Protein AF-A0A938SDF0-F1 (afdb_monomer)

Nearest PDB structures (foldseek):
  6pr1-assembly1_A  TM=9.388E-01  e=1.724E-12  Salmonella enterica subsp. enterica serovar Typhimurium
  6ulu-assembly1_A  TM=9.358E-01  e=1.625E-12  Salmonella enterica subsp. enterica serovar Typhimurium
  6pr0-assembly1_A  TM=9.405E-01  e=3.955E-12  Salmonella enterica subsp. enterica serovar Typhimurium
  6pr4-assembly1_A  TM=9.401E-01  e=5.015E-12  Salmonella enterica subsp. enterica serovar Typhimurium
  6p5z-assembly1_A  TM=9.401E-01  e=6.746E-12  Salmonella enterica subsp. enterica serovar Typhimurium

pLDDT: mean 92.05, std 7.56, range [51.69, 98.44]

Sequence (375 aa):
AAYAGIPVTHRGLSASFALVTGHEDPTKPESDIDWPSLAGIGTLAFYMGVKNLPHIVEKLVAHGRPESTPVAVIQWGTTSRQRTVVGVLGDIVKLAKDLDPPALTLVGEVVGLREQLNWFETRPLFGKTILVTRAREQASEFARQLEDLGAHVIEMPTIRITAPDDYAPLDQALRDLPTFNWAVFTSANGVDYFLRRLLSRGGDVRDLKGLKLAAIGPATADRLKAYYLNTDCQPATHTAEGLLEALTKTGRLKGQRFLIPRAAEARDVLPNGLREAGAEVVEVHAYKTVMADPPDADVLARLRQGQVDFVTFASSSTVRNFVTLVGANLPKHVRYASIGPITTQTAKDLGIEISVEAKEITIPGLVRAIVEAVH

Secondary structure (DSSP, 8-state):
-GGGT--S-BTTTBS-EEEEES---TT-SS-SS-HHHHHTSSEEEEES-GGGHHHHHHHHHHTT--TT-EEEEEESTTSTT-EEEEEETTTHHHHTTT--SSEEEEESGGGGGHHHH--STTSTTTT-EEEE-S-HHHHHHHHHHHHTTTPEEEE--SEEEE--S--HHHHHHHHTGGG-SEEEESSHHHHHHHHHHHHHTT--GGGGTT-EEEESSHHHHHHHHHTT---SB--SS-SHHHHHHHHHHTS--TT-EEEEEEETT--THHHHHHHHTT-EEEEEEEEEEEEPPPPPHHHHHHHHTT--SEEEESSHHHHHHHHHHH-S---TTSEEEESSHHHHHHHHHTT--EEEE-SSSSHHHHHHHHHHHH-

Foldseek 3Di:
DLLLQFDQADPPWFPFHDEEALDDDPPDPDDPDPLLVVLPHAKYKYFPNLVVLLVNLVSSVVNPRDQQWKKWKWAPPPALPIDIFIDGSVCVNVRCVPGDPPIMMMTHPSNVSSVVSNPQCPQLQRNAEEEEQAEPVPVVVLCVLNVVSRYHYDYHHFKYKFFDPDCVLLVVCLVCLVQAQEEEELDLLLVVLSQVVCVVVVHAPVSNPNYAYEYLDDRNQVSCVVSVHHHPWYFPHSDLVRRLVRVVVVDQLAAGEYEYADEPPDDCSNVVSSVVSNHHYRYDDSIYMDTDDADDPVVLCCQQVLVHQEYEELDLSSLVSCCVRNPLPGDPNHAYEYLADRNCVSCVVSVHHHPWYFPHSDSVSRSVRVSVVSD

Solvent-accessible surface area (backbone atoms only — not comparable to full-atom values): 19942 Å² total; per-residue (Å²): 93,63,59,61,12,19,58,68,57,39,99,90,60,19,94,36,68,49,80,45,70,42,59,73,71,87,88,53,95,69,77,93,70,64,47,66,67,53,36,73,44,40,19,40,35,28,40,67,13,63,92,35,39,62,59,54,40,51,48,30,42,76,44,70,31,60,49,78,40,28,27,33,43,33,23,44,69,89,44,38,74,46,44,77,43,74,41,22,53,75,48,32,60,72,70,44,66,91,60,60,84,66,28,39,37,39,41,21,62,42,45,71,45,18,86,83,44,42,65,46,78,66,27,79,32,40,63,36,28,37,35,39,26,45,37,67,94,64,30,58,66,56,42,46,59,42,41,78,29,19,25,38,68,43,84,48,38,21,34,36,82,42,74,37,99,58,56,66,62,39,55,47,51,61,73,48,38,85,70,32,47,31,41,42,28,81,38,41,64,21,49,50,39,44,51,53,49,43,44,76,71,75,47,56,79,75,66,48,67,82,46,39,33,33,20,26,36,67,70,27,37,54,46,38,41,76,73,76,37,77,64,78,40,64,23,93,46,70,40,56,67,33,30,50,54,42,53,53,73,76,44,85,46,59,77,37,30,36,36,32,38,30,52,70,85,61,80,62,65,42,62,50,54,43,41,73,54,44,24,46,72,49,78,26,43,30,25,29,82,40,73,37,73,77,72,57,69,62,60,55,48,36,51,69,69,71,62,29,51,32,41,42,32,85,38,46,66,33,45,55,34,39,39,70,65,73,40,85,86,65,59,83,83,42,39,29,32,20,26,26,69,70,28,40,52,49,27,47,79,70,74,40,76,68,73,33,67,14,91,40,83,39,71,70,29,30,53,48,36,53,47,65,70,71,108

Mean predicted aligned error: 7.16 Å

Radius of gyration: 28.88 Å; Cα contacts (8 Å, |Δi|>4): 746; chains: 1; bounding box: 72×45×75 Å

Structure (mmCIF, N/CA/C/O backbone):
data_AF-A0A938SDF0-F1
#
_entry.id   AF-A0A938SDF0-F1
#
loop_
_atom_site.group_PDB
_atom_site.id
_atom_site.type_symbol
_atom_site.label_atom_id
_atom_site.label_alt_id
_atom_site.label_comp_id
_atom_site.label_asym_id
_atom_site.label_entity_id
_atom_site.label_seq_id
_atom_site.pdbx_PDB_ins_code
_atom_site.Cartn_x
_atom_site.Cartn_y
_atom_site.Cartn_z
_atom_site.occupancy
_atom_site.B_iso_or_equiv
_atom_site.auth_seq_id
_atom_site.auth_comp_id
_atom_site.auth_asym_id
_atom_site.auth_atom_id
_atom_site.pdbx_PDB_model_num
ATOM 1 N N . ALA A 1 1 ? -16.400 -4.946 16.910 1.00 84.88 1 ALA A N 1
ATOM 2 C CA . ALA A 1 1 ? -16.361 -6.029 17.915 1.00 84.88 1 ALA A CA 1
ATOM 3 C C . ALA A 1 1 ? -15.113 -6.901 17.746 1.00 84.88 1 ALA A C 1
ATOM 5 O O . ALA A 1 1 ? -14.181 -6.734 18.518 1.00 84.88 1 ALA A O 1
ATOM 6 N N . ALA A 1 2 ? -15.020 -7.733 16.698 1.00 92.81 2 ALA A N 1
ATOM 7 C CA . ALA A 1 2 ? -13.911 -8.688 16.535 1.00 92.81 2 ALA A CA 1
ATOM 8 C C . ALA A 1 2 ? -12.504 -8.053 16.484 1.00 92.81 2 ALA A C 1
ATOM 10 O O . ALA A 1 2 ? -11.587 -8.562 17.117 1.00 92.81 2 ALA A O 1
ATOM 11 N N . TYR A 1 3 ? -12.336 -6.909 15.808 1.00 93.19 3 TYR A N 1
ATOM 12 C CA . TYR A 1 3 ? -11.068 -6.153 15.789 1.00 93.19 3 TYR A CA 1
ATOM 13 C C . TYR A 1 3 ? -10.699 -5.539 17.150 1.00 93.19 3 TYR A C 1
ATOM 15 O O . TYR A 1 3 ? -9.570 -5.118 17.347 1.00 93.19 3 TYR A O 1
ATOM 23 N N . ALA A 1 4 ? -11.627 -5.480 18.104 1.00 94.44 4 ALA A N 1
ATOM 24 C CA . ALA A 1 4 ? -11.330 -5.117 19.488 1.00 94.44 4 ALA A CA 1
ATOM 25 C C . ALA A 1 4 ? -11.086 -6.360 20.366 1.00 94.44 4 ALA A C 1
ATOM 27 O O . ALA A 1 4 ? -10.990 -6.233 21.582 1.00 94.44 4 ALA A O 1
ATOM 28 N N . GLY A 1 5 ? -11.016 -7.561 19.779 1.00 95.19 5 GLY A N 1
ATOM 29 C CA . GLY A 1 5 ? -10.880 -8.822 20.510 1.00 95.19 5 GLY A CA 1
ATOM 30 C C . GLY A 1 5 ? -12.164 -9.283 21.204 1.00 95.19 5 GLY A C 1
ATOM 31 O O . GLY A 1 5 ? -12.103 -10.067 22.139 1.00 95.19 5 GLY A O 1
ATOM 32 N N . ILE A 1 6 ? -13.336 -8.792 20.793 1.00 96.62 6 ILE A N 1
ATOM 33 C CA . ILE A 1 6 ? -14.598 -9.104 21.478 1.00 96.62 6 ILE A CA 1
ATOM 34 C C . ILE A 1 6 ? -15.517 -9.869 20.521 1.00 96.62 6 ILE A C 1
ATOM 36 O O . ILE A 1 6 ? -15.970 -9.286 19.525 1.00 96.62 6 ILE A O 1
ATOM 40 N N . PRO A 1 7 ? -15.799 -11.161 20.773 1.00 94.75 7 PRO A N 1
ATOM 41 C CA . PRO A 1 7 ? -16.806 -11.895 20.022 1.00 94.75 7 PRO A CA 1
ATOM 42 C C . PRO A 1 7 ? -18.210 -11.440 20.438 1.00 94.75 7 PRO A C 1
ATOM 44 O O . PRO A 1 7 ? -18.421 -10.970 21.550 1.00 94.75 7 PRO A O 1
ATOM 47 N N . VAL A 1 8 ? -19.191 -11.584 19.547 1.00 93.81 8 VAL A N 1
ATOM 48 C CA . VAL A 1 8 ? -20.593 -11.217 19.843 1.00 93.81 8 VAL A CA 1
ATOM 49 C C . VAL A 1 8 ? -21.376 -12.337 20.533 1.00 93.81 8 VAL A C 1
ATOM 51 O O . VAL A 1 8 ? -22.416 -12.090 21.127 1.00 93.81 8 VAL A O 1
ATOM 54 N N . THR A 1 9 ? -20.856 -13.563 20.480 1.00 94.56 9 THR A N 1
ATOM 55 C CA . THR A 1 9 ? -21.387 -14.763 21.139 1.00 94.56 9 THR A CA 1
ATOM 56 C C . THR A 1 9 ? -20.224 -15.665 21.535 1.00 94.56 9 THR A C 1
ATOM 58 O O . THR A 1 9 ? -19.201 -15.686 20.849 1.00 94.56 9 THR A O 1
ATOM 61 N N . HIS A 1 10 ? -20.376 -16.464 22.587 1.00 94.25 10 HIS A N 1
ATOM 62 C CA . HIS A 1 10 ? -19.371 -17.436 23.009 1.00 94.25 10 HIS A CA 1
ATOM 63 C C . HIS A 1 10 ? -20.027 -18.586 23.780 1.00 94.25 10 HIS A C 1
ATOM 65 O O . HIS A 1 10 ? -20.814 -18.339 24.691 1.00 94.25 10 HIS A O 1
ATOM 71 N N . ARG A 1 11 ? -19.658 -19.840 23.468 1.00 90.00 11 ARG A N 1
ATOM 72 C CA . ARG A 1 11 ? -20.310 -21.064 23.989 1.00 90.00 11 ARG A CA 1
ATOM 73 C C . ARG A 1 11 ? -20.468 -21.086 25.517 1.00 90.00 11 ARG A C 1
ATOM 75 O O . ARG A 1 11 ? -21.450 -21.629 26.001 1.00 90.00 11 ARG A O 1
ATOM 82 N N . GLY A 1 12 ? -19.514 -20.517 26.254 1.00 88.06 12 GLY A N 1
ATOM 83 C CA . GLY A 1 12 ? -19.537 -20.477 27.721 1.00 88.06 12 GLY A CA 1
ATOM 84 C C . GLY A 1 12 ? -19.983 -19.155 28.353 1.00 88.06 12 GLY A C 1
ATOM 85 O O . GLY A 1 12 ? -20.074 -19.105 29.570 1.00 88.06 12 GLY A O 1
ATOM 86 N N . LEU A 1 13 ? -20.212 -18.090 27.572 1.00 89.88 13 LEU A N 1
ATOM 87 C CA . LEU A 1 13 ? -20.479 -16.744 28.119 1.00 89.88 13 LEU A CA 1
ATOM 88 C C . LEU A 1 13 ? -21.776 -16.117 27.601 1.00 89.88 13 LEU A C 1
ATOM 90 O O . LEU A 1 13 ? -22.432 -15.380 28.325 1.00 89.88 13 LEU A O 1
ATOM 94 N N . SER A 1 14 ? -22.138 -16.362 26.341 1.00 90.56 14 SER A N 1
ATOM 95 C CA . SER A 1 14 ? -23.325 -15.762 25.734 1.00 90.56 14 SER A CA 1
ATOM 96 C C . SER A 1 14 ? -23.786 -16.557 24.514 1.00 90.56 14 SER A C 1
ATOM 98 O O . SER A 1 14 ? -23.044 -16.700 23.538 1.00 90.56 14 SER A O 1
ATOM 100 N N . ALA A 1 15 ? -25.022 -17.056 24.567 1.00 91.38 15 ALA A N 1
ATOM 101 C CA . ALA A 1 15 ? -25.679 -17.763 23.467 1.00 91.38 15 ALA A CA 1
ATOM 102 C C . ALA A 1 15 ? -26.615 -16.862 22.639 1.00 91.38 15 ALA A C 1
ATOM 104 O O . ALA A 1 15 ? -27.167 -17.316 21.640 1.00 91.38 15 ALA A O 1
ATOM 105 N N . SER A 1 16 ? -26.805 -15.602 23.043 1.00 93.19 16 SER A N 1
ATOM 106 C CA . SER A 1 16 ? -27.716 -14.659 22.392 1.00 93.19 16 SER A CA 1
ATOM 107 C C . SER A 1 16 ? -27.063 -13.295 22.192 1.00 93.19 16 SER A C 1
ATOM 109 O O . SER A 1 16 ? -26.293 -12.814 23.023 1.00 93.19 16 SER A O 1
ATOM 111 N N . PHE A 1 17 ? -27.380 -12.670 21.062 1.00 96.00 17 PHE A N 1
ATOM 112 C CA . PHE A 1 17 ? -26.844 -11.379 20.662 1.00 96.00 17 PHE A CA 1
ATOM 113 C C . PHE A 1 17 ? -27.964 -10.501 20.114 1.00 96.00 17 PHE A C 1
ATOM 115 O O . PHE A 1 17 ? -28.751 -10.968 19.290 1.00 96.00 17 PHE A O 1
ATOM 122 N N . ALA A 1 18 ? -28.008 -9.238 20.533 1.00 95.56 18 ALA A N 1
ATOM 123 C CA . ALA A 1 18 ? -28.878 -8.233 19.935 1.00 95.56 18 ALA A CA 1
ATOM 124 C C . ALA A 1 18 ? -28.100 -6.995 19.501 1.00 95.56 18 ALA A C 1
ATOM 126 O O . ALA A 1 18 ? -27.154 -6.555 20.158 1.00 95.56 18 ALA A O 1
ATOM 127 N N . LEU A 1 19 ? -28.546 -6.427 18.384 1.00 94.25 19 LEU A N 1
ATOM 128 C CA . LEU A 1 19 ? -28.017 -5.213 17.789 1.00 94.25 19 LEU A CA 1
ATOM 129 C C . LEU A 1 19 ? -29.103 -4.144 17.828 1.00 94.25 19 LEU A C 1
ATOM 131 O O . LEU A 1 19 ? -30.210 -4.368 17.347 1.00 94.25 19 LEU A O 1
ATOM 135 N N . VAL A 1 20 ? -28.774 -3.000 18.416 1.00 91.56 20 VAL A N 1
ATOM 136 C CA . VAL A 1 20 ? -29.722 -1.928 18.720 1.00 91.56 20 VAL A CA 1
ATOM 137 C C . VAL A 1 20 ? -29.102 -0.593 18.329 1.00 91.56 20 VAL A C 1
ATOM 139 O O . VAL A 1 20 ? -27.896 -0.382 18.465 1.00 91.56 20 VAL A O 1
ATOM 142 N N . THR A 1 21 ? -29.910 0.337 17.839 1.00 86.88 21 THR A N 1
ATOM 143 C CA . THR A 1 21 ? -29.493 1.726 17.647 1.00 86.88 21 THR A CA 1
ATOM 144 C C . THR A 1 21 ? -29.685 2.482 18.957 1.00 86.88 21 THR A C 1
ATOM 146 O O . THR A 1 21 ? -30.802 2.630 19.428 1.00 86.88 21 THR A O 1
ATOM 149 N N . GLY A 1 22 ? -28.601 2.966 19.561 1.00 76.62 22 GLY A N 1
ATOM 150 C CA . GLY A 1 22 ? -28.640 3.727 20.814 1.00 76.62 22 GLY A CA 1
ATOM 151 C C . GLY A 1 22 ? -29.051 5.195 20.653 1.00 76.62 22 GLY A C 1
ATOM 152 O O . GLY A 1 22 ? -29.063 5.930 21.638 1.00 76.62 22 GLY A O 1
ATOM 153 N N . HIS A 1 23 ? -29.345 5.633 19.426 1.00 72.50 23 HIS A N 1
ATOM 154 C CA . HIS A 1 23 ? -29.878 6.957 19.128 1.00 72.50 23 HIS A CA 1
ATOM 155 C C . HIS A 1 23 ? -31.287 6.812 18.559 1.00 72.50 23 HIS A C 1
ATOM 157 O O . HIS A 1 23 ? -31.470 6.181 17.518 1.00 72.50 23 HIS A O 1
ATOM 163 N N . GLU A 1 24 ? -32.250 7.405 19.251 1.00 64.69 24 GLU A N 1
ATOM 164 C CA . GLU A 1 24 ? -33.634 7.553 18.810 1.00 64.69 24 GLU A CA 1
ATOM 165 C C . GLU A 1 24 ? -33.911 9.036 18.553 1.00 64.69 24 GLU A C 1
ATOM 167 O O . GLU A 1 24 ? -33.182 9.900 19.046 1.00 64.69 24 GLU A O 1
ATOM 172 N N . ASP A 1 25 ? -34.941 9.332 17.761 1.00 58.62 25 ASP A N 1
ATOM 173 C CA . ASP A 1 25 ? -35.360 10.70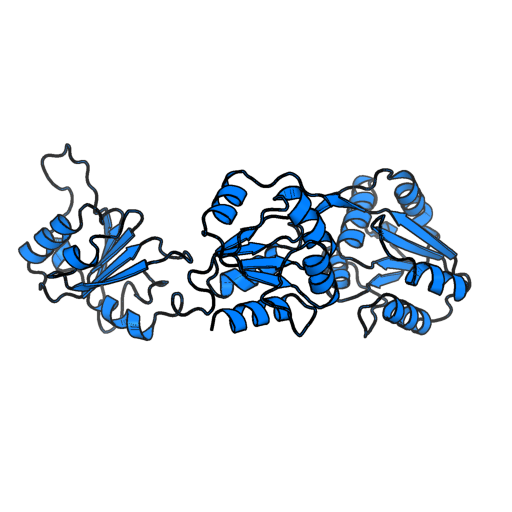6 17.482 1.00 58.62 25 ASP A CA 1
ATOM 174 C C . ASP A 1 25 ? -35.728 11.428 18.800 1.00 58.62 25 ASP A C 1
ATOM 176 O O . ASP A 1 25 ? -36.675 11.006 19.469 1.00 58.62 25 ASP A O 1
ATOM 180 N N . PRO A 1 26 ? -35.030 12.518 19.181 1.00 58.84 26 PRO A N 1
ATOM 181 C CA . PRO A 1 26 ? -35.282 13.248 20.427 1.00 58.84 26 PRO A CA 1
ATOM 182 C C . PRO A 1 26 ? -36.684 13.860 20.528 1.00 58.84 26 PRO A C 1
ATOM 184 O O . PRO A 1 26 ? -37.083 14.295 21.604 1.00 58.84 26 PRO A O 1
ATOM 187 N N . THR A 1 27 ? -37.408 13.959 19.408 1.00 56.97 27 THR A N 1
ATOM 188 C CA . THR A 1 27 ? -38.769 14.508 19.354 1.00 56.97 27 THR A CA 1
ATOM 189 C C . THR A 1 27 ? -39.850 13.483 19.700 1.00 56.97 27 THR A C 1
ATOM 191 O O . THR A 1 27 ? -41.018 13.856 19.844 1.00 56.97 27 THR A O 1
ATOM 194 N N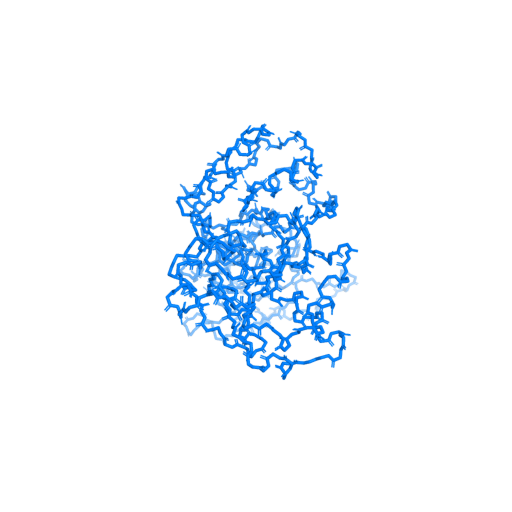 . LYS A 1 28 ? -39.490 12.203 19.867 1.00 58.53 28 LYS A N 1
ATOM 195 C CA . LYS A 1 28 ? -40.436 11.157 20.260 1.00 58.53 28 LYS A CA 1
ATOM 196 C C . LYS A 1 28 ? -40.696 11.163 21.776 1.00 58.53 28 LYS A C 1
ATOM 198 O O . LYS A 1 28 ? -39.753 11.269 22.557 1.00 58.53 28 LYS A O 1
ATOM 203 N N . PRO A 1 29 ? -41.965 11.014 22.206 1.00 51.69 29 PRO A N 1
ATOM 204 C CA . PRO A 1 29 ? -42.332 10.989 23.623 1.00 51.69 29 PRO A CA 1
ATOM 205 C C . PRO A 1 29 ? -41.962 9.676 24.337 1.00 51.69 29 PRO A C 1
ATOM 207 O O . PRO A 1 29 ? -41.797 9.686 25.554 1.00 51.69 29 PRO A O 1
ATOM 210 N N . GLU A 1 30 ? -41.812 8.567 23.605 1.00 58.56 30 GLU A N 1
ATOM 211 C CA . GLU A 1 30 ? -41.439 7.251 24.139 1.00 58.56 30 GLU A CA 1
ATOM 212 C C . GLU A 1 30 ? -40.358 6.588 23.270 1.00 58.56 30 GLU A C 1
ATOM 214 O O . GLU A 1 30 ? -40.259 6.851 22.070 1.00 58.56 30 GLU A O 1
ATOM 219 N N . SER A 1 31 ? -39.539 5.749 23.907 1.00 67.81 31 SER A N 1
ATOM 220 C CA . SER A 1 31 ? -38.502 4.931 23.268 1.00 67.81 31 SER A CA 1
ATOM 221 C C . SER A 1 31 ? -39.155 3.737 22.561 1.00 67.81 31 SER A C 1
ATOM 223 O O . SER A 1 31 ? -39.958 3.039 23.175 1.00 67.81 31 SER A O 1
ATOM 225 N N . ASP A 1 32 ? -38.791 3.466 21.307 1.00 74.69 32 ASP A N 1
ATOM 226 C CA . ASP A 1 32 ? -39.178 2.250 20.574 1.00 74.69 32 ASP A CA 1
ATOM 227 C C . ASP A 1 32 ? -38.387 1.017 21.070 1.00 74.69 32 ASP A C 1
ATOM 229 O O . ASP A 1 32 ? -38.604 -0.109 20.612 1.00 74.69 32 ASP A O 1
ATOM 233 N N . ILE A 1 33 ? -37.434 1.212 21.989 1.00 82.81 33 ILE A N 1
ATOM 234 C CA . ILE A 1 33 ? -36.575 0.158 22.519 1.00 82.81 33 ILE A CA 1
ATOM 235 C C . ILE A 1 33 ? -37.268 -0.573 23.680 1.00 82.81 33 ILE A C 1
ATOM 237 O O . ILE A 1 33 ? -37.508 -0.013 24.750 1.00 82.81 33 ILE A O 1
ATOM 241 N N . ASP A 1 34 ? -37.492 -1.877 23.505 1.00 87.81 34 ASP A N 1
ATOM 242 C CA . ASP A 1 34 ? -37.947 -2.790 24.561 1.00 87.81 34 ASP A CA 1
ATOM 243 C C . ASP A 1 34 ? -36.804 -3.118 25.546 1.00 87.81 34 ASP A C 1
ATOM 245 O O . ASP A 1 34 ? -36.148 -4.164 25.485 1.00 87.81 34 ASP A O 1
ATOM 249 N N . TRP A 1 35 ? -36.535 -2.175 26.451 1.00 90.62 35 TRP A N 1
ATOM 250 C CA . TRP A 1 35 ? -35.511 -2.287 27.494 1.00 90.62 35 TRP A CA 1
ATOM 251 C C . TRP A 1 35 ? -35.651 -3.522 28.401 1.00 90.62 35 TRP A C 1
ATOM 253 O O . TRP A 1 35 ? -34.618 -4.157 28.649 1.00 90.62 35 TRP A O 1
ATOM 263 N N . PRO A 1 36 ? -36.860 -3.907 28.871 1.00 91.12 36 PRO A N 1
ATOM 264 C CA . PRO A 1 36 ? -37.053 -5.149 29.616 1.00 91.12 36 PRO A CA 1
ATOM 265 C C . PRO A 1 36 ? -36.512 -6.381 28.883 1.00 91.12 36 PRO A C 1
ATOM 267 O O . PRO A 1 36 ? -35.751 -7.156 29.465 1.00 91.12 36 PRO A O 1
ATOM 270 N N . SER A 1 37 ? -36.852 -6.545 27.601 1.00 90.38 37 SER A N 1
ATOM 271 C CA . SER A 1 37 ? -36.386 -7.689 26.810 1.00 90.38 37 SER A CA 1
ATOM 272 C C . SER A 1 37 ? -34.878 -7.638 26.560 1.00 90.38 37 SER A C 1
ATOM 274 O O . SER A 1 37 ? -34.200 -8.664 26.647 1.00 90.38 37 SER A O 1
ATOM 276 N N . LEU A 1 38 ? -34.323 -6.452 26.285 1.00 91.38 38 LEU A N 1
ATOM 277 C CA . LEU A 1 38 ? -32.893 -6.296 26.012 1.00 91.38 38 LEU A CA 1
ATOM 278 C C . LEU A 1 38 ? -32.007 -6.604 27.221 1.00 91.38 38 LEU A C 1
ATOM 280 O O . LEU A 1 38 ? -30.955 -7.220 27.050 1.00 91.38 38 LEU A O 1
ATOM 284 N N . ALA A 1 39 ? -32.408 -6.211 28.433 1.00 91.00 39 ALA A N 1
ATOM 285 C CA . ALA A 1 39 ? -31.596 -6.411 29.635 1.00 91.00 39 ALA A CA 1
ATOM 286 C C . ALA A 1 39 ? -31.258 -7.897 29.888 1.00 91.00 39 ALA A C 1
ATOM 288 O O . ALA A 1 39 ? -30.183 -8.207 30.413 1.00 91.00 39 ALA A O 1
ATOM 289 N N . GLY A 1 40 ? -32.125 -8.816 29.446 1.00 90.31 40 GLY A N 1
ATOM 290 C CA . GLY A 1 40 ? -31.932 -10.265 29.560 1.00 90.31 40 GLY A CA 1
ATOM 291 C C . GLY A 1 40 ? -31.064 -10.916 28.472 1.00 90.31 40 GLY A C 1
ATOM 292 O O . GLY A 1 40 ? -30.687 -12.079 28.614 1.00 90.31 40 GLY A O 1
ATOM 293 N N . ILE A 1 41 ? -30.721 -10.213 27.387 1.00 94.69 41 ILE A N 1
ATOM 294 C CA . ILE A 1 41 ? -29.933 -10.784 26.279 1.00 94.69 41 ILE A CA 1
ATOM 295 C C . ILE A 1 41 ? -28.459 -10.871 26.676 1.00 94.69 41 ILE A C 1
ATOM 297 O O . ILE A 1 41 ? -27.903 -9.934 27.248 1.00 94.69 41 ILE A O 1
ATOM 301 N N . GLY A 1 42 ? -27.796 -11.989 26.363 1.00 93.25 42 GLY A N 1
ATOM 302 C CA . GLY A 1 42 ? -26.429 -12.253 26.815 1.00 93.25 42 GLY A CA 1
ATOM 303 C C . GLY A 1 42 ? -25.444 -11.162 26.390 1.00 93.25 42 GLY A C 1
ATOM 304 O O . GLY A 1 42 ? -24.734 -10.604 27.232 1.00 93.25 42 GLY A O 1
ATOM 305 N N . THR A 1 43 ? -25.452 -10.798 25.106 1.00 97.12 43 THR A N 1
ATOM 306 C CA . THR A 1 43 ? -24.613 -9.729 24.551 1.00 97.12 43 THR A CA 1
ATOM 307 C C . THR A 1 43 ? -25.439 -8.687 23.807 1.00 97.12 43 THR A C 1
ATOM 309 O O . THR A 1 43 ? -26.251 -9.020 22.946 1.00 97.12 43 THR A O 1
ATOM 312 N N . LEU A 1 44 ? -25.179 -7.413 24.091 1.00 96.94 44 LEU A N 1
ATOM 313 C CA . LEU A 1 44 ? -25.818 -6.277 23.429 1.00 96.94 44 LEU A CA 1
ATOM 314 C C . LEU A 1 44 ? -24.785 -5.445 22.673 1.00 96.94 44 LEU A C 1
ATOM 316 O O . LEU A 1 44 ? -23.709 -5.166 23.200 1.00 96.94 44 LEU A O 1
ATOM 320 N N . ALA A 1 45 ? -25.132 -5.011 21.465 1.00 96.19 45 ALA A N 1
ATOM 321 C CA . ALA A 1 45 ? -24.384 -4.041 20.676 1.00 96.19 45 ALA A CA 1
ATOM 322 C C . ALA A 1 45 ? -25.234 -2.799 20.409 1.00 96.19 45 ALA A C 1
ATOM 324 O O . ALA A 1 45 ? -26.218 -2.871 19.677 1.00 96.19 45 ALA A O 1
ATOM 325 N N . PHE A 1 46 ? -24.808 -1.651 20.933 1.00 94.62 46 PHE A N 1
ATOM 326 C CA . PHE A 1 46 ? -25.427 -0.359 20.661 1.00 94.62 46 PHE A CA 1
ATOM 327 C C . PHE A 1 46 ? -24.624 0.414 19.615 1.00 94.62 46 PHE A C 1
ATOM 329 O O . PHE A 1 46 ? -23.507 0.875 19.872 1.00 94.62 46 PHE A O 1
ATOM 336 N N . TYR A 1 47 ? -25.215 0.584 18.436 1.00 91.25 47 TYR A N 1
ATOM 337 C CA . TYR A 1 47 ? -24.706 1.446 17.372 1.00 91.25 47 TYR A CA 1
ATOM 338 C C . TYR A 1 47 ? -25.184 2.874 17.588 1.00 91.25 47 TYR A C 1
ATOM 340 O O . TYR A 1 47 ? -26.312 3.088 18.017 1.00 91.25 47 TYR A O 1
ATOM 348 N N . MET A 1 48 ? -24.344 3.863 17.272 1.00 84.06 48 MET A N 1
ATOM 349 C CA . MET A 1 48 ? -24.696 5.289 17.393 1.00 84.06 48 MET A CA 1
ATOM 350 C C . MET A 1 48 ? -25.060 5.721 18.829 1.00 84.06 48 MET A C 1
ATOM 352 O O . MET A 1 48 ? -25.622 6.788 19.033 1.00 84.06 48 MET A O 1
ATOM 356 N N . GLY A 1 49 ? -24.722 4.917 19.842 1.00 79.88 49 GLY A N 1
ATOM 357 C CA . GLY A 1 49 ? -25.168 5.127 21.219 1.00 79.88 49 GLY A CA 1
ATOM 358 C C . GLY A 1 49 ? -24.229 5.946 22.100 1.00 79.88 49 GLY A C 1
ATOM 359 O O . GLY A 1 49 ? -24.598 6.236 23.226 1.00 79.88 49 GLY A O 1
ATOM 360 N N . VAL A 1 50 ? -23.026 6.325 21.648 1.00 85.56 50 VAL A N 1
ATOM 361 C CA . VAL A 1 50 ? -21.987 6.871 22.553 1.00 85.56 50 VAL A CA 1
ATOM 362 C C . VAL A 1 50 ? -22.401 8.161 23.268 1.00 85.56 50 VAL A C 1
ATOM 364 O O . VAL A 1 50 ? -22.151 8.298 24.459 1.00 85.56 50 VAL A O 1
ATOM 367 N N . LYS A 1 51 ? -23.133 9.060 22.596 1.00 87.19 51 LYS A N 1
ATOM 368 C CA . LYS A 1 51 ? -23.697 10.263 23.239 1.00 87.19 51 LYS A CA 1
ATOM 369 C C . LYS A 1 51 ? -24.841 9.941 24.209 1.00 87.19 51 LYS A C 1
ATOM 371 O O . LYS A 1 51 ? -25.059 10.683 25.156 1.00 87.19 51 LYS A O 1
ATOM 376 N N . ASN A 1 52 ? -25.535 8.828 23.980 1.00 89.38 52 ASN A N 1
ATOM 377 C CA . ASN A 1 52 ? -26.635 8.319 24.800 1.00 89.38 52 ASN A CA 1
ATOM 378 C C . ASN A 1 52 ? -26.184 7.250 25.808 1.00 89.38 52 ASN A C 1
ATOM 380 O O . ASN A 1 52 ? -27.019 6.623 26.455 1.00 89.38 52 ASN A O 1
ATOM 384 N N . LEU A 1 53 ? -24.873 7.039 25.969 1.00 93.50 53 LEU A N 1
ATOM 385 C CA . LEU A 1 53 ? -24.330 6.011 26.850 1.00 93.50 53 LEU A CA 1
ATOM 386 C C . LEU A 1 53 ? -24.850 6.114 28.297 1.00 93.50 53 LEU A C 1
ATOM 388 O O . LEU A 1 53 ? -25.207 5.066 28.831 1.00 93.50 53 LEU A O 1
ATOM 392 N N . PRO A 1 54 ? -24.981 7.311 28.916 1.00 94.31 54 PRO A N 1
ATOM 393 C CA . PRO A 1 54 ? -25.576 7.426 30.249 1.00 94.31 54 PRO A CA 1
ATOM 394 C C . PRO A 1 54 ? -26.995 6.853 30.318 1.00 94.31 54 PRO A C 1
ATOM 396 O O . PRO A 1 54 ? -27.308 6.095 31.230 1.00 94.31 54 PRO A O 1
ATOM 399 N N . HIS A 1 55 ? -27.824 7.160 29.317 1.00 92.38 55 HIS A N 1
ATOM 400 C CA . HIS A 1 55 ? -29.207 6.696 29.252 1.00 92.38 55 HIS A CA 1
ATOM 401 C C . HIS A 1 55 ? -29.299 5.182 29.027 1.00 92.38 55 HIS A C 1
ATOM 403 O O . HIS A 1 55 ? -30.084 4.502 29.682 1.00 92.38 55 HIS A O 1
ATOM 409 N N . ILE A 1 56 ? -28.460 4.638 28.136 1.00 93.44 56 ILE A N 1
ATOM 410 C CA . ILE A 1 56 ? -28.377 3.191 27.886 1.00 93.44 56 ILE A CA 1
ATOM 411 C C . ILE A 1 56 ? -28.018 2.451 29.181 1.00 93.44 56 ILE A C 1
ATOM 413 O O . ILE A 1 56 ? -28.651 1.452 29.517 1.00 93.44 56 ILE A O 1
ATOM 417 N N . VAL A 1 57 ? -27.019 2.946 29.918 1.00 95.75 57 VAL A N 1
ATOM 418 C CA . VAL A 1 57 ? -26.589 2.359 31.195 1.00 95.75 57 VAL A CA 1
ATOM 419 C C . VAL A 1 57 ? -27.716 2.405 32.223 1.00 95.75 57 VAL A C 1
ATOM 421 O O . VAL A 1 57 ? -28.053 1.366 32.789 1.00 95.75 57 VAL A O 1
ATOM 424 N N . GLU A 1 58 ? -28.336 3.571 32.417 1.00 95.12 58 GLU A N 1
ATOM 425 C CA . GLU A 1 58 ? -29.458 3.756 33.344 1.00 95.12 58 GLU A CA 1
ATOM 426 C C . GLU A 1 58 ? -30.592 2.766 33.053 1.00 95.12 58 GLU A C 1
ATOM 428 O O . GLU A 1 58 ? -31.057 2.064 33.953 1.00 95.12 58 GLU A O 1
ATOM 433 N N . LYS A 1 59 ? -31.006 2.653 31.784 1.00 94.69 59 LYS A N 1
ATOM 434 C CA . LYS A 1 59 ? -32.091 1.755 31.381 1.00 94.69 59 LYS A CA 1
ATOM 435 C C . LYS A 1 59 ? -31.742 0.289 31.585 1.00 94.69 59 LYS A C 1
ATOM 437 O O . LYS A 1 59 ? -32.594 -0.453 32.066 1.00 94.69 59 LYS A O 1
ATOM 442 N N . LEU A 1 60 ? -30.524 -0.143 31.260 1.00 95.56 60 LEU A N 1
ATOM 443 C CA . LEU A 1 60 ? -30.114 -1.534 31.471 1.00 95.56 60 LEU A CA 1
ATOM 444 C C . LEU A 1 60 ? -30.095 -1.898 32.960 1.00 95.56 60 LEU A C 1
ATOM 446 O O . LEU A 1 60 ? -30.617 -2.950 33.330 1.00 95.56 60 LEU A O 1
ATOM 450 N N . VAL A 1 61 ? -29.547 -1.027 33.812 1.00 96.62 61 VAL A N 1
ATOM 451 C CA . VAL A 1 61 ? -29.490 -1.257 35.265 1.00 96.62 61 VAL A CA 1
ATOM 452 C C . VAL A 1 61 ? -30.894 -1.264 35.874 1.00 96.62 61 VAL A C 1
ATOM 454 O O . VAL A 1 61 ? -31.231 -2.182 36.621 1.00 96.62 61 VAL A O 1
ATOM 457 N N . ALA A 1 62 ? -31.755 -0.317 35.487 1.00 96.25 62 ALA A N 1
ATOM 458 C CA . ALA A 1 62 ? -33.144 -0.255 35.949 1.00 96.25 62 ALA A CA 1
ATOM 459 C C . ALA A 1 62 ? -33.961 -1.513 35.593 1.00 96.25 62 ALA A C 1
ATOM 461 O O . ALA A 1 62 ? -34.875 -1.877 36.331 1.00 96.25 62 ALA A O 1
ATOM 462 N N . HIS A 1 63 ? -33.616 -2.199 34.498 1.00 95.88 63 HIS A N 1
ATOM 463 C CA . HIS A 1 63 ? -34.256 -3.446 34.063 1.00 95.88 63 HIS A CA 1
ATOM 464 C C . HIS A 1 63 ? -33.492 -4.708 34.503 1.00 95.88 63 HIS A C 1
ATOM 466 O O . HIS A 1 63 ? -33.686 -5.786 33.945 1.00 95.88 63 HIS A O 1
ATOM 472 N N . GLY A 1 64 ? -32.644 -4.597 35.531 1.00 94.62 64 GLY A N 1
ATOM 473 C CA . GLY A 1 64 ? -32.065 -5.744 36.232 1.00 94.62 64 GLY A CA 1
ATOM 474 C C . GLY A 1 64 ? -30.702 -6.206 35.720 1.00 94.62 64 GLY A C 1
ATOM 475 O O . GLY A 1 64 ? -30.223 -7.256 36.152 1.00 94.62 64 GLY A O 1
ATOM 476 N N . ARG A 1 65 ? -30.043 -5.449 34.832 1.00 96.31 65 ARG A N 1
ATOM 477 C CA . ARG A 1 65 ? -28.664 -5.756 34.433 1.00 96.31 65 ARG A CA 1
ATOM 478 C C . ARG A 1 65 ? -27.690 -5.354 35.555 1.00 96.31 65 ARG A C 1
ATOM 480 O O . ARG A 1 65 ? -27.705 -4.193 35.958 1.00 96.31 65 ARG A O 1
ATOM 487 N N . PRO A 1 66 ? -26.817 -6.252 36.051 1.00 97.25 66 PRO A N 1
ATOM 488 C CA . PRO A 1 66 ? -25.885 -5.913 37.128 1.00 97.25 66 PRO A CA 1
ATOM 489 C C . PRO A 1 66 ? -24.924 -4.791 36.730 1.00 97.25 66 PRO A C 1
ATOM 491 O O . PRO A 1 66 ? -24.347 -4.843 35.643 1.00 97.25 66 PRO A O 1
ATOM 494 N N . GLU A 1 67 ? -24.666 -3.835 37.624 1.00 97.69 67 GLU A N 1
ATOM 495 C CA . GLU A 1 67 ? -23.695 -2.751 37.389 1.00 97.69 67 GLU A CA 1
ATOM 496 C C . GLU A 1 67 ? -22.273 -3.259 37.113 1.00 97.69 67 GLU A C 1
ATOM 498 O O . GLU A 1 67 ? -21.498 -2.589 36.436 1.00 97.69 67 GLU A O 1
ATOM 503 N N . SER A 1 68 ? -21.946 -4.466 37.585 1.00 97.88 68 SER A N 1
ATOM 504 C CA . SER A 1 68 ? -20.680 -5.154 37.327 1.00 97.88 68 SER A CA 1
ATOM 505 C C . SER A 1 68 ? -20.575 -5.766 35.927 1.00 97.88 68 SER A C 1
ATOM 507 O O . SER A 1 68 ? -19.539 -6.340 35.604 1.00 97.88 68 SER A O 1
ATOM 509 N N . THR A 1 69 ? -21.629 -5.701 35.103 1.00 98.00 69 THR A N 1
ATOM 510 C CA . THR A 1 69 ? -21.613 -6.278 33.751 1.00 98.00 69 THR A CA 1
ATOM 511 C C . THR A 1 69 ? -20.521 -5.601 32.919 1.00 98.00 69 THR A C 1
ATOM 513 O O . THR A 1 69 ? -20.557 -4.374 32.795 1.00 98.00 69 THR A O 1
ATOM 516 N N . PRO A 1 70 ? -19.606 -6.360 32.292 1.00 98.12 70 PRO A N 1
ATOM 517 C CA . PRO A 1 70 ? -18.559 -5.802 31.444 1.00 98.12 70 PRO A CA 1
ATOM 518 C C . PRO A 1 70 ? -19.100 -5.020 30.241 1.00 98.12 70 PRO A C 1
ATOM 520 O O . PRO A 1 70 ? -20.065 -5.432 29.586 1.00 98.12 70 PRO A O 1
ATOM 523 N N . VAL A 1 71 ? -18.440 -3.906 29.920 1.00 98.25 71 VAL A N 1
ATOM 524 C CA . VAL A 1 71 ? -18.768 -3.028 28.792 1.00 98.25 71 VAL A CA 1
ATOM 525 C C . VAL A 1 71 ? -17.501 -2.613 28.055 1.00 98.25 71 VAL A C 1
ATOM 527 O O . VAL A 1 71 ? -16.497 -2.270 28.674 1.00 98.25 71 VAL A O 1
ATOM 530 N N . ALA A 1 72 ? -17.558 -2.590 26.726 1.00 97.88 72 ALA A N 1
ATOM 531 C CA . ALA A 1 72 ? -16.537 -1.980 25.886 1.00 97.88 72 ALA A CA 1
ATOM 532 C C . ALA A 1 72 ? -17.143 -0.913 24.974 1.00 97.88 72 ALA A C 1
ATOM 534 O O . ALA A 1 72 ? -18.119 -1.180 24.278 1.00 97.88 72 ALA A O 1
ATOM 535 N N . VAL A 1 73 ? -16.529 0.266 24.918 1.00 97.62 73 VAL A N 1
ATOM 53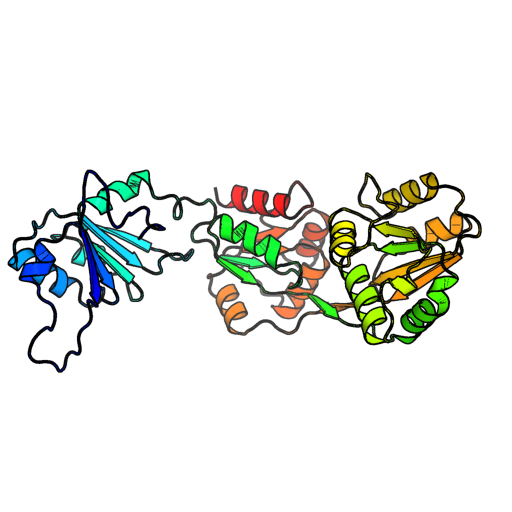6 C CA . VAL A 1 73 ? -16.846 1.314 23.941 1.00 97.62 73 VAL A CA 1
ATOM 537 C C . VAL A 1 73 ? -15.696 1.396 22.943 1.00 97.62 73 VAL A C 1
ATOM 539 O O . VAL A 1 73 ? -14.559 1.687 23.311 1.00 97.62 73 VAL A O 1
ATOM 542 N N . ILE A 1 74 ? -15.991 1.097 21.680 1.00 96.81 74 ILE A N 1
ATOM 543 C CA . ILE A 1 74 ? -15.017 0.964 20.593 1.00 96.81 74 ILE A CA 1
ATOM 544 C C . ILE A 1 74 ? -15.231 2.114 19.611 1.00 96.81 74 ILE A C 1
ATOM 546 O O . ILE A 1 74 ? -16.192 2.100 18.840 1.00 96.81 74 ILE A O 1
ATOM 550 N N . GLN A 1 75 ? -14.333 3.093 19.621 1.00 96.19 75 GLN A N 1
ATOM 551 C CA . GLN A 1 75 ? -14.310 4.219 18.691 1.00 96.19 75 GLN A CA 1
ATOM 552 C C . GLN A 1 75 ? -13.485 3.877 17.449 1.00 96.19 75 GLN A C 1
ATOM 554 O O . GLN A 1 75 ? -12.460 3.209 17.569 1.00 96.19 75 GLN A O 1
ATOM 559 N N . TRP A 1 76 ? -13.906 4.353 16.270 1.00 94.44 76 TRP A N 1
ATOM 560 C CA . TRP A 1 76 ? -13.180 4.163 15.001 1.00 94.44 76 TRP A CA 1
ATOM 561 C C . TRP A 1 76 ? -12.794 2.700 14.742 1.00 94.44 76 TRP A C 1
ATOM 563 O O . TRP A 1 76 ? -11.681 2.401 14.300 1.00 94.44 76 TRP A O 1
ATOM 573 N N . GLY A 1 77 ? -13.716 1.785 15.063 1.00 93.25 77 GLY A N 1
ATOM 574 C CA . GLY A 1 77 ? -13.505 0.349 14.924 1.00 93.25 77 GLY A CA 1
ATOM 575 C C . GLY A 1 77 ? -12.963 -0.021 13.542 1.00 93.25 77 GLY A C 1
ATOM 576 O O . GLY A 1 77 ? -13.331 0.606 12.555 1.00 93.25 77 GLY A O 1
ATOM 577 N N . THR A 1 78 ? -12.084 -1.025 13.498 1.00 91.62 78 THR A N 1
ATOM 578 C CA . THR A 1 78 ? -11.386 -1.533 12.299 1.00 91.62 78 THR A CA 1
ATOM 579 C C . THR A 1 78 ? -10.407 -0.566 11.627 1.00 91.62 78 THR A C 1
ATOM 581 O O . THR A 1 78 ? -9.879 -0.889 10.568 1.00 91.62 78 THR A O 1
ATOM 584 N N . THR A 1 79 ? -10.132 0.599 12.218 1.00 92.25 79 THR A N 1
ATOM 585 C CA . THR A 1 79 ? -9.134 1.553 11.704 1.00 92.25 79 THR A CA 1
ATOM 586 C C . THR A 1 79 ? -7.894 1.587 12.597 1.00 92.25 79 THR A C 1
ATOM 588 O O . THR A 1 79 ? -7.964 1.229 13.770 1.00 92.25 79 THR A O 1
ATOM 591 N N . SER A 1 80 ? -6.760 2.086 12.096 1.00 91.25 80 SER A N 1
ATOM 592 C CA . SER A 1 80 ? -5.559 2.272 12.932 1.00 91.25 80 SER A CA 1
ATOM 593 C C . SER A 1 80 ? -5.760 3.274 14.078 1.00 91.25 80 SER A C 1
ATOM 595 O O . SER A 1 80 ? -4.973 3.294 15.016 1.00 91.25 80 SER A O 1
ATOM 597 N N . ARG A 1 81 ? -6.805 4.111 14.005 1.00 91.44 81 ARG A N 1
ATOM 598 C CA . ARG A 1 81 ? -7.189 5.077 15.044 1.00 91.44 81 ARG A CA 1
ATOM 599 C C . ARG A 1 81 ? -8.158 4.475 16.065 1.00 91.44 81 ARG A C 1
ATOM 601 O O . ARG A 1 81 ? -8.722 5.225 16.861 1.00 91.44 81 ARG A O 1
ATOM 608 N N . GLN A 1 82 ? -8.399 3.161 16.013 1.00 95.44 82 GLN A N 1
ATOM 609 C CA . GLN A 1 82 ? -9.320 2.490 16.922 1.00 95.44 82 GLN A CA 1
ATOM 610 C C . GLN A 1 82 ? -8.904 2.753 18.375 1.00 95.44 82 GLN A C 1
ATOM 612 O O . GLN A 1 82 ? -7.750 2.573 18.757 1.00 95.44 82 GLN A O 1
ATOM 617 N N . ARG A 1 83 ? -9.865 3.191 19.187 1.00 94.75 83 ARG A N 1
ATOM 618 C CA . ARG A 1 83 ? -9.700 3.360 20.633 1.00 94.75 83 ARG A CA 1
ATOM 619 C C . ARG A 1 83 ? -10.765 2.528 21.317 1.00 94.75 83 ARG A C 1
ATOM 621 O O . ARG A 1 83 ? -11.951 2.731 21.064 1.00 94.75 83 ARG A O 1
ATOM 628 N N . THR A 1 84 ? -10.346 1.617 22.184 1.00 96.12 84 THR A N 1
ATOM 629 C CA . THR A 1 84 ? -11.265 0.776 22.950 1.00 96.12 84 THR A CA 1
ATOM 630 C C . THR A 1 84 ? -11.122 1.083 24.431 1.00 96.12 84 THR A C 1
ATOM 632 O O . THR A 1 84 ? -10.053 0.889 25.006 1.00 96.12 84 THR A O 1
ATOM 635 N N . VAL A 1 85 ? -12.208 1.538 25.051 1.00 96.62 85 VAL A N 1
ATOM 636 C CA . VAL A 1 85 ? -12.319 1.697 26.505 1.00 96.62 85 VAL A CA 1
ATOM 637 C C . VAL A 1 85 ? -13.129 0.531 27.051 1.00 96.62 85 VAL A C 1
ATOM 639 O O . VAL A 1 85 ? -14.185 0.214 26.508 1.00 96.62 85 VAL A O 1
ATOM 642 N N . VAL A 1 86 ? -12.633 -0.103 28.111 1.00 97.56 86 VAL A N 1
ATOM 643 C CA . VAL A 1 86 ? -13.299 -1.212 28.805 1.00 97.56 86 VAL A CA 1
ATOM 644 C C . VAL A 1 86 ? -13.581 -0.794 30.241 1.00 97.56 86 VAL A C 1
ATOM 646 O O . VAL A 1 86 ? -12.753 -0.135 30.863 1.00 97.56 86 VAL A O 1
ATOM 649 N N . GLY A 1 87 ? -14.740 -1.191 30.746 1.00 97.81 87 GLY A N 1
ATOM 650 C CA . GLY A 1 87 ? -15.172 -0.990 32.122 1.00 97.81 87 GLY A CA 1
ATOM 651 C C . GLY A 1 87 ? -16.362 -1.886 32.427 1.00 97.81 87 GLY A C 1
ATOM 652 O O . GLY A 1 87 ? -16.561 -2.918 31.780 1.00 97.81 87 GLY A O 1
ATOM 653 N N . VAL A 1 88 ? -17.182 -1.467 33.376 1.00 98.44 88 VAL A N 1
ATOM 654 C CA . VAL A 1 88 ? -18.463 -2.093 33.706 1.00 98.44 88 VAL A CA 1
ATOM 655 C C . VAL A 1 88 ? -19.590 -1.072 33.568 1.00 98.44 88 VAL A C 1
ATOM 657 O O . VAL A 1 88 ? -19.339 0.125 33.428 1.00 98.44 88 VAL A O 1
ATOM 660 N N . LEU A 1 89 ? -20.851 -1.506 33.592 1.00 98.00 89 LEU A N 1
ATOM 661 C CA . LEU A 1 89 ? -21.988 -0.580 33.490 1.00 98.00 89 LEU A CA 1
ATOM 662 C C . LEU A 1 89 ? -21.901 0.564 34.517 1.00 98.00 89 LEU A C 1
ATOM 664 O O . LEU A 1 89 ? -22.167 1.707 34.158 1.00 98.00 89 LEU A O 1
ATOM 668 N N . GLY A 1 90 ? -21.454 0.281 35.744 1.00 97.50 90 GLY A N 1
ATOM 669 C CA . GLY A 1 90 ? -21.340 1.275 36.815 1.00 97.50 90 GLY A CA 1
ATOM 670 C C . GLY A 1 90 ? -20.310 2.396 36.590 1.00 97.50 90 GLY A C 1
ATOM 671 O O . GLY A 1 90 ? -20.429 3.451 37.209 1.00 97.50 90 GLY A O 1
ATOM 672 N N . ASP A 1 91 ? -19.311 2.221 35.714 1.00 97.81 91 ASP A N 1
ATOM 673 C CA . ASP A 1 91 ? -18.235 3.211 35.520 1.00 97.81 91 ASP A CA 1
ATOM 674 C C . ASP A 1 91 ? -17.961 3.608 34.059 1.00 97.81 91 ASP A C 1
ATOM 676 O O . ASP A 1 91 ? -17.302 4.627 33.814 1.00 97.81 91 ASP A O 1
ATOM 680 N N . ILE A 1 92 ? -18.507 2.878 33.079 1.00 97.88 92 ILE A N 1
ATOM 681 C CA . ILE A 1 92 ? -18.161 3.049 31.663 1.00 97.88 92 ILE A CA 1
ATOM 682 C C . ILE A 1 92 ? -18.446 4.457 31.138 1.00 97.88 92 ILE A C 1
ATOM 684 O O . ILE A 1 92 ? -17.681 4.974 30.329 1.00 97.88 92 ILE A O 1
ATOM 688 N N . VAL A 1 93 ? -19.497 5.118 31.631 1.00 97.19 93 VAL A N 1
ATOM 689 C CA . VAL A 1 93 ? -19.837 6.500 31.253 1.00 97.19 93 VAL A CA 1
ATOM 690 C C . VAL A 1 93 ? -18.684 7.452 31.572 1.00 97.19 93 VAL A C 1
ATOM 692 O O . VAL A 1 93 ? -18.331 8.308 30.763 1.00 97.19 93 VAL A O 1
ATOM 695 N N . LYS A 1 94 ? -18.062 7.282 32.743 1.00 97.06 94 LYS A N 1
ATOM 696 C CA . LYS A 1 94 ? -16.925 8.098 33.175 1.00 97.06 94 LYS A CA 1
ATOM 697 C C . LYS A 1 94 ? -15.674 7.769 32.364 1.00 97.06 94 LYS A C 1
ATOM 699 O O . LYS A 1 94 ? -14.934 8.682 32.001 1.00 97.06 94 LYS A O 1
ATOM 704 N N . LEU A 1 95 ? -15.431 6.486 32.097 1.00 97.25 95 LEU A N 1
ATOM 705 C CA . LEU A 1 95 ? -14.250 6.023 31.363 1.00 97.25 95 LEU A CA 1
ATOM 706 C C . LEU A 1 95 ? -14.294 6.416 29.878 1.00 97.25 95 LEU A C 1
ATOM 708 O O . LEU A 1 95 ? -13.263 6.747 29.297 1.00 97.25 95 LEU A O 1
ATOM 712 N N . ALA A 1 96 ? -15.479 6.413 29.267 1.00 95.75 96 ALA A N 1
ATOM 713 C CA . ALA A 1 96 ? -15.683 6.700 27.848 1.00 95.75 96 ALA A CA 1
ATOM 714 C C . ALA A 1 96 ? -15.969 8.184 27.543 1.00 95.75 96 ALA A C 1
ATOM 716 O O . ALA A 1 96 ? -16.319 8.507 26.411 1.00 95.75 96 ALA A O 1
ATOM 717 N N . LYS A 1 97 ? -15.804 9.092 28.516 1.00 94.12 97 LYS A N 1
ATOM 718 C CA . LYS A 1 97 ? -16.149 10.523 28.385 1.00 94.12 97 LYS A CA 1
ATOM 719 C C . LYS A 1 97 ? -15.460 11.247 27.214 1.00 94.12 97 LYS A C 1
ATOM 721 O O . LYS A 1 97 ? -16.013 12.205 26.692 1.00 94.12 97 LYS A O 1
ATOM 726 N N . ASP A 1 98 ? -14.266 10.790 26.824 1.00 93.06 98 ASP A N 1
ATOM 727 C CA . ASP A 1 98 ? -13.429 11.393 25.773 1.00 93.06 98 ASP A CA 1
ATOM 728 C C . ASP A 1 98 ? -13.550 10.638 24.430 1.00 93.06 98 ASP A C 1
ATOM 730 O O . ASP A 1 98 ? -12.666 10.728 23.566 1.00 93.06 98 ASP A O 1
ATOM 734 N N . LEU A 1 99 ? -14.589 9.805 24.281 1.00 93.62 99 LEU A N 1
ATOM 735 C CA . LEU A 1 99 ? -14.916 9.117 23.036 1.00 93.62 99 LEU A CA 1
ATOM 736 C C . LEU A 1 99 ? -16.089 9.806 22.339 1.00 93.62 99 LEU A C 1
ATOM 738 O O . LEU A 1 99 ? -17.155 10.011 22.911 1.00 93.62 99 LEU A O 1
ATOM 742 N N . ASP A 1 100 ? -15.897 10.069 21.054 1.00 91.06 100 ASP A N 1
ATOM 743 C CA . ASP A 1 100 ? -16.886 10.673 20.166 1.00 91.06 100 ASP A CA 1
ATOM 744 C C . ASP A 1 100 ? -17.378 9.672 19.115 1.00 91.06 100 ASP A C 1
ATOM 746 O O . ASP A 1 100 ? -16.711 8.669 18.846 1.00 91.06 100 ASP A O 1
ATOM 750 N N . PRO A 1 101 ? -18.517 9.930 18.452 1.00 90.75 101 PRO A N 1
ATOM 751 C CA . PRO A 1 101 ? -18.907 9.164 17.277 1.00 90.75 101 PRO A CA 1
ATOM 752 C C . PRO A 1 101 ? -17.825 9.190 16.177 1.00 90.75 101 PRO A C 1
ATOM 754 O O . PRO A 1 101 ? -17.149 10.207 16.011 1.00 90.75 101 PRO A O 1
ATOM 757 N N . PRO A 1 102 ? -17.695 8.121 15.372 1.00 92.75 102 PRO A N 1
ATOM 758 C CA . PRO A 1 102 ? -18.436 6.864 15.428 1.00 92.75 102 PRO A CA 1
ATOM 759 C C . PRO A 1 102 ? -17.866 5.901 16.481 1.00 92.75 102 PRO A C 1
ATOM 761 O O . PRO A 1 102 ? -16.669 5.604 16.499 1.00 92.75 102 PRO A O 1
ATOM 764 N N . ALA A 1 103 ? -18.751 5.359 17.323 1.00 94.44 103 ALA A N 1
ATOM 765 C CA . ALA A 1 103 ? -18.399 4.361 18.325 1.00 94.44 103 ALA A CA 1
ATOM 766 C C . ALA A 1 103 ? -19.501 3.303 18.506 1.00 94.44 103 ALA A C 1
ATOM 768 O O . ALA A 1 103 ? -20.690 3.578 18.319 1.00 94.44 103 ALA A O 1
ATOM 769 N N . LEU A 1 104 ? -19.069 2.094 18.862 1.00 95.69 104 LEU A N 1
ATOM 770 C CA . LEU A 1 104 ? -19.893 0.924 19.159 1.00 95.69 104 LEU A CA 1
ATOM 771 C C . LEU A 1 104 ? -19.756 0.582 20.642 1.00 95.69 104 LEU A C 1
ATOM 773 O O . LEU A 1 104 ? -18.638 0.355 21.102 1.00 95.69 104 LEU A O 1
ATOM 777 N N . THR A 1 105 ? -20.870 0.466 21.358 1.00 96.69 105 THR A N 1
ATOM 778 C CA . THR A 1 105 ? -20.871 -0.024 22.744 1.00 96.69 105 THR A CA 1
ATOM 779 C C . THR A 1 105 ? -21.284 -1.491 22.771 1.00 96.69 105 THR A C 1
ATOM 781 O O . THR A 1 105 ? -22.345 -1.839 22.261 1.00 96.69 105 THR A O 1
ATOM 784 N N . LEU A 1 106 ? -20.464 -2.351 23.367 1.00 97.12 106 LEU A N 1
ATOM 785 C CA . LEU A 1 106 ? -20.753 -3.762 23.613 1.00 97.12 106 LEU A CA 1
ATOM 786 C C . LEU A 1 106 ? -20.939 -3.995 25.105 1.00 97.12 106 LEU A C 1
ATOM 788 O O . LEU A 1 106 ? -20.074 -3.606 25.881 1.00 97.12 106 LEU A O 1
ATOM 792 N N . VAL A 1 107 ? -22.026 -4.655 25.492 1.00 97.62 107 VAL A N 1
ATOM 793 C CA . VAL A 1 107 ? -22.339 -4.998 26.886 1.00 97.62 107 VAL A CA 1
ATOM 794 C C . VAL A 1 107 ? -22.469 -6.514 27.011 1.00 97.62 107 VAL A C 1
ATOM 796 O O . VAL A 1 107 ? -23.203 -7.136 26.240 1.00 97.62 107 VAL A O 1
ATOM 799 N N . GLY A 1 108 ? -21.784 -7.107 27.988 1.00 97.25 108 GLY A N 1
ATOM 800 C CA . GLY A 1 108 ? -21.882 -8.527 28.334 1.00 97.25 108 GLY A CA 1
ATOM 801 C C . GLY A 1 108 ? -20.535 -9.201 28.588 1.00 97.25 108 GLY A C 1
ATOM 802 O O . GLY A 1 108 ? -19.481 -8.689 28.220 1.00 97.25 108 GLY A O 1
ATOM 803 N N . GLU A 1 109 ? -20.587 -10.401 29.168 1.00 97.00 109 GLU A N 1
ATOM 804 C CA . GLU A 1 109 ? -19.413 -11.162 29.635 1.00 97.00 109 GLU A CA 1
ATOM 805 C C . GLU A 1 109 ? -18.354 -11.424 28.550 1.00 97.00 109 GLU A C 1
ATOM 807 O O . GLU A 1 109 ? -17.165 -11.542 28.836 1.00 97.00 109 GLU A O 1
ATOM 812 N N . VAL A 1 110 ? -18.758 -11.451 27.276 1.00 96.50 110 VAL A N 1
ATOM 813 C CA . VAL A 1 110 ? -17.846 -11.611 26.129 1.00 96.50 110 VAL A CA 1
ATOM 814 C C . VAL A 1 110 ? -16.782 -10.513 26.028 1.00 96.50 110 VAL A C 1
ATOM 816 O O . VAL A 1 110 ? -15.740 -10.745 25.418 1.00 96.50 110 VAL A O 1
ATOM 819 N N . VAL A 1 111 ? -17.004 -9.339 26.632 1.00 97.31 111 VAL A N 1
ATOM 820 C CA . VAL A 1 111 ? -16.016 -8.248 26.682 1.00 97.31 111 VAL A CA 1
ATOM 821 C C . VAL A 1 111 ? -14.744 -8.680 27.418 1.00 97.31 111 VAL A C 1
ATOM 823 O O . VAL A 1 111 ? -13.653 -8.281 27.013 1.00 97.31 111 VAL A O 1
ATOM 826 N N . GLY A 1 112 ? -14.853 -9.552 28.426 1.00 95.31 112 GLY A N 1
ATOM 827 C CA . GLY A 1 112 ? -13.701 -10.061 29.178 1.00 95.31 112 GLY A CA 1
ATOM 828 C C . GLY A 1 112 ? -12.706 -10.861 28.327 1.00 95.31 112 GLY A C 1
ATOM 829 O O . GLY A 1 112 ? -11.535 -10.962 28.678 1.00 95.31 112 GLY A O 1
ATOM 830 N N . LEU A 1 113 ? -13.122 -11.374 27.163 1.00 95.69 113 LEU A N 1
ATOM 831 C CA . LEU A 1 113 ? -12.231 -12.096 26.245 1.00 95.69 113 LEU A CA 1
ATOM 832 C C . LEU A 1 113 ? -11.254 -11.179 25.497 1.00 95.69 113 LEU A C 1
ATOM 834 O O . LEU A 1 113 ? -10.300 -11.669 24.889 1.00 95.69 113 LEU A O 1
ATOM 838 N N . ARG A 1 114 ? -11.464 -9.858 25.553 1.00 95.06 114 ARG A N 1
ATOM 839 C CA . ARG A 1 114 ? -10.631 -8.870 24.867 1.00 95.06 114 ARG A CA 1
ATOM 840 C C . ARG A 1 114 ? -9.150 -9.034 25.167 1.00 95.06 114 ARG A C 1
ATOM 842 O O . ARG A 1 114 ? -8.356 -8.990 24.235 1.00 95.06 114 ARG A O 1
ATOM 849 N N . GLU A 1 115 ? -8.776 -9.225 26.427 1.00 91.44 115 GLU A N 1
ATOM 850 C CA . GLU A 1 115 ? -7.363 -9.323 26.814 1.00 91.44 115 GLU A CA 1
ATOM 851 C C . GLU A 1 115 ? -6.636 -10.459 26.083 1.00 91.44 115 GLU A C 1
ATOM 853 O O . GLU A 1 115 ? -5.466 -10.327 25.741 1.00 91.44 115 GLU A O 1
ATOM 858 N N . GLN A 1 116 ? -7.346 -11.547 25.778 1.00 92.88 116 GLN A N 1
ATOM 859 C CA . GLN A 1 116 ? -6.789 -12.728 25.116 1.00 92.88 116 GLN A CA 1
ATOM 860 C C . GLN A 1 116 ? -6.881 -12.651 23.588 1.00 92.88 116 GLN A C 1
ATOM 862 O O . GLN A 1 116 ? -6.070 -13.250 22.885 1.00 92.88 116 GLN A O 1
ATOM 867 N N . LEU A 1 117 ? -7.882 -11.941 23.062 1.00 95.19 117 LEU A N 1
ATOM 868 C CA . LEU A 1 117 ? -8.212 -11.929 21.634 1.00 95.19 117 LEU A CA 1
ATOM 869 C C . LEU A 1 117 ? -7.863 -10.606 20.933 1.00 95.19 117 LEU A C 1
ATOM 871 O O . LEU A 1 117 ? -8.147 -10.456 19.743 1.00 95.19 117 LEU A O 1
ATOM 875 N N . ASN A 1 118 ? -7.277 -9.630 21.631 1.00 93.19 118 ASN A N 1
ATOM 876 C CA . ASN A 1 118 ? -6.885 -8.341 21.059 1.00 93.19 118 ASN A CA 1
ATOM 877 C C . ASN A 1 118 ? -5.659 -8.465 20.140 1.00 93.19 118 ASN A C 1
ATOM 879 O O . ASN A 1 118 ? -4.551 -8.127 20.529 1.00 93.19 118 ASN A O 1
ATOM 883 N N . TRP A 1 119 ? -5.860 -8.927 18.908 1.00 92.75 119 TRP A N 1
ATOM 884 C CA . TRP A 1 119 ? -4.785 -9.083 17.921 1.00 92.75 119 TRP A CA 1
ATOM 885 C C . TRP A 1 119 ? -4.509 -7.816 17.095 1.00 92.75 119 TRP A C 1
ATOM 887 O O . TRP A 1 119 ? -3.440 -7.690 16.501 1.00 92.75 119 TRP A O 1
ATOM 897 N N . PHE A 1 120 ? -5.484 -6.908 16.975 1.00 93.19 120 PHE A N 1
ATOM 898 C CA . PHE A 1 120 ? -5.411 -5.781 16.037 1.00 93.19 120 PHE A CA 1
ATOM 899 C C . PHE A 1 120 ? -4.685 -4.574 16.626 1.00 93.19 120 PHE A C 1
ATOM 901 O O . PHE A 1 120 ? -3.795 -4.021 15.984 1.00 93.19 120 PHE A O 1
ATOM 908 N N . GLU A 1 121 ? -5.027 -4.187 17.857 1.00 92.94 121 GLU A N 1
ATOM 909 C CA . GLU A 1 121 ? -4.409 -3.029 18.519 1.00 92.94 121 GLU A CA 1
ATOM 910 C C . GLU A 1 121 ? -2.986 -3.327 19.021 1.00 92.94 121 GLU A C 1
ATOM 912 O O . GLU A 1 121 ? -2.260 -2.422 19.414 1.00 92.94 121 GLU A O 1
ATOM 917 N N . THR A 1 122 ? -2.574 -4.597 18.989 1.00 92.56 122 THR A N 1
ATOM 918 C CA . THR A 1 122 ? -1.215 -5.051 19.315 1.00 92.56 122 THR A CA 1
ATOM 919 C C . THR A 1 122 ? -0.323 -5.180 18.082 1.00 92.56 122 THR A C 1
ATOM 921 O O . THR A 1 122 ? 0.794 -5.686 18.186 1.00 92.56 122 THR A O 1
ATOM 924 N N . ARG A 1 123 ? -0.809 -4.800 16.891 1.00 95.31 123 ARG A N 1
ATOM 925 C CA . ARG A 1 123 ? 0.007 -4.872 15.676 1.00 95.31 123 ARG A CA 1
ATOM 926 C C . ARG A 1 123 ? 1.172 -3.866 15.741 1.00 95.31 123 ARG A C 1
ATOM 928 O O . ARG A 1 123 ? 0.994 -2.780 16.291 1.00 95.31 123 ARG A O 1
ATOM 935 N N . PRO A 1 124 ? 2.337 -4.171 15.137 1.00 96.25 124 PRO A N 1
ATOM 936 C CA . PRO A 1 124 ? 3.561 -3.382 15.329 1.00 96.25 124 PRO A CA 1
ATOM 937 C C . PRO A 1 124 ? 3.467 -1.906 14.918 1.00 96.25 124 PRO A C 1
ATOM 939 O O . PRO A 1 124 ? 4.144 -1.055 15.485 1.00 96.25 124 PRO A O 1
ATOM 942 N N . LEU A 1 125 ? 2.629 -1.586 13.928 1.00 96.75 125 LEU A N 1
ATOM 943 C CA . LEU A 1 125 ? 2.432 -0.225 13.424 1.00 96.75 125 LEU A CA 1
ATOM 944 C C . LEU A 1 125 ? 1.058 0.350 13.797 1.00 96.75 125 LEU A C 1
ATOM 946 O O . LEU A 1 125 ? 0.639 1.353 13.216 1.00 96.75 125 LEU A O 1
ATOM 950 N N . PHE A 1 126 ? 0.345 -0.262 14.748 1.00 96.06 126 PHE A N 1
ATOM 951 C CA . PHE A 1 126 ? -0.959 0.228 15.182 1.00 96.06 126 PHE A CA 1
ATOM 952 C C . PHE A 1 126 ? -0.877 1.688 15.662 1.00 96.06 126 PHE A C 1
ATOM 954 O O . PHE A 1 126 ? 0.046 2.083 16.376 1.00 96.06 126 PHE A O 1
ATOM 961 N N . GLY A 1 127 ? -1.822 2.520 15.218 1.00 94.19 127 GLY A N 1
ATOM 962 C CA . GLY A 1 127 ? -1.841 3.956 15.511 1.00 94.19 127 GLY A CA 1
ATOM 963 C C . GLY A 1 127 ? -0.852 4.811 14.714 1.00 94.19 127 GLY A C 1
ATOM 964 O O . GLY A 1 127 ? -0.915 6.034 14.820 1.00 94.19 127 GLY A O 1
ATOM 965 N N . LYS A 1 128 ? 0.034 4.223 13.898 1.00 96.19 128 LYS A N 1
ATOM 966 C CA . LYS A 1 128 ? 1.005 4.984 13.098 1.00 96.19 128 LYS A CA 1
ATOM 967 C C . LYS A 1 128 ? 0.418 5.430 11.770 1.00 96.19 128 LYS A C 1
ATOM 969 O O . LYS A 1 128 ? -0.225 4.649 11.072 1.00 96.19 128 LYS A O 1
ATOM 974 N N . THR A 1 129 ? 0.674 6.680 11.399 1.00 96.94 129 THR A N 1
ATOM 975 C CA . THR A 1 129 ? 0.355 7.221 10.077 1.00 96.94 129 THR A CA 1
ATOM 976 C C . THR A 1 129 ? 1.615 7.314 9.225 1.00 96.94 129 THR A C 1
ATOM 978 O O . THR A 1 129 ? 2.577 7.986 9.599 1.00 96.94 129 THR A O 1
ATOM 981 N N . ILE A 1 130 ? 1.609 6.662 8.063 1.00 96.56 130 ILE A N 1
ATOM 982 C CA . ILE A 1 130 ? 2.776 6.554 7.182 1.00 96.56 130 ILE A CA 1
ATOM 983 C C . ILE A 1 130 ? 2.432 7.102 5.801 1.00 96.56 130 ILE A C 1
ATOM 985 O O . ILE A 1 130 ? 1.486 6.653 5.161 1.00 96.56 130 ILE A O 1
ATOM 989 N N . LEU A 1 131 ? 3.226 8.054 5.324 1.00 95.56 131 LEU A N 1
ATOM 990 C CA . LEU A 1 131 ? 3.105 8.632 3.996 1.00 95.56 131 LEU A CA 1
ATOM 991 C C . LEU A 1 131 ? 4.017 7.895 3.003 1.00 95.56 131 LEU A C 1
ATOM 993 O O . LEU A 1 131 ? 5.235 7.785 3.190 1.00 95.56 131 LEU A O 1
ATOM 997 N N . VAL A 1 132 ? 3.419 7.386 1.926 1.00 94.12 132 VAL A N 1
ATOM 998 C CA . VAL A 1 132 ? 4.093 6.601 0.885 1.00 94.12 132 VAL A CA 1
ATOM 999 C C . VAL A 1 132 ? 4.261 7.433 -0.381 1.00 94.12 132 VAL A C 1
ATOM 1001 O O . VAL A 1 132 ? 3.281 7.829 -1.003 1.00 94.12 132 VAL A O 1
ATOM 1004 N N . THR A 1 133 ? 5.514 7.679 -0.785 1.00 90.88 133 THR A N 1
ATOM 1005 C CA . THR A 1 133 ? 5.844 8.608 -1.890 1.00 90.88 133 THR A CA 1
ATOM 1006 C C . THR A 1 133 ? 5.961 7.965 -3.277 1.00 90.88 133 THR A C 1
ATOM 1008 O O . THR A 1 133 ? 6.291 8.635 -4.264 1.00 90.88 133 THR A O 1
ATOM 1011 N N . ARG A 1 134 ? 5.734 6.651 -3.376 1.00 79.81 134 ARG A N 1
ATOM 1012 C CA . ARG A 1 134 ? 5.942 5.858 -4.598 1.00 79.81 134 ARG A CA 1
ATOM 1013 C C . ARG A 1 134 ? 4.792 6.034 -5.604 1.00 79.81 134 ARG A C 1
ATOM 1015 O O . ARG A 1 134 ? 3.687 6.398 -5.226 1.00 79.81 134 ARG A O 1
ATOM 1022 N N . ALA A 1 135 ? 5.050 5.756 -6.887 1.00 67.50 135 ALA A N 1
ATOM 1023 C CA . ALA A 1 135 ? 4.024 5.723 -7.937 1.00 67.50 135 ALA A CA 1
ATOM 1024 C C . ALA A 1 135 ? 2.821 4.848 -7.537 1.00 67.50 135 ALA A C 1
ATOM 1026 O O . ALA A 1 135 ? 3.016 3.739 -7.043 1.00 67.50 135 ALA A O 1
ATOM 1027 N N . ARG A 1 136 ? 1.600 5.312 -7.837 1.00 61.50 136 ARG A N 1
ATOM 1028 C CA . ARG A 1 136 ? 0.318 4.681 -7.456 1.00 61.50 136 ARG A CA 1
ATOM 1029 C C . ARG A 1 136 ? 0.225 3.187 -7.803 1.00 61.50 136 ARG A C 1
ATOM 1031 O O . ARG A 1 136 ? -0.213 2.393 -6.983 1.00 61.50 136 ARG A O 1
ATOM 1038 N N . GLU A 1 137 ? 0.712 2.784 -8.979 1.00 59.84 137 GLU A N 1
ATOM 1039 C CA . GLU A 1 137 ? 0.699 1.378 -9.432 1.00 59.84 137 GLU A CA 1
ATOM 1040 C C . GLU A 1 137 ? 1.606 0.450 -8.597 1.00 59.84 137 GLU A C 1
ATOM 1042 O O . GLU A 1 137 ? 1.439 -0.763 -8.621 1.00 59.84 137 GLU A O 1
ATOM 1047 N N . GLN A 1 138 ? 2.555 1.012 -7.841 1.00 58.59 138 GLN A N 1
ATOM 1048 C CA . GLN A 1 138 ? 3.498 0.291 -6.976 1.00 58.59 138 GLN A CA 1
ATOM 1049 C C . GLN A 1 138 ? 3.298 0.613 -5.485 1.00 58.59 138 GLN A C 1
ATOM 1051 O O . GLN A 1 138 ? 3.957 0.016 -4.633 1.00 58.59 138 GLN A O 1
ATOM 1056 N N . ALA A 1 139 ? 2.437 1.583 -5.167 1.00 62.09 139 ALA A N 1
ATOM 1057 C CA . ALA A 1 139 ? 2.121 1.981 -3.803 1.00 62.09 139 ALA A CA 1
ATOM 1058 C C . ALA A 1 139 ? 1.201 0.962 -3.125 1.00 62.09 139 ALA A C 1
ATOM 1060 O O . ALA A 1 139 ? 1.369 0.724 -1.938 1.00 62.09 139 ALA A O 1
ATOM 1061 N N . SER A 1 140 ? 0.321 0.292 -3.876 1.00 70.69 140 SER A N 1
ATOM 1062 C CA . SER A 1 140 ? -0.697 -0.614 -3.329 1.00 70.69 140 SER A CA 1
ATOM 1063 C C . SER A 1 140 ? -0.127 -1.804 -2.549 1.00 70.69 140 SER A C 1
ATOM 1065 O O . SER A 1 140 ? -0.621 -2.121 -1.471 1.00 70.69 140 SER A O 1
ATOM 1067 N N . GLU A 1 141 ? 0.938 -2.454 -3.033 1.00 82.31 141 GLU A N 1
ATOM 1068 C CA . GLU A 1 141 ? 1.564 -3.565 -2.300 1.00 82.31 141 GLU A CA 1
ATOM 1069 C C . GLU A 1 141 ? 2.274 -3.075 -1.033 1.00 82.31 141 GLU A C 1
ATOM 1071 O O . GLU A 1 141 ? 2.146 -3.684 0.028 1.00 82.31 141 GLU A O 1
ATOM 1076 N N . PHE A 1 142 ? 3.007 -1.965 -1.134 1.00 88.25 142 PHE A N 1
ATOM 1077 C CA . PHE A 1 142 ? 3.731 -1.402 0.000 1.00 88.25 142 PHE A CA 1
ATOM 1078 C C . PHE A 1 142 ? 2.771 -0.862 1.069 1.00 88.25 142 PHE A C 1
ATOM 1080 O O . PHE A 1 142 ? 2.950 -1.152 2.249 1.00 88.25 142 PHE A O 1
ATOM 1087 N N . ALA A 1 143 ? 1.723 -0.147 0.655 1.00 90.44 143 ALA A N 1
ATOM 1088 C CA . ALA A 1 143 ? 0.650 0.322 1.520 1.00 90.44 143 ALA A CA 1
ATOM 1089 C C . ALA A 1 143 ? -0.005 -0.853 2.249 1.00 90.44 143 ALA A C 1
ATOM 1091 O O . ALA A 1 143 ? -0.044 -0.859 3.477 1.00 90.44 143 ALA A O 1
ATOM 1092 N N . ARG A 1 144 ? -0.386 -1.906 1.514 1.00 90.06 144 ARG A N 1
ATOM 1093 C CA . ARG A 1 144 ? -0.985 -3.107 2.100 1.00 90.06 144 ARG A CA 1
ATOM 1094 C C . ARG A 1 144 ? -0.081 -3.765 3.142 1.00 90.06 144 ARG A C 1
ATOM 1096 O O . ARG A 1 144 ? -0.562 -4.116 4.210 1.00 90.06 144 ARG A O 1
ATOM 1103 N N . GLN A 1 145 ? 1.224 -3.897 2.881 1.00 92.94 145 GLN A N 1
ATOM 1104 C CA . GLN A 1 145 ? 2.159 -4.465 3.866 1.00 92.94 145 GLN A CA 1
ATOM 1105 C C . GLN A 1 145 ? 2.203 -3.649 5.172 1.00 92.94 145 GLN A C 1
ATOM 1107 O O . GLN A 1 145 ? 2.333 -4.228 6.247 1.00 92.94 145 GLN A O 1
ATOM 1112 N N . LEU A 1 146 ? 2.077 -2.320 5.102 1.00 95.00 146 LEU A N 1
ATOM 1113 C CA . LEU A 1 146 ? 2.031 -1.452 6.284 1.00 95.00 146 LEU A CA 1
ATOM 1114 C C . LEU A 1 146 ? 0.668 -1.521 7.001 1.00 95.00 146 LEU A C 1
ATOM 1116 O O . LEU A 1 146 ? 0.619 -1.572 8.230 1.00 95.00 146 LEU A O 1
ATOM 1120 N N . GLU A 1 147 ? -0.436 -1.559 6.255 1.00 93.88 147 GLU A N 1
ATOM 1121 C CA . GLU A 1 147 ? -1.804 -1.690 6.787 1.00 93.88 147 GLU A CA 1
ATOM 1122 C C . GLU A 1 147 ? -2.040 -3.054 7.458 1.00 93.88 147 GLU A C 1
ATOM 1124 O O . GLU A 1 147 ? -2.645 -3.137 8.534 1.00 93.88 147 GLU A O 1
ATOM 1129 N N . ASP A 1 148 ? -1.480 -4.127 6.893 1.00 93.31 148 ASP A N 1
ATOM 1130 C CA . ASP A 1 148 ? -1.459 -5.470 7.486 1.00 93.31 148 ASP A CA 1
ATOM 1131 C C . ASP A 1 148 ? -0.730 -5.476 8.846 1.00 93.31 148 ASP A C 1
ATOM 1133 O O . ASP A 1 148 ? -1.041 -6.283 9.723 1.00 93.31 148 ASP A O 1
ATOM 1137 N N . LEU A 1 149 ? 0.169 -4.515 9.072 1.00 95.75 149 LEU A N 1
ATOM 1138 C CA . LEU A 1 149 ? 0.854 -4.275 10.343 1.00 95.75 149 LEU A CA 1
ATOM 1139 C C . LEU A 1 149 ? 0.171 -3.206 11.215 1.00 95.75 149 LEU A C 1
ATOM 1141 O O . LEU A 1 149 ? 0.699 -2.855 12.267 1.00 95.75 149 LEU A O 1
ATOM 1145 N N . GLY A 1 150 ? -1.012 -2.721 10.832 1.00 94.56 150 GLY A N 1
ATOM 1146 C CA . GLY A 1 150 ? -1.848 -1.818 11.632 1.00 94.56 150 GLY A CA 1
ATOM 1147 C C . GLY A 1 150 ? -1.646 -0.325 11.364 1.00 94.56 150 GLY A C 1
ATOM 1148 O O . GLY A 1 150 ? -2.287 0.487 12.032 1.00 94.56 150 GLY A O 1
ATOM 1149 N N . ALA A 1 151 ? -0.801 0.052 10.400 1.00 96.06 151 ALA A N 1
ATOM 1150 C CA . ALA A 1 151 ? -0.612 1.452 10.034 1.00 96.06 151 ALA A CA 1
ATOM 1151 C C . ALA A 1 151 ? -1.835 2.021 9.297 1.00 96.06 151 ALA A C 1
ATOM 1153 O O . ALA A 1 151 ? -2.591 1.301 8.649 1.00 96.06 151 ALA A O 1
ATOM 1154 N N . HIS A 1 152 ? -1.986 3.343 9.331 1.00 95.31 152 HIS A N 1
ATOM 1155 C CA . HIS A 1 152 ? -2.785 4.075 8.355 1.00 95.31 152 HIS A CA 1
ATOM 1156 C C . HIS A 1 152 ? -1.873 4.692 7.305 1.00 95.31 152 HIS A C 1
ATOM 1158 O O . HIS A 1 152 ? -0.991 5.491 7.626 1.00 95.31 152 HIS A O 1
ATOM 1164 N N . VAL A 1 153 ? -2.095 4.324 6.049 1.00 94.38 153 VAL A N 1
ATOM 1165 C CA . VAL A 1 153 ? -1.258 4.771 4.942 1.00 94.38 153 VAL A CA 1
ATOM 1166 C C . VAL A 1 153 ? -1.905 5.951 4.228 1.00 94.38 153 VAL A C 1
ATOM 1168 O O . VAL A 1 153 ? -3.094 5.941 3.917 1.00 94.38 153 VAL A O 1
ATOM 1171 N N . ILE A 1 154 ? -1.104 6.984 3.974 1.00 93.12 154 ILE A N 1
ATOM 1172 C CA . ILE A 1 154 ? -1.441 8.075 3.063 1.00 93.12 154 ILE A CA 1
ATOM 1173 C C . ILE A 1 154 ? -0.594 7.890 1.812 1.00 93.12 154 ILE A C 1
ATOM 1175 O O . ILE A 1 154 ? 0.630 8.026 1.852 1.00 93.12 154 ILE A O 1
ATOM 1179 N N . GLU A 1 155 ? -1.230 7.593 0.688 1.00 91.94 155 GLU A N 1
ATOM 1180 C CA . GLU A 1 155 ? -0.535 7.582 -0.592 1.00 91.94 155 GLU A CA 1
ATOM 1181 C C . GLU A 1 155 ? -0.348 9.016 -1.089 1.00 91.94 155 GLU A C 1
ATOM 1183 O O . GLU A 1 155 ? -1.311 9.751 -1.292 1.00 91.94 155 GLU A O 1
ATOM 1188 N N . MET A 1 156 ? 0.904 9.407 -1.314 1.00 91.62 156 MET A N 1
ATOM 1189 C CA . MET A 1 156 ? 1.256 10.687 -1.920 1.00 91.62 156 MET A CA 1
ATOM 1190 C C . MET A 1 156 ? 2.317 10.460 -3.001 1.00 91.62 156 MET A C 1
ATOM 1192 O O . MET A 1 156 ? 3.497 10.757 -2.786 1.00 91.62 156 MET A O 1
ATOM 1196 N N . PRO A 1 157 ? 1.937 9.891 -4.159 1.00 90.44 157 PRO A N 1
ATOM 1197 C CA . PRO A 1 157 ? 2.876 9.633 -5.237 1.00 90.44 157 PRO A CA 1
ATOM 1198 C C . PRO A 1 157 ? 3.617 10.907 -5.625 1.00 90.44 157 PRO A C 1
ATOM 1200 O O . PRO A 1 157 ? 3.011 11.947 -5.844 1.00 90.44 157 PRO A O 1
ATOM 1203 N N . THR A 1 158 ? 4.936 10.818 -5.736 1.00 90.00 158 THR A N 1
ATOM 1204 C CA . THR A 1 158 ? 5.785 11.94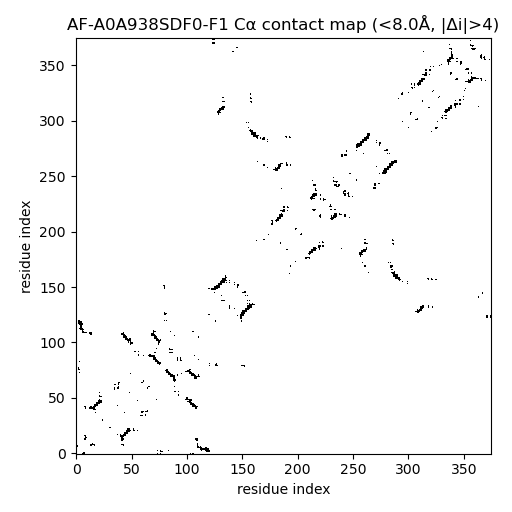1 -6.174 1.00 90.00 158 THR A CA 1
ATOM 1205 C C . THR A 1 158 ? 6.186 11.819 -7.644 1.00 90.00 158 THR A C 1
ATOM 1207 O O . THR A 1 158 ? 6.733 12.746 -8.242 1.00 90.00 158 THR A O 1
ATOM 1210 N N . ILE A 1 159 ? 5.886 10.669 -8.246 1.00 86.81 159 ILE A N 1
ATOM 1211 C CA . ILE A 1 159 ? 6.081 10.375 -9.661 1.00 86.81 159 ILE A CA 1
ATOM 1212 C C . ILE A 1 159 ? 4.802 9.790 -10.257 1.00 86.81 159 ILE A C 1
ATOM 1214 O O . ILE A 1 159 ? 4.041 9.090 -9.582 1.00 86.81 159 ILE A O 1
ATOM 1218 N N . ARG A 1 160 ? 4.608 10.025 -11.551 1.00 87.56 160 ARG A N 1
ATOM 1219 C CA . ARG A 1 160 ? 3.571 9.404 -12.366 1.00 87.56 160 ARG A CA 1
ATOM 1220 C C . ARG A 1 160 ? 4.195 8.833 -13.630 1.00 87.56 160 ARG A C 1
ATOM 1222 O O . ARG A 1 160 ? 5.061 9.443 -14.251 1.00 87.56 160 ARG A O 1
ATOM 1229 N N . ILE A 1 161 ? 3.733 7.650 -14.006 1.00 87.38 161 ILE A N 1
ATOM 1230 C CA . ILE A 1 161 ? 4.108 7.014 -15.263 1.00 87.38 161 ILE A CA 1
ATOM 1231 C C . ILE A 1 161 ? 3.117 7.481 -16.324 1.00 87.38 161 ILE A C 1
ATOM 1233 O O . ILE A 1 161 ? 1.909 7.442 -16.095 1.00 87.38 161 ILE A O 1
ATOM 1237 N N . THR A 1 162 ? 3.627 7.967 -17.451 1.00 90.12 162 THR A N 1
ATOM 1238 C CA . THR A 1 162 ? 2.808 8.475 -18.558 1.00 90.12 162 THR A CA 1
ATOM 1239 C C . THR A 1 162 ? 3.303 7.937 -19.894 1.00 90.12 162 THR A C 1
ATOM 1241 O O . THR A 1 162 ? 4.396 7.372 -19.985 1.00 90.12 162 THR A O 1
ATOM 1244 N N . ALA A 1 163 ? 2.483 8.117 -20.930 1.00 91.75 163 ALA A N 1
ATOM 1245 C CA . ALA A 1 163 ? 2.864 7.866 -22.313 1.00 91.75 163 ALA A CA 1
ATOM 1246 C C . ALA A 1 163 ? 4.150 8.630 -22.694 1.00 91.75 163 ALA A C 1
ATOM 1248 O O . ALA A 1 163 ? 4.384 9.718 -22.159 1.00 91.75 163 ALA A O 1
ATOM 1249 N N . PRO A 1 164 ? 4.973 8.088 -23.610 1.00 93.31 164 PRO A N 1
ATOM 1250 C CA . PRO A 1 164 ? 6.105 8.814 -24.165 1.00 93.31 164 PRO A CA 1
ATOM 1251 C C . PRO A 1 164 ? 5.610 10.060 -24.912 1.00 93.31 164 PRO A C 1
ATOM 1253 O O . PRO A 1 164 ? 4.452 10.124 -25.326 1.00 93.31 164 PRO A O 1
ATOM 1256 N N . ASP A 1 165 ? 6.494 11.039 -25.103 1.00 91.25 165 ASP A N 1
ATOM 1257 C CA . ASP A 1 165 ? 6.170 12.246 -25.878 1.00 91.25 165 ASP A CA 1
ATOM 1258 C C . ASP A 1 165 ? 5.856 11.931 -27.343 1.00 91.25 165 ASP A C 1
ATOM 1260 O O . ASP A 1 165 ? 5.040 12.606 -27.966 1.00 91.25 165 ASP A O 1
ATOM 1264 N N . ASP A 1 166 ? 6.476 10.876 -27.873 1.00 93.19 166 ASP A N 1
ATOM 1265 C CA . ASP A 1 166 ? 6.259 10.402 -29.228 1.00 93.19 166 ASP A CA 1
ATOM 1266 C C . ASP A 1 166 ? 6.156 8.873 -29.262 1.00 93.19 166 ASP A C 1
ATOM 1268 O O . ASP A 1 166 ? 7.034 8.149 -28.785 1.00 93.19 166 ASP A O 1
ATOM 1272 N N . TYR A 1 167 ? 5.068 8.384 -29.856 1.00 95.62 167 TYR A N 1
ATOM 1273 C CA . TYR A 1 167 ? 4.847 6.963 -30.099 1.00 95.62 167 TYR A CA 1
ATOM 1274 C C . TYR A 1 167 ? 5.460 6.478 -31.413 1.00 95.62 167 TYR A C 1
ATOM 1276 O O . TYR A 1 167 ? 5.527 5.267 -31.605 1.00 95.62 167 TYR A O 1
ATOM 1284 N N . ALA A 1 168 ? 5.897 7.354 -32.323 1.00 96.81 168 ALA A N 1
ATOM 1285 C CA . ALA A 1 168 ? 6.346 6.955 -33.655 1.00 96.81 168 ALA A CA 1
ATOM 1286 C C . ALA A 1 168 ? 7.461 5.887 -33.643 1.00 96.81 168 ALA A C 1
ATOM 1288 O O . ALA A 1 168 ? 7.327 4.919 -34.402 1.00 96.81 168 ALA A O 1
ATOM 1289 N N . PRO A 1 169 ? 8.491 5.952 -32.768 1.00 96.50 169 PRO A N 1
ATOM 1290 C CA . PRO A 1 169 ? 9.503 4.898 -32.682 1.00 96.50 169 PRO A CA 1
ATOM 1291 C C . PRO A 1 169 ? 8.927 3.558 -32.214 1.00 96.50 169 PRO A C 1
ATOM 1293 O O . PRO A 1 169 ? 9.232 2.516 -32.794 1.00 96.50 169 PRO A O 1
ATOM 1296 N N . LEU A 1 170 ? 8.055 3.576 -31.199 1.00 96.81 170 LEU A N 1
ATOM 1297 C CA . LEU A 1 170 ? 7.396 2.368 -30.702 1.00 96.81 170 LEU A CA 1
ATOM 1298 C C . LEU A 1 170 ? 6.454 1.785 -31.761 1.00 96.81 170 LEU A C 1
ATOM 1300 O O . LEU A 1 170 ? 6.465 0.585 -31.998 1.00 96.81 170 LEU A O 1
ATOM 1304 N N . ASP A 1 171 ? 5.686 2.620 -32.451 1.00 97.62 171 ASP A N 1
ATOM 1305 C CA . ASP A 1 171 ? 4.775 2.195 -33.510 1.00 97.62 171 ASP A CA 1
ATOM 1306 C C . ASP A 1 171 ? 5.513 1.598 -34.708 1.00 97.62 171 ASP A C 1
ATOM 1308 O O . ASP A 1 171 ? 5.009 0.663 -35.331 1.00 97.62 171 ASP A O 1
ATOM 1312 N N . GLN A 1 172 ? 6.691 2.130 -35.044 1.00 97.81 172 GLN A N 1
ATOM 1313 C CA . GLN A 1 172 ? 7.557 1.541 -36.061 1.00 97.81 172 GLN A CA 1
ATOM 1314 C C . GLN A 1 172 ? 8.094 0.187 -35.596 1.00 97.81 172 GLN A C 1
ATOM 1316 O O . GLN A 1 172 ? 7.965 -0.790 -36.327 1.00 97.81 172 GLN A O 1
ATOM 1321 N N . ALA A 1 173 ? 8.590 0.090 -34.362 1.00 97.31 173 ALA A N 1
ATOM 1322 C CA . ALA A 1 173 ? 9.044 -1.181 -33.807 1.00 97.31 173 ALA A CA 1
ATOM 1323 C C . ALA A 1 173 ? 7.925 -2.234 -33.739 1.00 97.31 173 ALA A C 1
ATOM 1325 O O . ALA A 1 173 ? 8.184 -3.408 -33.985 1.00 97.31 173 ALA A O 1
ATOM 1326 N N . LEU A 1 174 ? 6.681 -1.823 -33.463 1.00 97.19 174 LEU A N 1
ATOM 1327 C CA . LEU A 1 174 ? 5.514 -2.706 -33.487 1.00 97.19 174 LEU A CA 1
ATOM 1328 C C . LEU A 1 174 ? 5.213 -3.234 -34.899 1.00 97.19 174 LEU A C 1
ATOM 1330 O O . LEU A 1 174 ? 4.888 -4.406 -35.051 1.00 97.19 174 LEU A O 1
ATOM 1334 N N . ARG A 1 175 ? 5.358 -2.404 -35.943 1.00 96.31 175 ARG A N 1
ATOM 1335 C CA . ARG A 1 175 ? 5.247 -2.862 -37.344 1.00 96.31 175 ARG A CA 1
ATOM 1336 C C . ARG A 1 175 ? 6.369 -3.825 -37.722 1.00 96.31 175 ARG A C 1
ATOM 1338 O O . ARG A 1 175 ? 6.130 -4.798 -38.430 1.00 96.31 175 ARG A O 1
ATOM 1345 N N . ASP A 1 176 ? 7.566 -3.569 -37.211 1.00 96.25 176 ASP A N 1
ATOM 1346 C CA . ASP A 1 176 ? 8.760 -4.360 -37.492 1.00 96.25 176 ASP A CA 1
ATOM 1347 C C . ASP A 1 176 ? 8.913 -5.568 -36.551 1.00 96.25 176 ASP A C 1
ATOM 1349 O O . ASP A 1 176 ? 9.955 -6.227 -36.593 1.00 96.25 176 ASP A O 1
ATOM 1353 N N . LEU A 1 177 ? 7.899 -5.898 -35.729 1.00 96.38 177 LEU A N 1
ATOM 1354 C CA . LEU A 1 177 ? 7.931 -7.018 -34.774 1.00 96.38 177 LEU A CA 1
ATOM 1355 C C . LEU A 1 177 ? 8.475 -8.327 -35.362 1.00 96.38 177 LEU A C 1
ATOM 1357 O O . LEU A 1 177 ? 9.362 -8.910 -34.736 1.00 96.38 177 LEU A O 1
ATOM 1361 N N . PRO A 1 178 ? 8.058 -8.758 -36.573 1.00 96.06 178 PRO A N 1
ATOM 1362 C CA . PRO A 1 178 ? 8.563 -9.988 -37.186 1.00 96.06 178 PRO A CA 1
ATOM 1363 C C . PRO A 1 178 ? 10.074 -10.000 -37.464 1.00 96.06 178 PRO A C 1
ATOM 1365 O O . PRO A 1 178 ? 10.639 -11.060 -37.723 1.00 96.06 178 PRO A O 1
ATOM 1368 N N . THR A 1 179 ? 10.735 -8.838 -37.451 1.00 96.69 179 THR A N 1
ATOM 1369 C CA . THR A 1 179 ? 12.184 -8.713 -37.680 1.00 96.69 179 THR A CA 1
ATOM 1370 C C . THR A 1 179 ? 13.007 -8.894 -36.407 1.00 96.69 179 THR A C 1
ATOM 1372 O O . THR A 1 179 ? 14.219 -9.094 -36.489 1.00 96.69 179 THR A O 1
ATOM 1375 N N . PHE A 1 180 ? 12.379 -8.805 -35.232 1.00 98.19 180 PHE A N 1
ATOM 1376 C CA . PHE A 1 180 ? 13.063 -8.934 -33.953 1.00 98.19 180 PHE A CA 1
ATOM 1377 C C . PHE A 1 180 ? 13.139 -10.393 -33.515 1.00 98.19 180 PHE A C 1
ATOM 1379 O O . PHE A 1 180 ? 12.205 -11.172 -33.678 1.00 98.19 180 PHE A O 1
ATOM 1386 N N . ASN A 1 181 ? 14.265 -10.760 -32.909 1.00 98.00 181 ASN A N 1
ATOM 1387 C CA . ASN A 1 181 ? 14.436 -12.065 -32.277 1.00 98.00 181 ASN A CA 1
ATOM 1388 C C . ASN A 1 181 ? 14.077 -12.016 -30.793 1.00 98.00 181 ASN A C 1
ATOM 1390 O O . ASN A 1 181 ? 13.629 -13.020 -30.241 1.00 98.00 181 ASN A O 1
ATOM 1394 N N . TRP A 1 182 ? 14.262 -10.853 -30.164 1.00 98.44 182 TRP A N 1
ATOM 1395 C CA . TRP A 1 182 ? 14.033 -10.648 -28.741 1.00 98.44 182 TRP A CA 1
ATOM 1396 C C . TRP A 1 182 ? 13.287 -9.350 -28.455 1.00 98.44 182 TRP A C 1
ATOM 1398 O O . TRP A 1 182 ? 13.595 -8.315 -29.046 1.00 98.44 182 TRP A O 1
ATOM 1408 N N . ALA A 1 183 ? 12.390 -9.389 -27.471 1.00 98.12 183 ALA A N 1
ATOM 1409 C CA . ALA A 1 183 ? 11.957 -8.216 -26.724 1.00 98.12 183 ALA A CA 1
ATOM 1410 C C . ALA A 1 183 ? 12.430 -8.322 -25.271 1.00 98.12 183 ALA A C 1
ATOM 1412 O O . ALA A 1 183 ? 12.215 -9.336 -24.602 1.00 98.12 183 ALA A O 1
ATOM 1413 N N . VAL A 1 184 ? 13.088 -7.270 -24.787 1.00 97.75 184 VAL A N 1
ATOM 1414 C CA . VAL A 1 184 ? 13.709 -7.244 -23.462 1.00 97.75 184 VAL A CA 1
ATOM 1415 C C . VAL A 1 184 ? 13.053 -6.188 -22.590 1.00 97.75 184 VAL A C 1
ATOM 1417 O O . VAL A 1 184 ? 13.109 -4.995 -22.883 1.00 97.75 184 VAL A O 1
ATOM 1420 N N . PHE A 1 185 ? 12.473 -6.634 -21.480 1.00 96.69 185 PHE A N 1
ATOM 1421 C CA . PHE A 1 185 ? 11.765 -5.790 -20.532 1.00 96.69 185 PHE A CA 1
ATOM 1422 C C . PHE A 1 185 ? 12.547 -5.662 -19.227 1.00 96.69 185 PHE A C 1
ATOM 1424 O O . PHE A 1 185 ? 12.830 -6.640 -18.529 1.00 96.69 185 PHE A O 1
ATOM 1431 N N . THR A 1 186 ? 12.862 -4.421 -18.865 1.00 92.31 186 THR A N 1
ATOM 1432 C CA . THR A 1 186 ? 13.550 -4.082 -17.610 1.00 92.31 186 THR A CA 1
ATOM 1433 C C . THR A 1 186 ? 12.608 -3.522 -16.543 1.00 92.31 186 THR A C 1
ATOM 1435 O O . THR A 1 186 ? 13.047 -3.151 -15.456 1.00 92.31 186 THR A O 1
ATOM 1438 N N . SER A 1 187 ? 11.305 -3.463 -16.829 1.00 89.38 187 SER A N 1
ATOM 1439 C CA . SER A 1 187 ? 10.277 -3.083 -15.865 1.00 89.38 187 SER A CA 1
ATOM 1440 C C . SER A 1 187 ? 8.904 -3.631 -16.258 1.00 89.38 187 SER A C 1
ATOM 1442 O O . SER A 1 187 ? 8.598 -3.786 -17.442 1.00 89.38 187 SER A O 1
ATOM 1444 N N . ALA A 1 188 ? 8.041 -3.849 -15.261 1.00 89.94 188 ALA A N 1
ATOM 1445 C CA . ALA A 1 188 ? 6.629 -4.166 -15.484 1.00 89.94 188 ALA A CA 1
ATOM 1446 C C . ALA A 1 188 ? 5.908 -3.060 -16.284 1.00 89.94 188 ALA A C 1
ATOM 1448 O O . ALA A 1 188 ? 5.082 -3.360 -17.140 1.00 89.94 188 ALA A O 1
ATOM 1449 N N . ASN A 1 189 ? 6.287 -1.791 -16.090 1.00 90.81 189 ASN A N 1
ATOM 1450 C CA . ASN A 1 189 ? 5.744 -0.671 -16.865 1.00 90.81 189 ASN A CA 1
ATOM 1451 C C . ASN A 1 189 ? 6.106 -0.788 -18.353 1.00 90.81 189 ASN A C 1
ATOM 1453 O O . ASN A 1 189 ? 5.270 -0.522 -19.208 1.00 90.81 189 ASN A O 1
ATOM 1457 N N . GLY A 1 190 ? 7.331 -1.220 -18.675 1.00 93.81 190 GLY A N 1
ATOM 1458 C CA . GLY A 1 190 ? 7.743 -1.466 -20.057 1.00 93.81 190 GLY A CA 1
ATOM 1459 C C . GLY A 1 190 ? 6.854 -2.508 -20.731 1.00 93.81 190 GLY A C 1
ATOM 1460 O O . GLY A 1 190 ? 6.417 -2.290 -21.857 1.00 93.81 190 GLY A O 1
ATOM 1461 N N . VAL A 1 191 ? 6.520 -3.587 -20.011 1.00 96.19 191 VAL A N 1
ATOM 1462 C CA . VAL A 1 191 ? 5.581 -4.626 -20.471 1.00 96.19 191 VAL A CA 1
ATOM 1463 C C . VAL A 1 191 ? 4.203 -4.026 -20.732 1.00 96.19 191 VAL A C 1
ATOM 1465 O O . VAL A 1 191 ? 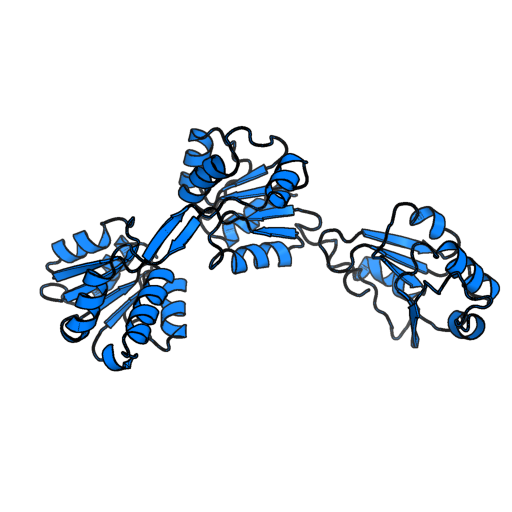3.646 -4.197 -21.815 1.00 96.19 191 VAL A O 1
ATOM 1468 N N . ASP A 1 192 ? 3.668 -3.288 -19.759 1.00 95.19 192 ASP A N 1
ATOM 1469 C CA . ASP A 1 192 ? 2.330 -2.711 -19.849 1.00 95.19 192 ASP A CA 1
ATOM 1470 C C . ASP A 1 192 ? 2.168 -1.738 -20.998 1.00 95.19 192 ASP A C 1
ATOM 1472 O O . ASP A 1 192 ? 1.232 -1.857 -21.784 1.00 95.19 192 ASP A O 1
ATOM 1476 N N . TYR A 1 193 ? 3.064 -0.766 -21.100 1.00 96.06 193 TYR A N 1
ATOM 1477 C CA . TYR A 1 193 ? 2.951 0.265 -22.116 1.00 96.06 193 TYR A CA 1
ATOM 1478 C C . TYR A 1 193 ? 3.197 -0.291 -23.519 1.00 96.06 193 TYR A C 1
ATOM 1480 O O . TYR A 1 193 ? 2.512 0.114 -24.457 1.00 96.06 193 TYR A O 1
ATOM 1488 N N . PHE A 1 194 ? 4.105 -1.260 -23.660 1.00 97.56 194 PHE A N 1
ATOM 1489 C CA . PHE A 1 194 ? 4.321 -1.963 -24.920 1.00 97.56 194 PHE A CA 1
ATOM 1490 C C . PHE A 1 194 ? 3.074 -2.752 -25.352 1.00 97.56 194 PHE A C 1
ATOM 1492 O O . PHE A 1 194 ? 2.564 -2.537 -26.453 1.00 97.56 194 PHE A O 1
ATOM 1499 N N . LEU A 1 195 ? 2.533 -3.615 -24.481 1.00 97.44 195 LEU A N 1
ATOM 1500 C CA . LEU A 1 195 ? 1.391 -4.472 -24.823 1.00 97.44 195 LEU A CA 1
ATOM 1501 C C . LEU A 1 195 ? 0.091 -3.683 -24.972 1.00 97.44 195 LEU A C 1
ATOM 1503 O O . LEU A 1 195 ? -0.663 -3.925 -25.911 1.00 97.44 195 LEU A O 1
ATOM 1507 N N . ARG A 1 196 ? -0.160 -2.680 -24.122 1.00 96.44 196 ARG A N 1
ATOM 1508 C CA . ARG A 1 196 ? -1.307 -1.775 -24.304 1.00 96.44 196 ARG A CA 1
ATOM 1509 C C . ARG A 1 196 ? -1.215 -1.029 -25.627 1.00 96.44 196 ARG A C 1
ATOM 1511 O O . ARG A 1 196 ? -2.241 -0.852 -26.282 1.00 96.44 196 ARG A O 1
ATOM 1518 N N . ARG A 1 197 ? -0.012 -0.610 -26.044 1.00 97.19 197 ARG A N 1
ATOM 1519 C CA . ARG A 1 197 ? 0.158 0.064 -27.333 1.00 97.19 197 ARG A CA 1
ATOM 1520 C C . ARG A 1 197 ? -0.122 -0.885 -28.495 1.00 97.19 197 ARG A C 1
ATOM 1522 O O . ARG A 1 197 ? -0.907 -0.505 -29.361 1.00 97.19 197 ARG A O 1
ATOM 1529 N N . LEU A 1 198 ? 0.429 -2.103 -28.470 1.00 97.19 198 LEU A N 1
ATOM 1530 C CA . LEU A 1 198 ? 0.133 -3.163 -29.444 1.00 97.19 198 LEU A CA 1
ATOM 1531 C C . LEU A 1 198 ? -1.383 -3.382 -29.595 1.00 97.19 198 LEU A C 1
ATOM 1533 O O . LEU A 1 198 ? -1.917 -3.239 -30.694 1.00 97.19 198 LEU A O 1
ATOM 1537 N N . LEU A 1 199 ? -2.084 -3.609 -28.479 1.00 97.00 199 LEU A N 1
ATOM 1538 C CA . LEU A 1 199 ? -3.535 -3.831 -28.454 1.00 97.00 199 LEU A CA 1
ATOM 1539 C C . LEU A 1 199 ? -4.324 -2.614 -28.963 1.00 97.00 199 LEU A C 1
ATOM 1541 O O . LEU A 1 199 ? -5.262 -2.757 -29.744 1.00 97.00 199 LEU A O 1
ATOM 1545 N N . SER A 1 200 ? -3.924 -1.395 -28.582 1.00 96.56 200 SER A N 1
ATOM 1546 C CA . SER A 1 200 ? -4.591 -0.160 -29.031 1.00 96.56 200 SER A CA 1
ATOM 1547 C C . SER A 1 200 ? -4.479 0.076 -30.539 1.00 96.56 200 SER A C 1
ATOM 1549 O O . SER A 1 200 ? -5.270 0.822 -31.113 1.00 96.56 200 SER A O 1
ATOM 1551 N N . ARG A 1 201 ? -3.491 -0.556 -31.183 1.00 95.56 201 ARG A N 1
ATOM 1552 C CA . ARG A 1 201 ? -3.264 -0.496 -32.627 1.00 95.56 201 ARG A CA 1
ATOM 1553 C C . ARG A 1 201 ? -3.949 -1.632 -33.390 1.00 95.56 201 ARG A C 1
ATOM 1555 O O . ARG A 1 201 ? -3.708 -1.771 -34.585 1.00 95.56 201 ARG A O 1
ATOM 1562 N N . GLY A 1 202 ? -4.801 -2.411 -32.723 1.00 95.19 202 GLY A N 1
ATOM 1563 C CA . GLY A 1 202 ? -5.517 -3.537 -33.322 1.00 95.19 202 GLY A CA 1
ATOM 1564 C C . GLY A 1 202 ? -4.682 -4.810 -33.458 1.00 95.19 202 GLY A C 1
ATOM 1565 O O . GLY A 1 202 ? -5.165 -5.765 -34.060 1.00 95.19 202 GLY A O 1
ATOM 1566 N N . GLY A 1 203 ? -3.455 -4.822 -32.924 1.00 95.38 203 GLY A N 1
ATOM 1567 C CA . GLY A 1 203 ? -2.649 -6.034 -32.807 1.00 95.38 203 GLY A CA 1
ATOM 1568 C C . GLY A 1 203 ? -3.050 -6.875 -31.597 1.00 95.38 203 GLY A C 1
ATOM 1569 O O . GLY A 1 203 ? -3.845 -6.449 -30.756 1.00 95.38 203 GLY A O 1
ATOM 1570 N N . ASP A 1 204 ? -2.475 -8.065 -31.481 1.00 95.81 204 ASP A N 1
ATOM 1571 C CA . ASP A 1 204 ? -2.665 -8.957 -30.339 1.00 95.81 204 ASP A CA 1
ATOM 1572 C C . ASP A 1 204 ? -1.452 -9.866 -30.090 1.00 95.81 204 ASP A C 1
ATOM 1574 O O . ASP A 1 204 ? -0.403 -9.751 -30.717 1.00 95.81 204 ASP A O 1
ATOM 1578 N N . VAL A 1 205 ? -1.571 -10.782 -29.127 1.00 93.38 205 VAL A N 1
ATOM 1579 C CA . VAL A 1 205 ? -0.477 -11.679 -28.721 1.00 93.38 205 VAL A CA 1
ATOM 1580 C C . VAL A 1 205 ? 0.057 -12.568 -29.854 1.00 93.38 205 VAL A C 1
ATOM 1582 O O . VAL A 1 205 ? 1.190 -13.037 -29.764 1.00 93.38 205 VAL A O 1
ATOM 1585 N N . ARG A 1 206 ? -0.709 -12.797 -30.931 1.00 94.94 206 ARG A N 1
ATOM 1586 C CA . ARG A 1 206 ? -0.261 -13.563 -32.107 1.00 94.94 206 ARG A CA 1
ATOM 1587 C C . ARG A 1 206 ? 0.828 -12.826 -32.882 1.00 94.94 206 ARG A C 1
ATOM 1589 O O . ARG A 1 206 ? 1.661 -13.491 -33.497 1.00 94.94 206 ARG A O 1
ATOM 1596 N N . ASP A 1 207 ? 0.875 -11.498 -32.795 1.00 95.06 207 ASP A N 1
ATOM 1597 C CA . ASP A 1 207 ? 1.917 -10.673 -33.420 1.00 95.06 207 ASP A CA 1
ATOM 1598 C C . ASP A 1 207 ? 3.294 -10.879 -32.769 1.00 95.06 207 ASP A C 1
ATOM 1600 O O . ASP A 1 207 ? 4.322 -10.550 -33.355 1.00 95.06 207 ASP A O 1
ATOM 1604 N N . LEU A 1 208 ? 3.333 -11.478 -31.573 1.00 95.50 208 LEU A N 1
ATOM 1605 C CA . LEU A 1 208 ? 4.564 -11.824 -30.857 1.00 95.50 208 LEU A CA 1
ATOM 1606 C C . LEU A 1 208 ? 5.091 -13.220 -31.226 1.00 95.50 208 LEU A C 1
ATOM 1608 O O . LEU A 1 208 ? 6.055 -13.702 -30.631 1.00 95.50 208 LEU A O 1
ATOM 1612 N N . LYS A 1 209 ? 4.470 -13.912 -32.190 1.00 93.94 209 LYS A N 1
ATOM 1613 C CA . LYS A 1 209 ? 4.889 -15.257 -32.597 1.00 93.94 209 LYS A CA 1
ATOM 1614 C C . LYS A 1 209 ? 6.348 -15.259 -33.066 1.00 93.94 209 LYS A C 1
ATOM 1616 O O . LYS A 1 209 ? 6.701 -14.601 -34.037 1.00 93.94 209 LYS A O 1
ATOM 1621 N N . GLY A 1 210 ? 7.168 -16.094 -32.427 1.00 92.88 210 GLY A N 1
ATOM 1622 C CA . GLY A 1 210 ? 8.590 -16.257 -32.754 1.00 92.88 210 GLY A CA 1
ATOM 1623 C C . GLY A 1 210 ? 9.517 -15.255 -32.060 1.00 92.88 210 GLY A C 1
ATOM 1624 O O . GLY A 1 210 ? 10.733 -15.428 -32.126 1.00 92.88 210 GLY A O 1
ATOM 1625 N N . LEU A 1 211 ? 8.960 -14.265 -31.359 1.00 97.00 211 LEU A N 1
ATOM 1626 C CA . LEU A 1 211 ? 9.706 -13.320 -30.541 1.00 97.00 211 LEU A CA 1
ATOM 1627 C C . LEU A 1 211 ? 10.003 -13.941 -29.174 1.00 97.00 211 LEU A C 1
ATOM 1629 O O . LEU A 1 211 ? 9.083 -14.341 -28.462 1.00 97.00 211 LEU A O 1
ATOM 1633 N N . LYS A 1 212 ? 11.279 -13.995 -28.791 1.00 98.00 212 LYS A N 1
ATOM 1634 C CA . LYS A 1 212 ? 11.671 -14.415 -27.444 1.00 98.00 212 LYS A CA 1
ATOM 1635 C C . LYS A 1 212 ? 11.554 -13.259 -26.459 1.00 98.00 212 LYS A C 1
ATOM 1637 O O . LYS A 1 212 ? 11.856 -12.113 -26.794 1.00 98.00 212 LYS A O 1
ATOM 1642 N N . LEU A 1 213 ? 11.150 -13.551 -25.232 1.00 98.31 213 LEU A N 1
ATOM 1643 C CA . LEU A 1 213 ? 10.874 -12.549 -24.208 1.00 98.31 213 LEU A CA 1
ATOM 1644 C C . LEU A 1 213 ? 11.870 -12.671 -23.060 1.00 98.31 213 LEU A C 1
ATOM 1646 O O . LEU A 1 213 ? 12.004 -13.725 -22.438 1.00 98.31 213 LEU A O 1
ATOM 1650 N N . ALA A 1 214 ? 12.550 -11.574 -22.743 1.00 98.00 214 ALA A N 1
ATOM 1651 C CA . ALA A 1 214 ? 13.457 -11.506 -21.607 1.00 98.00 214 ALA A CA 1
ATOM 1652 C C . ALA A 1 214 ? 12.948 -10.512 -20.561 1.00 98.00 214 ALA A C 1
ATOM 1654 O O . ALA A 1 214 ? 12.511 -9.411 -20.899 1.00 98.00 214 ALA A O 1
ATOM 1655 N N . ALA A 1 215 ? 13.031 -10.889 -19.288 1.00 97.06 215 ALA A N 1
ATOM 1656 C CA . ALA A 1 215 ? 12.649 -10.047 -18.162 1.00 97.06 215 ALA A CA 1
ATOM 1657 C C . ALA A 1 215 ? 13.813 -9.898 -17.184 1.00 97.06 215 ALA A C 1
ATOM 1659 O O . ALA A 1 215 ? 14.473 -10.873 -16.837 1.00 97.06 215 ALA A O 1
ATOM 1660 N N . ILE A 1 216 ? 14.033 -8.684 -16.677 1.00 93.94 216 ILE A N 1
ATOM 1661 C CA . ILE A 1 216 ? 15.105 -8.422 -15.701 1.00 93.94 216 ILE A CA 1
ATOM 1662 C C . ILE A 1 216 ? 14.891 -9.124 -14.351 1.00 93.94 216 ILE A C 1
ATOM 1664 O O . ILE A 1 216 ? 15.848 -9.350 -13.618 1.00 93.94 216 ILE A O 1
ATOM 1668 N N . GLY A 1 217 ? 13.648 -9.458 -13.995 1.00 90.12 217 GLY A N 1
ATOM 1669 C CA . GLY A 1 217 ? 13.340 -10.082 -12.711 1.00 90.12 217 GLY A CA 1
ATOM 1670 C C . GLY A 1 217 ? 11.870 -10.484 -12.541 1.00 90.12 217 GLY A C 1
ATOM 1671 O O . GLY A 1 217 ? 11.055 -10.207 -13.431 1.00 90.12 217 GLY A O 1
ATOM 1672 N N . PRO A 1 218 ? 11.514 -11.085 -11.385 1.00 87.56 218 PRO A N 1
ATOM 1673 C CA . PRO A 1 218 ? 10.246 -11.786 -11.180 1.00 87.56 218 PRO A CA 1
ATOM 1674 C C . PRO A 1 218 ? 9.023 -10.905 -11.420 1.00 87.56 218 PRO A C 1
ATOM 1676 O O . PRO A 1 218 ? 8.156 -11.279 -12.193 1.00 87.56 218 PRO A O 1
ATOM 1679 N N . ALA A 1 219 ? 9.004 -9.679 -10.887 1.00 85.44 219 ALA A N 1
ATOM 1680 C CA . ALA A 1 219 ? 7.878 -8.761 -11.078 1.00 85.44 219 ALA A CA 1
ATOM 1681 C C . ALA A 1 219 ? 7.620 -8.405 -12.558 1.00 85.44 219 ALA A C 1
ATOM 1683 O O . ALA A 1 219 ? 6.480 -8.187 -12.960 1.00 85.44 219 ALA A O 1
ATOM 1684 N N . THR A 1 220 ? 8.669 -8.356 -13.388 1.00 92.00 220 THR A N 1
ATOM 1685 C CA . THR A 1 220 ? 8.521 -8.099 -14.831 1.00 92.00 220 THR A CA 1
ATOM 1686 C C . THR A 1 220 ? 8.039 -9.355 -15.561 1.00 92.00 220 THR A C 1
ATOM 1688 O O . THR A 1 220 ? 7.164 -9.263 -16.420 1.00 92.00 220 THR A O 1
ATOM 1691 N N . ALA A 1 221 ? 8.550 -10.530 -15.178 1.00 95.00 221 ALA A N 1
ATOM 1692 C CA . ALA A 1 221 ? 8.101 -11.817 -15.706 1.00 95.00 221 ALA A CA 1
ATOM 1693 C C . ALA A 1 221 ? 6.634 -12.107 -15.346 1.00 95.00 221 ALA A C 1
ATOM 1695 O O . ALA A 1 221 ? 5.852 -12.508 -16.203 1.00 95.00 221 ALA A O 1
ATOM 1696 N N . ASP A 1 222 ? 6.223 -11.836 -14.109 1.00 92.94 222 ASP A N 1
ATOM 1697 C CA . ASP A 1 222 ? 4.839 -12.003 -13.664 1.00 92.94 222 ASP A CA 1
ATOM 1698 C C . ASP A 1 222 ? 3.898 -11.026 -14.375 1.00 92.94 222 ASP A C 1
ATOM 1700 O O . ASP A 1 222 ? 2.760 -11.384 -14.688 1.00 92.94 222 ASP A O 1
ATOM 1704 N N . ARG A 1 223 ? 4.380 -9.825 -14.735 1.00 94.75 223 ARG A N 1
ATOM 1705 C CA . ARG A 1 223 ? 3.598 -8.923 -15.586 1.00 94.75 223 ARG A CA 1
ATOM 1706 C C . ARG A 1 223 ? 3.409 -9.477 -16.996 1.00 94.75 223 ARG A C 1
ATOM 1708 O O . ARG A 1 223 ? 2.300 -9.386 -17.508 1.00 94.75 223 ARG A O 1
ATOM 1715 N N . LEU A 1 224 ? 4.429 -10.090 -17.601 1.00 97.25 224 LEU A N 1
ATOM 1716 C CA . LEU A 1 224 ? 4.282 -10.786 -18.889 1.00 97.25 224 LEU A CA 1
ATOM 1717 C C . LEU A 1 224 ? 3.284 -11.951 -18.786 1.00 97.25 224 LEU A C 1
ATOM 1719 O O . LEU A 1 224 ? 2.388 -12.058 -19.624 1.00 97.25 224 LEU A O 1
ATOM 1723 N N . LYS A 1 225 ? 3.345 -12.749 -17.711 1.00 97.00 225 LYS A N 1
ATOM 1724 C CA . LYS A 1 225 ? 2.377 -13.833 -17.454 1.00 97.00 225 LYS A CA 1
ATOM 1725 C C . LYS A 1 225 ? 0.942 -13.333 -17.311 1.00 97.00 225 LYS A C 1
ATOM 1727 O O . LYS A 1 225 ? 0.025 -14.033 -17.724 1.00 97.00 225 LYS A O 1
ATOM 1732 N N . ALA A 1 226 ? 0.728 -12.131 -16.773 1.00 95.94 226 ALA A N 1
ATOM 1733 C CA . ALA A 1 226 ? -0.604 -11.521 -16.699 1.00 95.94 226 ALA A CA 1
ATOM 1734 C C . ALA A 1 226 ? -1.204 -11.208 -18.087 1.00 95.94 226 ALA A C 1
ATOM 1736 O O . ALA A 1 226 ? -2.417 -11.065 -18.209 1.00 95.94 226 ALA A O 1
ATOM 1737 N N . TYR A 1 227 ? -0.366 -11.144 -19.126 1.00 96.38 227 TYR A N 1
ATOM 1738 C CA . TYR A 1 227 ? -0.766 -11.114 -20.536 1.00 96.38 227 TYR A CA 1
ATOM 1739 C C . TYR A 1 227 ? -0.648 -12.489 -21.219 1.00 96.38 227 TYR A C 1
ATOM 1741 O O . TYR A 1 227 ? -0.677 -12.573 -22.444 1.00 96.38 227 TYR A O 1
ATOM 1749 N N . TYR A 1 228 ? -0.536 -13.567 -20.436 1.00 95.94 228 TYR A N 1
ATOM 1750 C CA . TYR A 1 228 ? -0.394 -14.956 -20.888 1.00 95.94 228 TYR A CA 1
ATOM 1751 C C . TYR A 1 228 ? 0.895 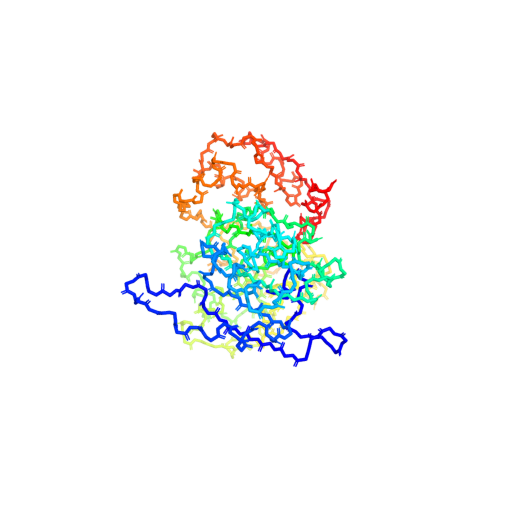-15.242 -21.673 1.00 95.94 228 TYR A C 1
ATOM 1753 O O . TYR A 1 228 ? 0.944 -16.166 -22.485 1.00 95.94 228 TYR A O 1
ATOM 1761 N N . LEU A 1 229 ? 1.954 -14.468 -21.418 1.00 97.19 229 LEU A N 1
ATOM 1762 C CA . LEU A 1 229 ? 3.257 -14.615 -22.062 1.00 97.19 229 LEU A CA 1
ATOM 1763 C C . LEU A 1 229 ? 4.286 -15.192 -21.085 1.00 97.19 229 LEU A C 1
ATOM 1765 O O . LEU A 1 229 ? 4.438 -14.707 -19.964 1.00 97.19 229 LEU A O 1
ATOM 1769 N N . ASN A 1 230 ? 5.021 -16.211 -21.530 1.00 96.44 230 ASN A N 1
ATOM 1770 C CA . ASN A 1 230 ? 6.138 -16.779 -20.777 1.00 96.44 230 ASN A CA 1
ATOM 1771 C C . ASN A 1 230 ? 7.446 -16.068 -21.137 1.00 96.44 230 ASN A C 1
ATOM 1773 O O . ASN A 1 230 ? 7.658 -15.681 -22.281 1.00 96.44 230 ASN A O 1
ATOM 1777 N N . THR A 1 231 ? 8.335 -15.926 -20.160 1.00 96.25 231 THR A N 1
ATOM 1778 C CA . THR A 1 231 ? 9.697 -15.420 -20.366 1.00 96.25 231 THR A CA 1
ATOM 1779 C C . THR A 1 231 ? 10.657 -16.546 -20.724 1.00 96.25 231 THR A C 1
ATOM 1781 O O . THR A 1 231 ? 10.743 -17.531 -19.994 1.00 96.25 231 THR A O 1
ATOM 1784 N N . ASP A 1 232 ? 11.430 -16.359 -21.791 1.00 97.75 232 ASP A N 1
ATOM 1785 C CA . ASP A 1 232 ? 12.494 -17.262 -22.242 1.00 97.75 232 ASP A CA 1
ATOM 1786 C C . ASP A 1 232 ? 13.819 -17.034 -21.503 1.00 97.75 232 ASP A C 1
ATOM 1788 O O . ASP A 1 232 ? 14.658 -17.930 -21.427 1.00 97.75 232 ASP A O 1
ATOM 1792 N N . CYS A 1 233 ? 14.039 -15.823 -20.981 1.00 96.56 233 CYS A N 1
ATOM 1793 C CA . CYS A 1 233 ? 15.266 -15.464 -20.277 1.00 96.56 233 CYS A CA 1
ATOM 1794 C C . CYS A 1 233 ? 14.977 -14.577 -19.063 1.00 96.56 233 CYS A C 1
ATOM 1796 O O . CYS A 1 233 ? 14.279 -13.565 -19.159 1.00 96.56 233 CYS A O 1
ATOM 1798 N N . GLN A 1 234 ? 15.556 -14.950 -17.924 1.00 96.12 234 GLN A N 1
ATOM 1799 C CA . GLN A 1 234 ? 15.570 -14.158 -16.702 1.00 96.12 234 GLN A CA 1
ATOM 1800 C C . GLN A 1 234 ? 16.906 -14.390 -15.977 1.00 96.12 234 GLN A C 1
ATOM 1802 O O . GLN A 1 234 ? 17.348 -15.540 -15.890 1.00 96.12 234 GLN A O 1
ATOM 1807 N N . PRO A 1 235 ? 17.574 -13.343 -15.464 1.00 93.75 235 PRO A N 1
ATOM 1808 C CA . PRO A 1 235 ? 18.849 -13.495 -14.782 1.00 93.75 235 PRO A CA 1
ATOM 1809 C C . PRO A 1 235 ? 18.682 -13.926 -13.324 1.00 93.75 235 PRO A C 1
ATOM 1811 O O . P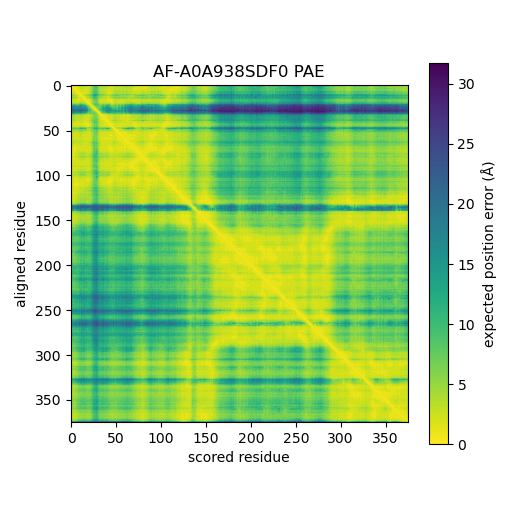RO A 1 235 ? 17.652 -13.672 -12.702 1.00 93.75 235 PRO A O 1
ATOM 1814 N N . ALA A 1 236 ? 19.736 -14.523 -12.761 1.00 88.38 236 ALA A N 1
ATOM 1815 C CA . ALA A 1 236 ? 19.807 -14.821 -11.328 1.00 88.38 236 ALA A CA 1
ATOM 1816 C C . ALA A 1 236 ? 19.985 -13.543 -10.488 1.00 88.38 236 ALA A C 1
ATOM 1818 O O . ALA A 1 236 ? 19.401 -13.402 -9.417 1.00 88.38 236 ALA A O 1
ATOM 1819 N N . THR A 1 237 ? 20.777 -12.595 -10.993 1.00 82.50 237 THR A N 1
ATOM 1820 C CA . THR A 1 237 ? 20.949 -11.257 -10.427 1.00 82.50 237 THR A CA 1
ATOM 1821 C C . THR A 1 237 ? 20.067 -10.289 -11.212 1.00 82.50 237 THR A C 1
ATOM 1823 O O . THR A 1 237 ? 20.254 -10.098 -12.409 1.00 82.50 237 THR A O 1
ATOM 1826 N N . HIS A 1 238 ? 19.065 -9.690 -10.562 1.00 88.25 238 HIS A N 1
ATOM 1827 C CA . HIS A 1 238 ? 18.048 -8.846 -11.211 1.00 88.25 238 HIS A CA 1
ATOM 1828 C C . HIS A 1 238 ? 18.572 -7.450 -11.619 1.00 88.25 238 HIS A C 1
ATOM 1830 O O . HIS A 1 238 ? 17.966 -6.423 -11.304 1.00 88.25 238 HIS A O 1
ATOM 1836 N N . THR A 1 239 ? 19.728 -7.399 -12.286 1.00 87.50 239 THR A N 1
ATOM 1837 C CA . THR A 1 239 ? 20.401 -6.186 -12.767 1.00 87.50 239 THR A CA 1
ATOM 1838 C C . THR A 1 239 ? 20.549 -6.206 -14.291 1.00 87.50 239 THR A C 1
ATOM 1840 O O . THR A 1 239 ? 20.313 -7.225 -14.943 1.00 87.50 239 THR A O 1
ATOM 1843 N N . ALA A 1 240 ? 20.924 -5.066 -14.879 1.00 87.38 240 ALA A N 1
ATOM 1844 C CA . ALA A 1 240 ? 21.142 -4.957 -16.323 1.00 87.38 240 ALA A CA 1
ATOM 1845 C C . ALA A 1 240 ? 22.304 -5.852 -16.789 1.00 87.38 240 ALA A C 1
ATOM 1847 O O . ALA A 1 240 ? 22.212 -6.506 -17.824 1.00 87.38 240 ALA A O 1
ATOM 1848 N N . GLU A 1 241 ? 23.364 -5.915 -15.987 1.00 92.12 241 GLU A N 1
ATOM 1849 C CA . GLU A 1 241 ? 24.550 -6.742 -16.198 1.00 92.12 241 GLU A CA 1
ATOM 1850 C C . GLU A 1 241 ? 24.206 -8.232 -16.085 1.00 92.12 241 GLU A C 1
ATOM 1852 O O . GLU A 1 241 ? 24.563 -9.015 -16.963 1.00 92.12 241 GLU A O 1
ATOM 1857 N N . GLY A 1 242 ? 23.439 -8.614 -15.055 1.00 92.88 242 GLY A N 1
ATOM 1858 C CA . GLY A 1 242 ? 22.965 -9.988 -14.893 1.00 92.88 242 GLY A CA 1
ATOM 1859 C C . GLY A 1 242 ? 22.107 -10.444 -16.071 1.00 92.88 242 GLY A C 1
ATOM 1860 O O . GLY A 1 242 ? 22.261 -11.563 -16.561 1.00 92.88 242 GLY A O 1
ATOM 1861 N N . LEU A 1 243 ? 21.232 -9.567 -16.576 1.00 94.31 243 LEU A N 1
ATOM 1862 C CA . LEU A 1 243 ? 20.406 -9.849 -17.751 1.00 94.31 243 LEU A CA 1
ATOM 1863 C C . LEU A 1 243 ? 21.240 -10.024 -19.026 1.00 94.31 243 LEU A C 1
ATOM 1865 O O . LEU A 1 243 ? 20.965 -10.937 -19.802 1.00 94.31 243 LEU A O 1
ATOM 1869 N N . LEU A 1 244 ? 22.273 -9.204 -19.230 1.00 94.44 244 LEU A N 1
ATOM 1870 C CA . LEU A 1 244 ? 23.200 -9.356 -20.354 1.00 94.44 244 LEU A CA 1
ATOM 1871 C C . LEU A 1 244 ? 23.942 -10.703 -20.304 1.00 94.44 244 LEU A C 1
ATOM 1873 O O . LEU A 1 244 ? 24.054 -11.398 -21.319 1.00 94.44 244 LEU A O 1
ATOM 1877 N N . GLU A 1 245 ? 24.408 -11.101 -19.119 1.00 94.06 245 GLU A N 1
ATOM 1878 C CA . GLU A 1 245 ? 25.050 -12.399 -18.901 1.00 94.06 245 GLU A CA 1
ATOM 1879 C C . GLU A 1 245 ? 24.085 -13.557 -19.205 1.00 94.06 245 GLU A C 1
ATOM 1881 O O . GLU A 1 245 ? 24.433 -14.499 -19.923 1.00 94.06 245 GLU A O 1
ATOM 1886 N N . ALA A 1 246 ? 22.849 -13.473 -18.704 1.00 95.50 246 ALA A N 1
ATOM 1887 C CA . ALA A 1 246 ? 21.819 -14.479 -18.938 1.00 95.50 246 ALA A CA 1
ATOM 1888 C C . ALA A 1 246 ? 21.461 -14.601 -20.427 1.00 95.50 246 ALA A C 1
ATOM 1890 O O . ALA A 1 246 ? 21.380 -15.716 -20.938 1.00 95.50 246 ALA A O 1
ATOM 1891 N N . LEU A 1 247 ? 21.321 -13.478 -21.141 1.00 95.75 247 LEU A N 1
ATOM 1892 C CA . LEU A 1 247 ? 21.081 -13.462 -22.586 1.00 95.75 247 LEU A CA 1
ATOM 1893 C C . LEU A 1 247 ? 22.232 -14.121 -23.350 1.00 95.75 247 LEU A C 1
ATOM 1895 O O . LEU A 1 247 ? 21.984 -14.962 -24.212 1.00 95.75 247 LEU A O 1
ATOM 1899 N N . THR A 1 248 ? 23.482 -13.830 -22.986 1.00 93.00 248 THR A N 1
ATOM 1900 C CA . THR A 1 248 ? 24.671 -14.450 -23.603 1.00 93.00 248 THR A CA 1
ATOM 1901 C C . THR A 1 248 ? 24.678 -15.974 -23.431 1.00 93.00 248 THR A C 1
ATOM 1903 O O . THR A 1 248 ? 25.077 -16.706 -24.336 1.00 93.00 248 THR A O 1
ATOM 1906 N N . LYS A 1 249 ? 24.164 -16.481 -22.304 1.00 93.75 249 LYS A N 1
ATOM 1907 C CA . LYS A 1 249 ? 24.016 -17.926 -22.053 1.00 93.75 249 LYS A CA 1
ATOM 1908 C C . LYS A 1 249 ? 22.930 -18.592 -22.905 1.00 93.75 249 LYS A C 1
ATOM 1910 O O . LYS A 1 249 ? 22.954 -19.810 -23.051 1.00 93.75 249 LYS A O 1
ATOM 1915 N N . THR A 1 250 ? 22.005 -17.830 -23.497 1.00 92.31 250 THR A N 1
ATOM 1916 C CA . THR A 1 250 ? 20.969 -18.385 -24.392 1.00 92.31 250 THR A CA 1
ATOM 1917 C C . THR A 1 250 ? 21.495 -18.740 -25.786 1.00 92.31 250 THR A C 1
ATOM 1919 O O . THR A 1 250 ? 20.821 -19.457 -26.528 1.00 92.31 250 THR A O 1
ATOM 1922 N N . GLY A 1 251 ? 22.689 -18.257 -26.151 1.00 90.38 251 GLY A N 1
ATOM 1923 C CA . GLY A 1 251 ? 23.351 -18.564 -27.413 1.00 90.38 251 GLY A CA 1
ATOM 1924 C C . GLY A 1 251 ? 23.995 -17.345 -28.073 1.00 90.38 251 GLY A C 1
ATOM 1925 O O . GLY A 1 251 ? 24.329 -16.348 -27.438 1.00 90.38 251 GLY A O 1
ATOM 1926 N N . ARG A 1 252 ? 24.197 -17.433 -29.392 1.00 91.56 252 ARG A N 1
ATOM 1927 C CA . ARG A 1 252 ? 24.862 -16.385 -30.174 1.00 91.56 252 ARG A CA 1
ATOM 1928 C C . ARG A 1 252 ? 23.996 -15.126 -30.275 1.00 91.56 252 ARG A C 1
ATOM 1930 O O . ARG A 1 252 ? 22.969 -15.149 -30.944 1.00 91.56 252 ARG A O 1
ATOM 1937 N N . LEU A 1 253 ? 24.493 -14.020 -29.720 1.00 93.19 253 LEU A N 1
ATOM 1938 C CA . LEU A 1 253 ? 23.864 -12.696 -29.827 1.00 93.19 253 LEU A CA 1
ATOM 1939 C C . LEU A 1 253 ? 24.195 -11.977 -31.143 1.00 93.19 253 LEU A C 1
ATOM 1941 O O . LEU A 1 253 ? 23.384 -11.212 -31.658 1.00 93.19 253 LEU A O 1
ATOM 1945 N N . LYS A 1 254 ? 25.374 -12.244 -31.721 1.00 95.19 254 LYS A N 1
ATOM 1946 C CA . LYS A 1 254 ? 25.844 -11.569 -32.936 1.00 95.19 254 LYS A CA 1
ATOM 1947 C C . LYS A 1 254 ? 24.889 -11.766 -34.116 1.00 95.19 254 LYS A C 1
ATOM 1949 O O . LYS A 1 254 ? 24.756 -12.896 -34.599 1.00 95.19 254 LYS A O 1
ATOM 1954 N N . GLY A 1 255 ? 24.351 -10.657 -34.627 1.00 93.50 255 GLY A N 1
ATOM 1955 C CA . GLY A 1 255 ? 23.391 -10.604 -35.734 1.00 93.50 255 GLY A CA 1
ATOM 1956 C C . GLY A 1 255 ? 21.927 -10.794 -35.325 1.00 93.50 255 GLY A C 1
ATOM 1957 O O . GLY A 1 255 ? 21.067 -10.818 -36.197 1.00 93.50 255 GLY A O 1
ATOM 1958 N N . GLN A 1 256 ? 21.630 -10.946 -34.029 1.00 96.88 256 GLN A N 1
ATOM 1959 C CA . GLN A 1 256 ? 20.252 -10.946 -33.542 1.00 96.88 256 GLN A CA 1
ATOM 1960 C C . GLN A 1 256 ? 19.744 -9.518 -33.344 1.00 96.88 256 GLN A C 1
ATOM 1962 O O . GLN A 1 256 ? 20.497 -8.635 -32.933 1.00 96.88 256 GLN A O 1
ATOM 1967 N N . ARG A 1 257 ? 18.448 -9.319 -33.587 1.00 98.19 257 ARG A N 1
ATOM 1968 C CA . ARG A 1 257 ? 17.739 -8.056 -33.374 1.00 98.19 257 ARG A CA 1
ATOM 1969 C C . ARG A 1 257 ? 16.987 -8.048 -32.050 1.00 98.19 257 ARG A C 1
ATOM 1971 O O . ARG A 1 257 ? 16.130 -8.900 -31.810 1.00 98.19 257 ARG A O 1
ATOM 1978 N N . PHE A 1 258 ? 17.275 -7.051 -31.225 1.00 98.25 258 PHE A N 1
ATOM 1979 C CA . PHE A 1 258 ? 16.691 -6.837 -29.908 1.00 98.25 258 PHE A CA 1
ATOM 1980 C C . PHE A 1 258 ? 15.845 -5.569 -29.898 1.00 98.25 258 PHE A C 1
ATOM 1982 O O . PHE A 1 258 ? 16.331 -4.493 -30.242 1.00 98.25 258 PHE A O 1
ATOM 1989 N N . LEU A 1 259 ? 14.602 -5.696 -29.446 1.00 98.25 259 LEU A N 1
ATOM 1990 C CA . LEU A 1 259 ? 13.735 -4.580 -29.100 1.00 98.25 259 LEU A CA 1
ATOM 1991 C C . LEU A 1 259 ? 13.775 -4.354 -27.587 1.00 98.25 259 LEU A C 1
ATOM 1993 O O . LEU A 1 259 ? 13.558 -5.286 -26.812 1.00 98.25 259 LEU A O 1
ATOM 1997 N N . ILE A 1 260 ? 14.014 -3.117 -27.156 1.00 97.25 260 ILE A N 1
ATOM 1998 C CA . ILE A 1 260 ? 14.032 -2.748 -25.735 1.00 97.25 260 ILE A CA 1
ATOM 1999 C C . ILE A 1 260 ? 13.005 -1.636 -25.477 1.00 97.25 260 ILE A C 1
ATOM 2001 O O . ILE A 1 260 ? 13.336 -0.453 -25.610 1.00 97.25 260 ILE A O 1
ATOM 2005 N N . PRO A 1 261 ? 11.760 -1.987 -25.099 1.00 95.81 261 PRO A N 1
ATOM 2006 C CA . PRO A 1 261 ? 10.768 -1.026 -24.629 1.00 95.81 261 PRO A CA 1
ATOM 2007 C C . PRO A 1 261 ? 11.127 -0.568 -23.209 1.00 95.81 261 PRO A C 1
ATOM 2009 O O . PRO A 1 261 ? 11.076 -1.350 -22.256 1.00 95.81 261 PRO A O 1
ATOM 2012 N N . ARG A 1 262 ? 11.515 0.701 -23.055 1.00 91.44 262 ARG A N 1
ATOM 2013 C CA . ARG A 1 262 ? 12.081 1.234 -21.802 1.00 91.44 262 ARG A CA 1
ATOM 2014 C C . ARG A 1 262 ? 11.530 2.610 -21.427 1.00 91.44 262 ARG A C 1
ATOM 2016 O O . ARG A 1 262 ? 10.810 3.234 -22.205 1.00 91.44 262 ARG A O 1
ATOM 2023 N N . ALA A 1 263 ? 11.864 3.059 -20.215 1.00 87.25 263 ALA A N 1
ATOM 2024 C CA . ALA A 1 263 ? 11.669 4.451 -19.808 1.00 87.25 263 ALA A CA 1
ATOM 2025 C C . ALA A 1 263 ? 12.567 5.377 -20.635 1.00 87.25 263 ALA A C 1
ATOM 2027 O O . ALA A 1 263 ? 13.695 4.990 -20.950 1.00 87.25 263 ALA A O 1
ATOM 2028 N N . ALA A 1 264 ? 12.110 6.603 -20.890 1.00 80.44 264 ALA A N 1
ATOM 2029 C CA . ALA A 1 264 ? 12.919 7.639 -21.532 1.00 80.44 264 ALA A CA 1
ATOM 2030 C C . ALA A 1 264 ? 14.226 7.953 -20.770 1.00 80.44 264 ALA A C 1
ATOM 2032 O O . ALA A 1 264 ? 15.229 8.293 -21.383 1.00 80.44 264 ALA A O 1
ATOM 2033 N N . GLU A 1 265 ? 14.244 7.800 -19.441 1.00 73.94 265 GLU A N 1
ATOM 2034 C CA . GLU A 1 265 ? 15.372 8.188 -18.576 1.00 73.94 265 GLU A CA 1
ATOM 2035 C C . GLU A 1 265 ? 16.267 7.012 -18.131 1.00 73.94 265 GLU A C 1
ATOM 2037 O O . GLU A 1 265 ? 17.034 7.123 -17.171 1.00 73.94 265 GLU A O 1
ATOM 2042 N N . ALA A 1 266 ? 16.133 5.833 -18.740 1.00 77.19 266 ALA A N 1
ATOM 2043 C CA . ALA A 1 266 ? 16.826 4.641 -18.257 1.00 77.19 266 ALA A CA 1
ATOM 2044 C C . ALA A 1 266 ? 18.334 4.633 -18.623 1.00 77.19 266 ALA A C 1
ATOM 2046 O O . ALA A 1 266 ? 18.759 5.244 -19.598 1.00 77.19 266 ALA A O 1
ATOM 2047 N N . ARG A 1 267 ? 19.145 3.823 -17.919 1.00 79.88 267 ARG A N 1
ATOM 2048 C CA . ARG A 1 267 ? 20.607 3.664 -18.138 1.00 79.88 267 ARG A CA 1
ATOM 2049 C C . ARG A 1 267 ? 20.986 2.791 -19.345 1.00 79.88 267 ARG A C 1
ATOM 2051 O O . ARG A 1 267 ? 20.371 1.747 -19.551 1.00 79.88 267 ARG A O 1
ATOM 2058 N N . ASP A 1 268 ? 22.061 3.120 -20.057 1.00 86.81 268 ASP A N 1
ATOM 2059 C CA . ASP A 1 268 ? 22.422 2.468 -21.338 1.00 86.81 268 ASP A CA 1
ATOM 2060 C C . ASP A 1 268 ? 23.277 1.199 -21.235 1.00 86.81 268 ASP A C 1
ATOM 2062 O O . ASP A 1 268 ? 23.704 0.653 -22.248 1.00 86.81 268 ASP A O 1
ATOM 2066 N N . VAL A 1 269 ? 23.485 0.676 -20.022 1.00 88.50 269 VAL A N 1
ATOM 2067 C CA . VAL A 1 269 ? 24.330 -0.507 -19.770 1.00 88.50 269 VAL A CA 1
ATOM 2068 C C . VAL A 1 269 ? 23.920 -1.711 -20.628 1.00 88.50 269 VAL A C 1
ATOM 2070 O O . VAL A 1 269 ? 24.753 -2.298 -21.310 1.00 88.50 269 VAL A O 1
ATOM 2073 N N . LEU A 1 270 ? 22.633 -2.070 -20.619 1.00 91.12 270 LEU A N 1
ATOM 2074 C CA . LEU A 1 270 ? 22.129 -3.237 -21.348 1.00 91.12 270 LEU A CA 1
ATOM 2075 C C . LEU A 1 270 ? 22.179 -3.053 -22.881 1.00 91.12 270 LEU A C 1
ATOM 2077 O O . LEU A 1 270 ? 22.728 -3.932 -23.545 1.00 91.12 270 LEU A O 1
ATOM 2081 N N . PRO A 1 271 ? 21.658 -1.952 -23.466 1.00 93.50 271 PRO A N 1
ATOM 2082 C CA . PRO A 1 271 ? 21.793 -1.708 -24.901 1.00 93.50 271 PRO A CA 1
ATOM 2083 C C . PRO A 1 271 ? 23.243 -1.703 -25.383 1.00 93.50 271 PRO A C 1
ATOM 2085 O O . PRO A 1 271 ? 23.543 -2.320 -26.404 1.00 93.50 271 PRO A O 1
ATOM 2088 N N . ASN A 1 272 ? 24.146 -1.046 -24.650 1.00 95.12 272 ASN A N 1
ATOM 2089 C CA . ASN A 1 272 ? 25.553 -0.966 -25.035 1.00 95.12 272 ASN A CA 1
ATOM 2090 C C . ASN A 1 272 ? 26.222 -2.340 -24.971 1.00 95.12 272 ASN A C 1
ATOM 2092 O O . ASN A 1 272 ? 26.838 -2.749 -25.951 1.00 95.12 272 ASN A O 1
ATOM 2096 N N . GLY A 1 273 ? 26.001 -3.104 -23.899 1.00 94.69 273 GLY A N 1
ATOM 2097 C CA . GLY A 1 273 ? 26.542 -4.459 -23.790 1.00 94.69 273 GLY A CA 1
ATOM 2098 C C . GLY A 1 273 ? 26.026 -5.417 -24.873 1.00 94.69 273 GLY A C 1
ATOM 2099 O O . GLY A 1 273 ? 26.783 -6.234 -25.395 1.00 94.69 273 GLY A O 1
ATOM 2100 N N . LEU A 1 274 ? 24.757 -5.296 -25.284 1.00 95.69 274 LEU A N 1
ATOM 2101 C CA . LEU A 1 274 ? 24.212 -6.075 -26.404 1.00 95.69 274 LEU A CA 1
ATOM 2102 C C . LEU A 1 274 ? 24.852 -5.68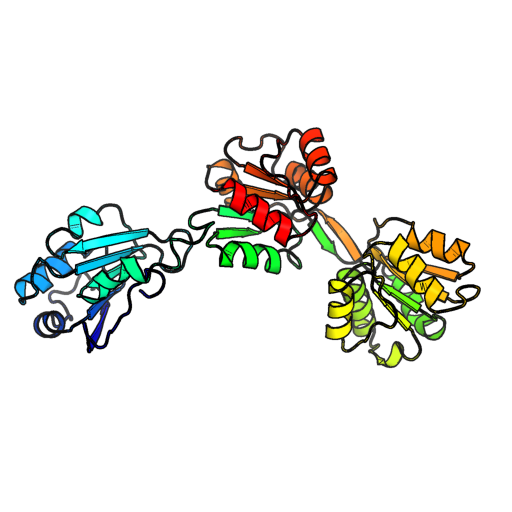3 -27.746 1.00 95.69 274 LEU A C 1
ATOM 2104 O O . LEU A 1 274 ? 25.187 -6.562 -28.545 1.00 95.69 274 LEU A O 1
ATOM 2108 N N . ARG A 1 275 ? 25.068 -4.383 -27.988 1.00 96.56 275 ARG A N 1
ATOM 2109 C CA . ARG A 1 275 ? 25.774 -3.890 -29.185 1.00 96.56 275 ARG A CA 1
ATOM 2110 C C . ARG A 1 275 ? 27.225 -4.364 -29.226 1.00 96.56 275 ARG A C 1
ATOM 2112 O O . ARG A 1 275 ? 27.682 -4.817 -30.272 1.00 96.56 275 ARG A O 1
ATOM 2119 N N . GLU A 1 276 ? 27.928 -4.326 -28.096 1.00 95.50 276 GLU A N 1
ATOM 2120 C CA . GLU A 1 276 ? 29.296 -4.845 -27.956 1.00 95.50 276 GLU A CA 1
ATOM 2121 C C . GLU A 1 276 ? 29.370 -6.354 -28.237 1.00 95.50 276 GLU A C 1
ATOM 2123 O O . GLU A 1 276 ? 30.309 -6.824 -28.880 1.00 95.50 276 GLU A O 1
ATOM 2128 N N . ALA A 1 277 ? 28.334 -7.113 -27.864 1.00 93.69 277 ALA A N 1
ATOM 2129 C CA . ALA A 1 277 ? 28.187 -8.528 -28.218 1.00 93.69 277 ALA A CA 1
ATOM 2130 C C . ALA A 1 277 ? 27.793 -8.772 -29.698 1.00 93.69 277 ALA A C 1
ATOM 2132 O O . ALA A 1 277 ? 27.617 -9.920 -30.125 1.00 93.69 277 ALA A O 1
ATOM 2133 N N . GLY A 1 278 ? 27.672 -7.710 -30.502 1.00 95.81 278 GLY A N 1
ATOM 2134 C CA . GLY A 1 278 ? 27.387 -7.750 -31.936 1.00 95.81 278 GLY A CA 1
ATOM 2135 C C . GLY A 1 278 ? 25.906 -7.871 -32.296 1.00 95.81 278 GLY A C 1
ATOM 2136 O O . GLY A 1 278 ? 25.600 -8.283 -33.419 1.00 95.81 278 GLY A O 1
ATOM 2137 N N . ALA A 1 279 ? 24.995 -7.584 -31.364 1.00 97.44 279 ALA A N 1
ATOM 2138 C CA . ALA A 1 279 ? 23.560 -7.557 -31.623 1.00 97.44 279 ALA A CA 1
ATOM 2139 C C . ALA A 1 279 ? 23.110 -6.211 -32.217 1.00 97.44 279 ALA A C 1
ATOM 2141 O O . ALA A 1 279 ? 23.687 -5.157 -31.945 1.00 97.44 279 ALA A O 1
ATOM 2142 N N . GLU A 1 280 ? 22.033 -6.240 -32.995 1.00 97.75 280 GLU A N 1
ATOM 2143 C CA . GLU A 1 280 ? 21.323 -5.041 -33.434 1.00 97.75 280 GLU A CA 1
ATOM 2144 C C . GLU A 1 280 ? 20.288 -4.659 -32.374 1.00 97.75 280 GLU A C 1
ATOM 2146 O O . GLU A 1 280 ? 19.395 -5.445 -32.065 1.00 97.75 280 GLU A O 1
ATOM 2151 N N . VAL A 1 281 ? 20.391 -3.456 -31.809 1.00 97.44 281 VAL A N 1
ATOM 2152 C CA . VAL A 1 281 ? 19.538 -3.029 -30.691 1.00 97.44 281 VAL A CA 1
ATOM 2153 C C . VAL A 1 281 ? 18.702 -1.819 -31.084 1.00 97.44 281 VAL A C 1
ATOM 2155 O O . VAL A 1 281 ? 19.249 -0.748 -31.360 1.00 97.44 281 VAL A O 1
ATOM 2158 N N . VAL A 1 282 ? 17.381 -1.993 -31.047 1.00 97.38 282 VAL A N 1
ATOM 2159 C CA . VAL A 1 282 ? 16.380 -0.939 -31.220 1.00 97.38 282 VAL A CA 1
ATOM 2160 C C . VAL A 1 282 ? 15.775 -0.613 -29.862 1.00 97.38 282 VAL A C 1
ATOM 2162 O O . VAL A 1 282 ? 15.128 -1.439 -29.219 1.00 97.38 282 VAL A O 1
ATOM 2165 N N . GLU A 1 283 ? 15.991 0.618 -29.426 1.00 95.50 283 GLU A N 1
ATOM 2166 C CA . GLU A 1 283 ? 15.477 1.136 -28.166 1.00 95.50 283 GLU A CA 1
ATOM 2167 C C . GLU A 1 283 ? 14.280 2.029 -28.455 1.00 95.50 283 GLU A C 1
ATOM 2169 O O . GLU A 1 283 ? 14.344 2.890 -29.333 1.00 95.50 283 GLU A O 1
ATOM 2174 N N . VAL A 1 284 ? 13.185 1.826 -27.725 1.00 95.50 284 VAL A N 1
ATOM 2175 C CA . VAL A 1 284 ? 11.981 2.647 -27.872 1.00 95.50 284 VAL A CA 1
ATOM 2176 C C . VAL A 1 284 ? 11.482 3.090 -26.510 1.00 95.50 284 VAL A C 1
ATOM 2178 O O . VAL A 1 284 ? 11.449 2.315 -25.549 1.00 95.50 284 VAL A O 1
ATOM 2181 N N . HIS A 1 285 ? 11.072 4.352 -26.424 1.00 95.12 285 HIS A N 1
ATOM 2182 C CA . HIS A 1 285 ? 10.443 4.878 -25.223 1.00 95.12 285 HIS A CA 1
ATOM 2183 C C . HIS A 1 285 ? 9.008 4.364 -25.173 1.00 95.12 285 HIS A C 1
ATOM 2185 O O . HIS A 1 285 ? 8.160 4.772 -25.962 1.00 95.12 285 HIS A O 1
ATOM 2191 N N . ALA A 1 286 ? 8.744 3.431 -24.262 1.00 94.62 286 ALA A N 1
ATOM 2192 C CA . ALA A 1 286 ? 7.400 2.906 -24.048 1.00 94.62 286 ALA A CA 1
ATOM 2193 C C . ALA A 1 286 ? 6.611 3.772 -23.066 1.00 94.62 286 ALA A C 1
ATOM 2195 O O . ALA A 1 286 ? 5.391 3.854 -23.156 1.00 94.62 286 ALA A O 1
ATOM 2196 N N . TYR A 1 287 ? 7.308 4.424 -22.138 1.00 92.25 287 TYR A N 1
ATOM 2197 C CA . TYR A 1 287 ? 6.734 5.306 -21.133 1.00 92.25 287 TYR A CA 1
ATOM 2198 C C . TYR A 1 287 ? 7.771 6.334 -20.683 1.00 92.25 287 TYR A C 1
ATOM 2200 O O . TYR A 1 287 ? 8.970 6.179 -20.927 1.00 92.25 287 TYR A O 1
ATOM 2208 N N . LYS A 1 288 ? 7.313 7.357 -19.967 1.00 90.44 288 LYS A N 1
ATOM 2209 C CA . LYS A 1 288 ? 8.177 8.306 -19.258 1.00 90.44 288 LYS A CA 1
ATOM 2210 C C . LYS A 1 288 ? 7.740 8.463 -17.810 1.00 90.44 288 LYS A C 1
ATOM 2212 O O . LYS A 1 288 ? 6.560 8.277 -17.482 1.00 90.44 288 LYS A O 1
ATOM 2217 N N . THR A 1 289 ? 8.692 8.804 -16.949 1.00 86.81 289 THR A N 1
ATOM 2218 C CA . THR A 1 289 ? 8.418 9.084 -15.537 1.00 86.81 289 THR A CA 1
ATOM 2219 C C . THR A 1 289 ? 8.412 10.588 -15.331 1.00 86.81 289 THR A C 1
ATOM 2221 O O . THR A 1 289 ? 9.453 11.230 -15.381 1.00 86.81 289 THR A O 1
ATOM 2224 N N . VAL A 1 290 ? 7.239 11.157 -15.071 1.00 88.88 290 VAL A N 1
ATOM 2225 C CA . VAL A 1 290 ? 7.089 12.587 -14.776 1.00 88.88 290 VAL A CA 1
ATOM 2226 C C . VAL A 1 290 ? 6.839 12.807 -13.291 1.00 88.88 290 VAL A C 1
ATOM 2228 O O . VAL A 1 290 ? 6.478 11.880 -12.561 1.00 88.88 290 VAL A O 1
ATOM 2231 N N . MET A 1 291 ? 7.018 14.042 -12.831 1.00 90.44 291 MET A N 1
ATOM 2232 C CA . MET A 1 291 ? 6.566 14.445 -11.501 1.00 90.44 291 MET A CA 1
ATOM 2233 C C . MET A 1 291 ? 5.047 14.254 -11.391 1.00 90.44 291 MET A C 1
ATOM 2235 O O . MET A 1 291 ? 4.313 14.460 -12.362 1.00 90.44 291 MET A O 1
ATOM 2239 N N . ALA A 1 292 ? 4.586 13.796 -10.230 1.00 90.31 292 ALA A N 1
ATOM 2240 C CA . ALA A 1 292 ? 3.157 13.718 -9.955 1.00 90.31 292 ALA A CA 1
ATOM 2241 C C . ALA A 1 292 ? 2.538 15.119 -9.838 1.00 90.31 292 ALA A C 1
ATOM 2243 O O . ALA A 1 292 ? 3.247 16.114 -9.678 1.00 90.31 292 ALA A O 1
ATOM 2244 N N . ASP A 1 293 ? 1.211 15.176 -9.914 1.00 88.38 293 ASP A N 1
ATOM 2245 C CA . ASP A 1 293 ? 0.472 16.406 -9.651 1.00 88.38 293 ASP A CA 1
ATOM 2246 C C . ASP A 1 293 ? 0.656 16.827 -8.172 1.00 88.38 293 ASP A C 1
ATOM 2248 O O . ASP A 1 293 ? 0.978 15.978 -7.329 1.00 88.38 293 ASP A O 1
ATOM 2252 N N . PRO A 1 294 ? 0.486 18.119 -7.834 1.00 88.06 294 PRO A N 1
ATOM 2253 C CA . PRO A 1 294 ? 0.563 18.584 -6.453 1.00 88.06 294 PRO A CA 1
ATOM 2254 C C . PRO A 1 294 ? -0.338 17.764 -5.517 1.00 88.06 294 PRO A C 1
ATOM 2256 O O . PRO A 1 294 ? -1.470 17.453 -5.892 1.00 88.06 294 PRO A O 1
ATOM 2259 N N . PRO A 1 295 ? 0.138 17.415 -4.309 1.00 88.94 295 PRO A N 1
ATOM 2260 C CA . PRO A 1 295 ? -0.662 16.656 -3.358 1.00 88.94 295 PRO A CA 1
ATOM 2261 C C . PRO A 1 295 ? -1.862 17.468 -2.867 1.00 88.94 295 PRO A C 1
ATOM 2263 O O . PRO A 1 295 ? -1.808 18.699 -2.792 1.00 88.94 295 PRO A O 1
ATOM 2266 N N . ASP A 1 296 ? -2.918 16.763 -2.463 1.00 90.50 296 ASP A N 1
ATOM 2267 C CA . ASP A 1 296 ? -4.104 17.387 -1.884 1.00 90.50 296 ASP A CA 1
ATOM 2268 C C . ASP A 1 296 ? -3.743 18.253 -0.669 1.00 90.50 296 ASP A C 1
ATOM 2270 O O . ASP A 1 296 ? -2.881 17.908 0.149 1.00 90.50 296 ASP A O 1
ATOM 2274 N N . ALA A 1 297 ? -4.451 19.374 -0.514 1.00 91.25 297 ALA A N 1
ATOM 2275 C CA . ALA A 1 297 ? -4.215 20.314 0.581 1.00 91.25 297 ALA A CA 1
ATOM 2276 C C . ALA A 1 297 ? -4.348 19.652 1.966 1.00 91.25 297 ALA A C 1
ATOM 2278 O O . ALA A 1 297 ? -3.599 20.001 2.879 1.00 91.25 297 ALA A O 1
ATOM 2279 N N . ASP A 1 298 ? -5.245 18.669 2.105 1.00 93.06 298 ASP A N 1
ATOM 2280 C CA . ASP A 1 298 ? -5.401 17.880 3.331 1.00 93.06 298 ASP A CA 1
ATOM 2281 C C . ASP A 1 298 ? -4.136 17.072 3.651 1.00 93.06 298 ASP A C 1
ATOM 2283 O O . ASP A 1 298 ? -3.631 17.137 4.767 1.00 93.06 298 ASP A O 1
ATOM 2287 N N . VAL A 1 299 ? -3.537 16.397 2.665 1.00 92.31 299 VAL A N 1
ATOM 2288 C CA . VAL A 1 299 ? -2.301 15.622 2.865 1.00 92.31 299 VAL A CA 1
ATOM 2289 C C . VAL A 1 299 ? -1.164 16.523 3.351 1.00 92.31 299 VAL A C 1
ATOM 2291 O O . VAL A 1 299 ? -0.466 16.183 4.310 1.00 92.31 299 VAL A O 1
ATOM 2294 N N . LEU A 1 300 ? -1.014 17.707 2.748 1.00 91.94 300 LEU A N 1
ATOM 2295 C CA . LEU A 1 300 ? -0.026 18.697 3.187 1.00 91.94 300 LEU A CA 1
ATOM 2296 C C . LEU A 1 300 ? -0.319 19.231 4.593 1.00 91.94 300 LEU A C 1
ATOM 2298 O O . LEU A 1 300 ? 0.611 19.417 5.381 1.00 91.94 300 LEU A O 1
ATOM 2302 N N . ALA A 1 301 ? -1.587 19.486 4.919 1.00 92.12 301 ALA A N 1
ATOM 2303 C CA . ALA A 1 301 ? -1.990 19.930 6.248 1.00 92.12 301 ALA A CA 1
ATOM 2304 C C . ALA A 1 301 ? -1.661 18.865 7.301 1.00 92.12 301 ALA A C 1
ATOM 2306 O O . ALA A 1 301 ? -1.001 19.176 8.291 1.00 92.12 301 ALA A O 1
ATOM 2307 N N . ARG A 1 302 ? -2.017 17.601 7.050 1.00 92.81 302 ARG A N 1
ATOM 2308 C CA . ARG A 1 302 ? -1.729 16.464 7.935 1.00 92.81 302 ARG A CA 1
ATOM 2309 C C . ARG A 1 302 ? -0.234 16.276 8.169 1.00 92.81 302 ARG A C 1
ATOM 2311 O O . ARG A 1 302 ? 0.185 16.102 9.314 1.00 92.81 302 ARG A O 1
ATOM 2318 N N . LEU A 1 303 ? 0.568 16.371 7.107 1.00 92.88 303 LEU A N 1
ATOM 2319 C CA . LEU A 1 303 ? 2.026 16.318 7.199 1.00 92.88 303 LEU A CA 1
ATOM 2320 C C . LEU A 1 303 ? 2.579 17.453 8.075 1.00 92.88 303 LEU A C 1
ATOM 2322 O O . LEU A 1 303 ? 3.437 17.219 8.917 1.00 92.88 303 LEU A O 1
ATOM 2326 N N . ARG A 1 304 ? 2.080 18.683 7.911 1.00 91.25 304 ARG A N 1
ATOM 2327 C CA . ARG A 1 304 ? 2.565 19.855 8.663 1.00 91.25 304 ARG A CA 1
ATOM 2328 C C . ARG A 1 304 ? 2.082 19.894 10.116 1.00 91.25 304 ARG A C 1
ATOM 2330 O O . ARG A 1 304 ? 2.785 20.432 10.965 1.00 91.25 304 ARG A O 1
ATOM 2337 N N . GLN A 1 305 ? 0.910 19.334 10.405 1.00 90.94 305 GLN A N 1
ATOM 2338 C CA . GLN A 1 305 ? 0.250 19.393 11.714 1.00 90.94 305 GLN A CA 1
ATOM 2339 C C . GLN A 1 305 ? 0.652 18.273 12.688 1.00 90.94 305 GLN A C 1
ATOM 2341 O O . GLN A 1 305 ? 0.038 18.162 13.746 1.00 90.94 305 GLN A O 1
ATOM 2346 N N . GLY A 1 306 ? 1.641 17.426 12.381 1.00 89.06 306 GLY A N 1
ATOM 2347 C CA . GLY A 1 306 ? 2.001 16.339 13.304 1.00 89.06 306 GLY A CA 1
ATOM 2348 C C . GLY A 1 306 ? 1.165 15.079 13.173 1.00 89.06 306 GLY A C 1
ATOM 2349 O O . GLY A 1 306 ? 1.220 14.235 14.058 1.00 89.06 306 GLY A O 1
ATOM 2350 N N . GLN A 1 307 ? 0.392 14.928 12.094 1.00 92.69 307 GLN A N 1
ATOM 2351 C CA . GLN A 1 307 ? -0.485 13.768 11.902 1.00 92.69 307 GLN A CA 1
ATOM 2352 C C . GLN A 1 307 ? 0.142 12.672 11.030 1.00 92.69 307 GLN A C 1
ATOM 2354 O O . GLN A 1 307 ? -0.552 11.737 10.630 1.00 92.69 307 GLN A O 1
ATOM 2359 N N . VAL A 1 308 ? 1.426 12.806 10.693 1.00 96.12 308 VAL A N 1
ATOM 2360 C CA . VAL A 1 308 ? 2.212 11.829 9.936 1.00 96.12 308 VAL A CA 1
ATOM 2361 C C . VAL A 1 308 ? 3.433 11.463 10.773 1.00 96.12 308 VAL A C 1
ATOM 2363 O O . VAL A 1 308 ? 4.250 12.324 11.083 1.00 96.12 308 VAL A O 1
ATOM 2366 N N . ASP A 1 309 ? 3.562 10.187 11.132 1.00 96.50 309 ASP A N 1
ATOM 2367 C CA . ASP A 1 309 ? 4.707 9.679 11.892 1.00 96.50 309 ASP A CA 1
ATOM 2368 C C . ASP A 1 309 ? 5.918 9.437 10.984 1.00 96.50 309 ASP A C 1
ATOM 2370 O O . ASP A 1 309 ? 7.058 9.677 11.387 1.00 96.50 309 ASP A O 1
ATOM 2374 N N . PHE A 1 310 ? 5.670 8.949 9.762 1.00 97.19 310 PHE A N 1
ATOM 2375 C CA . PHE A 1 310 ? 6.716 8.594 8.807 1.00 97.19 310 PHE A CA 1
ATOM 2376 C C . PHE A 1 310 ? 6.444 9.081 7.389 1.00 97.19 310 PHE A C 1
ATOM 2378 O O . PHE A 1 310 ? 5.319 9.008 6.904 1.00 97.19 310 PHE A O 1
ATOM 2385 N N . VAL A 1 311 ? 7.509 9.449 6.681 1.00 96.81 311 VAL A N 1
ATOM 2386 C CA . VAL A 1 311 ? 7.531 9.609 5.220 1.00 96.81 311 VAL A CA 1
ATOM 2387 C C . VAL A 1 311 ? 8.544 8.627 4.647 1.00 96.81 311 VAL A C 1
ATOM 2389 O O . VAL A 1 311 ? 9.666 8.529 5.137 1.00 96.81 311 VAL A O 1
ATOM 2392 N N . THR A 1 312 ? 8.161 7.896 3.606 1.00 96.06 312 THR A N 1
ATOM 2393 C CA . THR A 1 312 ? 8.991 6.828 3.032 1.00 96.06 312 THR A CA 1
ATOM 2394 C C . THR A 1 312 ? 9.491 7.190 1.638 1.00 96.06 312 THR A C 1
ATOM 2396 O O . THR A 1 312 ? 8.735 7.734 0.836 1.00 96.06 312 THR A O 1
ATOM 2399 N N . PHE A 1 313 ? 10.740 6.847 1.318 1.00 94.44 313 PHE A N 1
ATOM 2400 C CA . PHE A 1 313 ? 11.371 7.089 0.020 1.00 94.44 313 PHE A CA 1
ATOM 2401 C C . PHE A 1 313 ? 11.943 5.804 -0.576 1.00 94.44 313 PHE A C 1
ATOM 2403 O O . PHE A 1 313 ? 12.874 5.198 -0.041 1.00 94.44 313 PHE A O 1
ATOM 2410 N N . ALA A 1 314 ? 11.413 5.414 -1.736 1.00 89.12 314 ALA A N 1
ATOM 2411 C CA . ALA A 1 314 ? 11.833 4.209 -2.453 1.00 89.12 314 ALA A CA 1
ATOM 2412 C C . ALA A 1 314 ? 12.867 4.480 -3.561 1.00 89.12 314 ALA A C 1
ATOM 2414 O O . ALA A 1 314 ? 13.345 3.547 -4.200 1.00 89.12 314 ALA A O 1
ATOM 2415 N N . SER A 1 315 ? 13.188 5.746 -3.841 1.00 88.38 315 SER A N 1
ATOM 2416 C CA . SER A 1 315 ? 14.264 6.119 -4.767 1.00 88.38 315 SER A CA 1
ATOM 2417 C C . SER A 1 315 ? 14.678 7.580 -4.602 1.00 88.38 315 SER A C 1
ATOM 2419 O O . SER A 1 315 ? 13.896 8.416 -4.146 1.00 88.38 315 SER A O 1
ATOM 2421 N N . SER A 1 316 ? 15.859 7.938 -5.096 1.00 89.69 316 SER A N 1
ATOM 2422 C CA . SER A 1 316 ? 16.316 9.331 -5.172 1.00 89.69 316 SER A CA 1
ATOM 2423 C C . SER A 1 316 ? 15.343 10.266 -5.905 1.00 89.69 316 SER A C 1
ATOM 2425 O O . SER A 1 316 ? 15.220 11.432 -5.540 1.00 89.69 316 SER A O 1
ATOM 2427 N N . SER A 1 317 ? 14.630 9.773 -6.926 1.00 88.44 317 SER A N 1
ATOM 2428 C CA . SER A 1 317 ? 13.630 10.579 -7.645 1.00 88.44 317 SER A CA 1
ATOM 2429 C C . SER A 1 317 ? 12.449 10.962 -6.750 1.00 88.44 317 SER A C 1
ATOM 2431 O O . SER A 1 317 ? 12.005 12.106 -6.786 1.00 88.44 317 SER A O 1
ATOM 2433 N N . THR A 1 318 ? 12.014 10.047 -5.873 1.00 90.75 318 THR A N 1
ATOM 2434 C CA . THR A 1 318 ? 10.914 10.317 -4.937 1.00 90.75 318 THR A CA 1
ATOM 2435 C C . THR A 1 318 ? 11.282 11.376 -3.904 1.00 90.75 318 THR A C 1
ATOM 2437 O O . THR A 1 318 ? 10.452 12.212 -3.573 1.00 90.75 318 THR A O 1
ATOM 2440 N N . VAL A 1 319 ? 12.544 11.411 -3.465 1.00 93.69 319 VAL A N 1
ATOM 2441 C CA . VAL A 1 319 ? 13.058 12.437 -2.544 1.00 93.69 319 VAL A CA 1
ATOM 2442 C C . VAL A 1 319 ? 13.058 13.816 -3.209 1.00 93.69 319 VAL A C 1
ATOM 2444 O O . VAL A 1 319 ? 12.512 14.768 -2.659 1.00 93.69 319 VAL A O 1
ATOM 2447 N N . ARG A 1 320 ? 13.642 13.923 -4.411 1.00 93.38 320 ARG A N 1
ATOM 2448 C CA . ARG A 1 320 ? 13.717 15.192 -5.155 1.00 93.38 320 ARG A CA 1
ATOM 2449 C C . ARG A 1 320 ? 12.334 15.777 -5.401 1.00 93.38 320 ARG A C 1
ATOM 2451 O O . ARG A 1 320 ? 12.078 16.927 -5.058 1.00 93.38 320 ARG A O 1
ATOM 2458 N N . ASN A 1 321 ? 11.434 14.953 -5.926 1.00 93.75 321 ASN A N 1
ATOM 2459 C CA . ASN A 1 321 ? 10.081 15.386 -6.237 1.00 93.75 321 ASN A CA 1
ATOM 2460 C C . ASN A 1 321 ? 9.288 15.718 -4.970 1.00 93.75 321 ASN A C 1
ATOM 2462 O O . ASN A 1 321 ? 8.535 16.682 -4.975 1.00 93.75 321 ASN A O 1
ATOM 2466 N N . PHE A 1 322 ? 9.482 14.984 -3.870 1.00 94.25 322 PHE A N 1
ATOM 2467 C CA . PHE A 1 322 ? 8.872 15.322 -2.583 1.00 94.25 322 PHE A CA 1
ATOM 2468 C C . PHE A 1 322 ? 9.256 16.729 -2.117 1.00 94.25 322 PHE A C 1
ATOM 2470 O O . PHE A 1 322 ? 8.374 17.510 -1.770 1.00 94.25 322 PHE A O 1
ATOM 2477 N N . VAL A 1 323 ? 10.544 17.085 -2.164 1.00 93.69 323 VAL A N 1
ATOM 2478 C CA . VAL A 1 323 ? 11.012 18.430 -1.782 1.00 93.69 323 VAL A CA 1
ATOM 2479 C C . VAL A 1 323 ? 10.413 19.504 -2.691 1.00 93.69 323 VAL A C 1
ATOM 2481 O O . VAL A 1 323 ? 10.001 20.553 -2.200 1.00 93.69 323 VAL A O 1
ATOM 2484 N N . THR A 1 324 ? 10.299 19.243 -3.996 1.00 93.31 324 THR A N 1
ATOM 2485 C CA . THR A 1 324 ? 9.640 20.169 -4.929 1.00 93.31 324 THR A CA 1
ATOM 2486 C C . THR A 1 324 ? 8.146 20.334 -4.633 1.00 93.31 324 THR A C 1
ATOM 2488 O O . THR A 1 324 ? 7.648 21.456 -4.654 1.00 93.31 324 THR A O 1
ATOM 2491 N N . LEU A 1 325 ? 7.435 19.240 -4.343 1.00 91.88 325 LEU A N 1
ATOM 2492 C CA . LEU A 1 325 ? 5.980 19.232 -4.147 1.00 91.88 325 LEU A CA 1
ATOM 2493 C C . LEU A 1 325 ? 5.555 19.775 -2.774 1.00 91.88 325 LEU A C 1
ATOM 2495 O O . LEU A 1 325 ? 4.521 20.428 -2.660 1.00 91.88 325 LEU A O 1
ATOM 2499 N N . VAL A 1 326 ? 6.332 19.501 -1.725 1.00 91.00 326 VAL A N 1
ATOM 2500 C CA . VAL A 1 326 ? 6.003 19.866 -0.334 1.00 91.00 326 VAL A CA 1
ATOM 2501 C C . VAL A 1 326 ? 6.667 21.183 0.091 1.00 91.00 326 VAL A C 1
ATOM 2503 O O . VAL A 1 326 ? 6.126 21.906 0.939 1.00 91.00 326 VAL A O 1
ATOM 2506 N N . GLY A 1 327 ? 7.807 21.512 -0.521 1.00 87.94 327 GLY A N 1
ATOM 2507 C CA . GLY A 1 327 ? 8.686 22.617 -0.152 1.00 87.94 327 GLY A CA 1
ATOM 2508 C C . GLY A 1 327 ? 9.807 22.194 0.807 1.00 87.94 327 GLY A C 1
ATOM 2509 O O . GLY A 1 327 ? 9.727 21.171 1.481 1.00 87.94 327 GLY A O 1
ATOM 2510 N N . ALA A 1 328 ? 10.858 23.016 0.893 1.00 76.56 328 ALA A N 1
ATOM 2511 C CA . ALA A 1 328 ? 12.063 22.719 1.678 1.00 76.56 328 ALA A CA 1
ATOM 2512 C C . ALA A 1 328 ? 11.874 22.813 3.207 1.00 76.56 328 ALA A C 1
ATOM 2514 O O . ALA A 1 328 ? 12.693 22.292 3.961 1.00 76.56 328 ALA A O 1
ATOM 2515 N N . ASN A 1 329 ? 10.811 23.470 3.687 1.00 82.44 329 ASN A N 1
ATOM 2516 C CA . ASN A 1 329 ? 10.539 23.591 5.121 1.00 82.44 329 ASN A CA 1
ATOM 2517 C C . ASN A 1 329 ? 9.778 22.361 5.629 1.00 82.44 329 ASN A C 1
ATOM 2519 O O . ASN A 1 329 ? 8.557 22.383 5.812 1.00 82.44 329 ASN A O 1
ATOM 2523 N N . LEU A 1 330 ? 10.518 21.268 5.779 1.00 85.44 330 LEU A N 1
ATOM 2524 C CA . LEU A 1 330 ? 9.968 19.978 6.153 1.00 85.44 330 LEU A CA 1
ATOM 2525 C C . LEU A 1 330 ? 9.800 19.848 7.674 1.00 85.44 330 LEU A C 1
ATOM 2527 O O . LEU A 1 330 ? 10.647 20.327 8.435 1.00 85.44 330 LEU A O 1
ATOM 2531 N N . PRO A 1 331 ? 8.719 19.206 8.155 1.00 86.19 331 PRO A N 1
ATOM 2532 C CA . PRO A 1 331 ? 8.477 19.113 9.585 1.00 86.19 331 PRO A CA 1
ATOM 2533 C C . PRO A 1 331 ? 9.500 18.202 10.271 1.00 86.19 331 PRO A C 1
ATOM 2535 O O . PRO A 1 331 ? 9.725 17.070 9.843 1.00 86.19 331 PRO A O 1
ATOM 2538 N N . LYS A 1 332 ? 10.078 18.687 11.377 1.00 86.25 332 LYS A N 1
ATOM 2539 C CA . LYS A 1 332 ? 11.097 17.971 12.169 1.00 86.25 332 LYS A CA 1
ATOM 2540 C C . LYS A 1 332 ? 10.547 16.817 13.014 1.00 86.25 332 LYS A C 1
ATOM 2542 O O . LYS A 1 332 ? 11.315 15.982 13.465 1.00 86.25 332 LYS A O 1
ATOM 2547 N N . HIS A 1 333 ? 9.239 16.797 13.274 1.00 88.00 333 HIS A N 1
ATOM 2548 C CA . HIS A 1 333 ? 8.593 15.735 14.056 1.00 88.00 333 HIS A CA 1
ATOM 2549 C C . HIS A 1 333 ? 8.356 14.456 13.236 1.00 88.00 333 HIS A C 1
ATOM 2551 O O . HIS A 1 333 ? 8.069 13.409 13.808 1.00 88.00 333 HIS A O 1
ATOM 2557 N N . VAL A 1 334 ? 8.447 14.547 11.906 1.00 93.81 334 VAL A N 1
ATOM 2558 C CA . VAL A 1 334 ? 8.268 13.420 10.989 1.00 93.81 334 VAL A CA 1
ATOM 2559 C C . VAL A 1 334 ? 9.577 12.654 10.892 1.00 93.81 334 VAL A C 1
ATOM 2561 O O . VAL A 1 334 ? 10.637 13.251 10.711 1.00 93.81 334 VAL A O 1
ATOM 2564 N N . ARG A 1 335 ? 9.503 11.324 10.946 1.00 96.44 335 ARG A N 1
ATOM 2565 C CA . ARG A 1 335 ? 10.655 10.464 10.669 1.00 96.44 335 ARG A CA 1
ATOM 2566 C C . ARG A 1 335 ? 10.708 10.108 9.193 1.00 96.44 335 ARG A C 1
ATOM 2568 O O . ARG A 1 335 ? 9.717 9.675 8.609 1.00 96.44 335 ARG A O 1
ATOM 2575 N N . TYR A 1 336 ? 11.873 10.250 8.582 1.00 96.75 336 TYR A N 1
ATOM 2576 C CA . TYR A 1 336 ? 12.051 9.928 7.168 1.00 96.75 336 TYR A CA 1
ATOM 2577 C C . TYR A 1 336 ? 12.726 8.569 7.028 1.00 96.75 336 TYR A C 1
ATOM 2579 O O . TYR A 1 336 ? 13.751 8.313 7.662 1.00 96.75 336 TYR A O 1
ATOM 2587 N N . ALA A 1 337 ? 12.146 7.701 6.203 1.00 97.50 337 ALA A N 1
ATOM 2588 C CA . ALA A 1 337 ? 12.636 6.355 5.954 1.00 97.50 337 ALA A CA 1
ATOM 2589 C C . ALA A 1 337 ? 13.066 6.194 4.492 1.00 97.50 337 ALA A C 1
ATOM 2591 O O . ALA A 1 337 ? 12.332 6.583 3.583 1.00 97.50 337 ALA A O 1
ATOM 2592 N N . SER A 1 338 ? 14.230 5.603 4.244 1.00 96.69 338 SER A N 1
ATOM 2593 C CA . SER A 1 338 ? 14.764 5.368 2.901 1.00 96.69 338 SER A CA 1
ATOM 2594 C C . SER A 1 338 ? 14.975 3.875 2.634 1.00 96.69 338 SER A C 1
ATOM 2596 O O . SER A 1 338 ? 15.321 3.095 3.521 1.00 96.69 338 SER A O 1
ATOM 2598 N N . ILE A 1 339 ? 14.810 3.467 1.374 1.00 93.75 339 ILE A N 1
ATOM 2599 C CA . ILE A 1 339 ? 15.047 2.080 0.942 1.00 93.75 339 ILE A CA 1
ATOM 2600 C C . ILE A 1 339 ? 16.537 1.690 0.902 1.00 93.75 339 ILE A C 1
ATOM 2602 O O . ILE A 1 339 ? 16.848 0.532 0.651 1.00 93.75 339 ILE A O 1
ATOM 2606 N N . GLY A 1 340 ? 17.467 2.637 1.061 1.00 93.06 340 GLY A N 1
ATOM 2607 C CA . GLY A 1 340 ? 18.899 2.340 0.998 1.00 93.06 340 GLY A CA 1
ATOM 2608 C C . GLY A 1 340 ? 19.803 3.555 0.749 1.00 93.06 340 GLY A C 1
ATOM 2609 O O . GLY A 1 340 ? 19.312 4.673 0.539 1.00 93.06 340 GLY A O 1
ATOM 2610 N N . PRO A 1 341 ? 21.129 3.332 0.679 1.00 93.88 341 PRO A N 1
ATOM 2611 C CA . PRO A 1 341 ? 22.148 4.370 0.860 1.00 93.88 341 PRO A CA 1
ATOM 2612 C C . PRO A 1 341 ? 22.142 5.460 -0.217 1.00 93.88 341 PRO A C 1
ATOM 2614 O O . PRO A 1 341 ? 22.329 6.634 0.089 1.00 93.88 341 PRO A O 1
ATOM 2617 N N . ILE A 1 342 ? 21.861 5.117 -1.479 1.00 92.88 342 ILE A N 1
ATOM 2618 C CA . ILE A 1 342 ? 21.786 6.109 -2.571 1.00 92.88 342 ILE A CA 1
ATOM 2619 C C . ILE A 1 342 ? 20.620 7.086 -2.340 1.00 92.88 342 ILE A C 1
ATOM 2621 O O . ILE A 1 342 ? 20.747 8.296 -2.550 1.00 92.88 342 ILE A O 1
ATOM 2625 N N . THR A 1 343 ? 19.480 6.564 -1.879 1.00 93.69 343 THR A N 1
ATOM 2626 C CA . THR A 1 343 ? 18.300 7.377 -1.561 1.00 93.69 343 THR A CA 1
ATOM 2627 C C . THR A 1 343 ? 18.565 8.232 -0.325 1.00 93.69 343 THR A C 1
ATOM 2629 O O . THR A 1 343 ? 18.229 9.414 -0.328 1.00 93.69 343 THR A O 1
ATOM 2632 N N . THR A 1 344 ? 19.235 7.674 0.689 1.00 97.19 344 THR A N 1
ATOM 2633 C CA . THR A 1 344 ? 19.668 8.413 1.882 1.00 97.19 344 THR A CA 1
ATOM 2634 C C . THR A 1 344 ? 20.604 9.558 1.555 1.00 97.19 344 THR A C 1
ATOM 2636 O O . THR A 1 344 ? 20.405 10.662 2.053 1.00 97.19 344 THR A O 1
ATOM 2639 N N . GLN A 1 345 ? 21.600 9.327 0.700 1.00 96.94 345 GLN A N 1
ATOM 2640 C CA . GLN A 1 345 ? 22.516 10.386 0.298 1.00 96.94 345 GLN A CA 1
ATOM 2641 C C . GLN A 1 345 ? 21.764 11.509 -0.421 1.00 96.94 345 GLN A C 1
ATOM 2643 O O . GLN A 1 345 ? 21.915 12.668 -0.062 1.00 96.94 345 GLN A O 1
ATOM 2648 N N . THR A 1 346 ? 20.853 11.161 -1.338 1.00 96.19 346 THR A N 1
ATOM 2649 C CA . THR A 1 346 ? 20.011 12.162 -2.017 1.00 96.19 346 THR A CA 1
ATOM 2650 C C . THR A 1 346 ? 19.165 12.974 -1.032 1.00 96.19 346 THR A C 1
ATOM 2652 O O . THR A 1 346 ? 18.991 14.173 -1.219 1.00 96.19 346 THR A O 1
ATOM 2655 N N . ALA A 1 347 ? 18.618 12.336 0.006 1.00 95.38 347 ALA A N 1
ATOM 2656 C CA . ALA A 1 347 ? 17.864 13.019 1.053 1.00 95.38 347 ALA A CA 1
ATOM 2657 C C . ALA A 1 347 ? 18.742 14.002 1.833 1.00 95.38 347 ALA A C 1
ATOM 2659 O O . ALA A 1 347 ? 18.364 15.165 1.965 1.00 95.38 347 ALA A O 1
ATOM 2660 N N . LYS A 1 348 ? 19.944 13.579 2.240 1.00 95.19 348 LYS A N 1
ATOM 2661 C CA . LYS A 1 348 ? 20.918 14.440 2.924 1.00 95.19 348 LYS A CA 1
ATOM 2662 C C . LYS A 1 348 ? 21.315 15.650 2.079 1.00 95.19 348 LYS A C 1
ATOM 2664 O O . LYS A 1 348 ? 21.301 16.766 2.590 1.00 95.19 348 LYS A O 1
ATOM 2669 N N . ASP A 1 349 ? 21.589 15.446 0.791 1.00 95.38 349 ASP A N 1
ATOM 2670 C CA . ASP A 1 349 ? 21.961 16.519 -0.144 1.00 95.38 349 ASP A CA 1
ATOM 2671 C C . ASP A 1 349 ? 20.848 17.576 -0.298 1.00 95.38 349 ASP A C 1
ATOM 2673 O O . ASP A 1 349 ? 21.121 18.731 -0.616 1.00 95.38 349 ASP A O 1
ATOM 2677 N N . LEU A 1 350 ? 19.591 17.193 -0.047 1.00 94.06 350 LEU A N 1
ATOM 2678 C CA . LEU A 1 350 ? 18.418 18.072 -0.083 1.00 94.06 350 LEU A CA 1
ATOM 2679 C C . LEU A 1 350 ? 17.956 18.538 1.308 1.00 94.06 350 LEU A C 1
ATOM 2681 O O . LEU A 1 350 ? 16.860 19.083 1.437 1.00 94.06 350 LEU A O 1
ATOM 2685 N N . GLY A 1 351 ? 18.767 18.329 2.349 1.00 91.81 351 GLY A N 1
ATOM 2686 C CA . GLY A 1 351 ? 18.477 18.790 3.709 1.00 91.81 351 GLY A CA 1
ATOM 2687 C C . GLY A 1 351 ? 17.465 17.938 4.483 1.00 91.81 351 GLY A C 1
ATOM 2688 O O . GLY A 1 351 ? 16.936 18.399 5.493 1.00 91.81 351 GLY A O 1
ATOM 2689 N N . ILE A 1 352 ? 17.189 16.709 4.039 1.00 93.50 352 ILE A N 1
ATOM 2690 C CA . ILE A 1 352 ? 16.366 15.734 4.763 1.00 93.50 352 ILE A CA 1
ATOM 2691 C C . ILE A 1 352 ? 17.272 14.802 5.565 1.00 93.50 352 ILE A C 1
ATOM 2693 O O . ILE A 1 352 ? 18.078 14.051 5.011 1.00 93.50 352 ILE A O 1
ATOM 2697 N N . GLU A 1 353 ? 17.078 14.789 6.879 1.00 93.88 353 GLU A N 1
ATOM 2698 C CA . GLU A 1 353 ? 17.704 13.812 7.761 1.00 93.88 353 GLU A CA 1
ATOM 2699 C C . GLU A 1 353 ? 16.898 12.504 7.759 1.00 93.88 353 GLU A C 1
ATOM 2701 O O . GLU A 1 353 ? 15.745 12.457 8.191 1.00 93.88 353 GLU A O 1
ATOM 2706 N N . ILE A 1 354 ? 17.501 11.430 7.244 1.00 96.19 354 ILE A N 1
ATOM 2707 C CA . ILE A 1 354 ? 16.897 10.094 7.255 1.00 96.19 354 ILE A CA 1
ATOM 2708 C C . ILE A 1 354 ? 17.056 9.475 8.639 1.00 96.19 354 ILE A C 1
ATOM 2710 O O . ILE A 1 354 ? 18.171 9.220 9.088 1.00 96.19 354 ILE A O 1
ATOM 2714 N N . SER A 1 355 ? 15.927 9.195 9.283 1.00 96.56 355 SER A N 1
ATOM 2715 C CA . SER A 1 355 ? 15.861 8.543 10.593 1.00 96.56 355 SER A CA 1
ATOM 2716 C C . SER A 1 355 ? 15.954 7.019 10.493 1.00 96.56 355 SER A C 1
ATOM 2718 O O . SER A 1 355 ? 16.335 6.365 11.457 1.00 96.56 355 SER A O 1
ATOM 2720 N N . VAL A 1 356 ? 15.562 6.447 9.351 1.00 97.06 356 VAL A N 1
ATOM 2721 C CA . VAL A 1 356 ? 15.492 4.996 9.135 1.00 97.06 356 VAL A CA 1
ATOM 2722 C C . VAL A 1 356 ? 16.028 4.657 7.747 1.00 97.06 356 VAL A C 1
ATOM 2724 O O . VAL A 1 356 ? 15.465 5.083 6.744 1.00 97.06 356 VAL A O 1
ATOM 2727 N N . GLU A 1 357 ? 17.089 3.861 7.665 1.00 97.88 357 GLU A N 1
ATOM 2728 C CA . GLU A 1 357 ? 17.591 3.310 6.400 1.00 97.88 357 GLU A CA 1
ATOM 2729 C C . GLU A 1 357 ? 17.395 1.790 6.388 1.00 97.88 357 GLU A C 1
ATOM 2731 O O . GLU A 1 357 ? 17.761 1.096 7.338 1.00 97.88 357 GLU A O 1
ATOM 2736 N N . ALA A 1 358 ? 16.811 1.260 5.312 1.00 95.12 358 ALA A N 1
ATOM 2737 C CA . ALA A 1 358 ? 16.642 -0.178 5.146 1.00 95.12 358 ALA A CA 1
ATOM 2738 C C . ALA A 1 358 ? 17.987 -0.885 4.899 1.00 95.12 358 ALA A C 1
ATOM 2740 O O . ALA A 1 358 ? 18.753 -0.490 4.022 1.00 95.12 358 ALA A O 1
ATOM 2741 N N . LYS A 1 359 ? 18.238 -1.988 5.620 1.00 92.75 359 LYS A N 1
ATOM 2742 C CA . LYS A 1 359 ? 19.428 -2.845 5.422 1.00 92.75 359 LYS A CA 1
ATOM 2743 C C . LYS A 1 359 ? 19.387 -3.597 4.087 1.00 92.75 359 LYS A C 1
ATOM 2745 O O . LYS A 1 359 ? 20.412 -3.794 3.444 1.00 92.75 359 LYS A O 1
ATOM 2750 N N . GLU A 1 360 ? 18.193 -4.019 3.676 1.00 87.69 360 GLU A N 1
ATOM 2751 C CA . GLU A 1 360 ? 17.939 -4.645 2.379 1.00 87.69 360 GLU A CA 1
ATOM 2752 C C . GLU A 1 360 ? 17.217 -3.659 1.465 1.00 87.69 360 GLU A C 1
ATOM 2754 O O . GLU A 1 360 ? 16.187 -3.102 1.847 1.00 87.69 360 GLU A O 1
ATOM 2759 N N . ILE A 1 361 ? 17.711 -3.500 0.233 1.00 87.12 361 ILE A N 1
ATOM 2760 C CA . ILE A 1 361 ? 17.166 -2.563 -0.763 1.00 87.12 361 ILE A CA 1
ATOM 2761 C C . ILE A 1 361 ? 15.913 -3.157 -1.425 1.00 87.12 361 ILE A C 1
ATOM 2763 O O . ILE A 1 361 ? 15.857 -3.412 -2.629 1.00 87.12 361 ILE A O 1
ATOM 2767 N N . THR A 1 362 ? 14.902 -3.441 -0.608 1.00 85.81 362 THR A N 1
ATOM 2768 C CA . THR A 1 362 ? 13.625 -4.043 -0.998 1.00 85.81 362 THR A CA 1
ATOM 2769 C C . THR A 1 362 ? 12.479 -3.406 -0.210 1.00 85.81 362 THR A C 1
ATOM 2771 O O . THR A 1 362 ? 12.688 -2.815 0.850 1.00 85.81 362 THR A O 1
ATOM 2774 N N . ILE A 1 363 ? 11.244 -3.529 -0.709 1.00 87.69 363 ILE A N 1
ATOM 2775 C CA . ILE A 1 363 ? 10.058 -3.059 0.027 1.00 87.69 363 ILE A CA 1
ATOM 2776 C C . ILE A 1 363 ? 9.906 -3.781 1.379 1.00 87.69 363 ILE A C 1
ATOM 2778 O O . ILE A 1 363 ? 9.789 -3.083 2.385 1.00 87.69 363 ILE A O 1
ATOM 2782 N N . PRO A 1 364 ? 10.009 -5.125 1.464 1.00 90.75 364 PRO A N 1
ATOM 2783 C CA . PRO A 1 364 ? 10.002 -5.810 2.756 1.00 90.75 364 PRO A CA 1
ATOM 2784 C C . PRO A 1 364 ? 11.122 -5.347 3.698 1.00 90.75 364 PRO A C 1
ATOM 2786 O O . PRO A 1 364 ? 10.900 -5.240 4.902 1.00 90.75 364 PRO A O 1
ATOM 2789 N N . GLY A 1 365 ? 12.312 -5.040 3.167 1.00 92.94 365 GLY A N 1
ATOM 2790 C CA . GLY A 1 365 ? 13.422 -4.484 3.945 1.00 92.94 365 GLY A CA 1
ATOM 2791 C C . GLY A 1 365 ? 13.089 -3.125 4.564 1.00 92.94 365 GLY A C 1
ATOM 2792 O O . GLY A 1 365 ? 13.354 -2.906 5.745 1.00 92.94 365 GLY A O 1
ATOM 2793 N N . LEU A 1 366 ? 12.445 -2.242 3.796 1.00 94.69 366 LEU A N 1
ATOM 2794 C CA . LEU A 1 366 ? 11.982 -0.940 4.279 1.00 94.69 366 LEU A CA 1
ATOM 2795 C C . LEU A 1 366 ? 10.867 -1.069 5.324 1.00 94.69 366 LEU A C 1
ATOM 2797 O O . LEU A 1 366 ? 10.917 -0.388 6.345 1.00 94.69 366 LEU A O 1
ATOM 2801 N N . VAL A 1 367 ? 9.898 -1.967 5.114 1.00 95.56 367 VAL A N 1
ATOM 2802 C CA . VAL A 1 367 ? 8.845 -2.255 6.105 1.00 95.56 367 VAL A CA 1
ATOM 2803 C C . VAL A 1 367 ? 9.461 -2.714 7.429 1.00 95.56 367 VAL A C 1
ATOM 2805 O O . VAL A 1 367 ? 9.122 -2.164 8.475 1.00 95.56 367 VAL A O 1
ATOM 2808 N N . ARG A 1 368 ? 10.406 -3.667 7.395 1.00 96.31 368 ARG A N 1
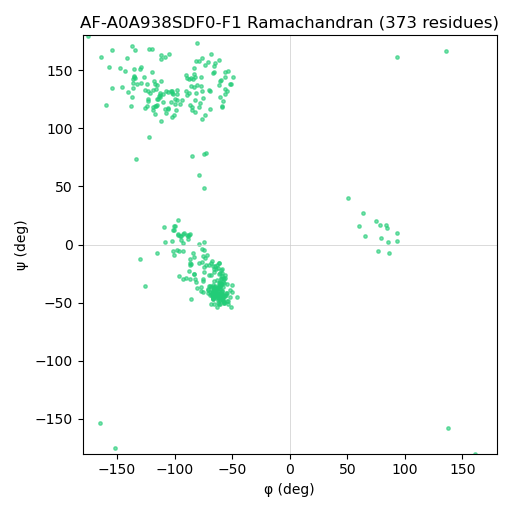ATOM 2809 C CA . ARG A 1 368 ? 11.098 -4.142 8.605 1.00 96.31 368 ARG A CA 1
ATOM 2810 C C . ARG A 1 368 ? 11.831 -3.019 9.329 1.00 96.31 368 ARG A C 1
ATOM 2812 O O . ARG A 1 368 ? 11.693 -2.904 10.539 1.00 96.31 368 ARG A O 1
ATOM 2819 N N . ALA A 1 369 ? 12.542 -2.164 8.597 1.00 96.81 369 ALA A N 1
ATOM 2820 C CA . ALA A 1 369 ? 13.258 -1.039 9.191 1.00 96.81 369 ALA A CA 1
ATOM 2821 C C . ALA A 1 369 ? 12.310 -0.037 9.880 1.00 96.81 369 ALA A C 1
ATOM 2823 O O . ALA A 1 369 ? 12.629 0.484 10.944 1.00 96.81 369 ALA A O 1
ATOM 2824 N N . ILE A 1 370 ? 11.123 0.209 9.310 1.00 97.06 370 ILE A N 1
ATOM 2825 C CA . ILE A 1 370 ? 10.102 1.067 9.934 1.00 97.06 370 ILE A CA 1
ATOM 2826 C C . ILE A 1 370 ? 9.565 0.429 11.220 1.00 97.06 370 ILE A C 1
ATOM 2828 O O . ILE A 1 370 ? 9.436 1.123 12.226 1.00 97.06 370 ILE A O 1
ATOM 2832 N N . VAL A 1 371 ? 9.282 -0.878 11.206 1.00 97.06 371 VAL A N 1
ATOM 2833 C CA . VAL A 1 371 ? 8.836 -1.624 12.396 1.00 97.06 371 VAL A CA 1
ATOM 2834 C C . VAL A 1 371 ? 9.895 -1.584 13.500 1.00 97.06 371 VAL A C 1
ATOM 2836 O O . VAL A 1 371 ? 9.568 -1.236 14.631 1.00 97.06 371 VAL A O 1
ATOM 2839 N N . GLU A 1 372 ? 11.160 -1.862 13.166 1.00 96.06 372 GLU A N 1
ATOM 2840 C CA . GLU A 1 372 ? 12.300 -1.791 14.096 1.00 96.06 372 GLU A CA 1
ATOM 2841 C C . GLU A 1 372 ? 12.480 -0.397 14.708 1.00 96.06 372 GLU A C 1
ATOM 2843 O O . GLU A 1 372 ? 13.017 -0.291 15.798 1.00 96.06 372 GLU A O 1
ATOM 2848 N N . ALA A 1 373 ? 12.048 0.667 14.027 1.00 94.94 373 ALA A N 1
ATOM 2849 C CA . ALA A 1 373 ? 12.160 2.029 14.537 1.00 94.94 373 ALA A CA 1
ATOM 2850 C C . ALA A 1 373 ? 10.984 2.451 15.436 1.00 94.94 373 ALA A C 1
ATOM 2852 O O . ALA A 1 373 ? 11.062 3.490 16.093 1.00 94.94 373 ALA A O 1
ATOM 2853 N N . VAL A 1 374 ? 9.844 1.755 15.399 1.00 91.75 374 VAL A N 1
ATOM 2854 C CA . VAL A 1 374 ? 8.684 2.059 16.263 1.00 91.75 374 VAL A CA 1
ATOM 2855 C C . VAL A 1 374 ? 8.849 1.458 17.660 1.00 91.75 374 VAL A C 1
ATOM 2857 O O . VAL A 1 374 ? 8.354 2.055 18.618 1.00 91.75 374 VAL A O 1
ATOM 2860 N N . HIS A 1 375 ? 9.525 0.314 17.745 1.00 73.88 375 HIS A N 1
ATOM 2861 C CA . HIS A 1 375 ? 9.898 -0.376 18.980 1.00 73.88 375 HIS A CA 1
ATOM 2862 C C . HIS A 1 375 ? 11.276 0.072 19.464 1.00 73.88 375 HIS A C 1
ATOM 2864 O O . HIS A 1 375 ? 11.482 0.034 20.698 1.00 73.88 375 HIS A O 1
#